Protein AF-A0A9W8K5M0-F1 (afdb_monomer)

Mean predicted aligned error: 11.81 Å

Foldseek 3Di:
DDDDDDDDDDDDDDDDDDDDDDDDDDDDDDPVDDPPPPPDDPDDPVPPDPPVVVVVVVVVVVVVVVVVVVVLVPDPDPVVNVVVVVVVVVVVVVVVVVVVVVVVVVVVVVVVVVVVLVVLLVVQLVVLVVVCVVVVCVVLVVPDDSVVSSVVSVVPPDSDRQDPVNCVVCVVVSVVVSVVVVVVVLVVVQLVQLLLLLVLLLVCVCPDPPPPVPDQFWASQQVCPQPQNVCLNRDDSPPPPSPSVVSNVSSVVCCPVVVPPVVRVVLLVVLLVLLQVQVCVVPVDCPDDSQLLQQQLWWKAQQQRNLDIAGPPRLNVDFDQDPPLLPDLPVPPDPSSSSSCVSNSGHGPNSRSVRMHTDNLLSLLLVLLCVLVVHDSVPDGPVNCVVVFFWKWFQDPVRDIDIDTSVVLSSVCVVDDSVVSNVGIHGDDPVRVVVVVVVVVPPDD

Structure (mmCIF, N/CA/C/O backbone):
data_AF-A0A9W8K5M0-F1
#
_entry.id   AF-A0A9W8K5M0-F1
#
loop_
_atom_site.group_PDB
_atom_site.id
_atom_site.type_symbol
_atom_site.label_atom_id
_atom_site.label_alt_id
_atom_site.label_comp_id
_atom_site.label_asym_id
_atom_site.label_entity_id
_atom_site.label_seq_id
_atom_site.pdbx_PDB_ins_code
_atom_site.Cartn_x
_atom_site.Cartn_y
_atom_site.Cartn_z
_atom_site.occupancy
_atom_site.B_iso_or_equiv
_atom_site.auth_seq_id
_atom_site.auth_comp_id
_atom_site.auth_asym_id
_atom_site.auth_atom_id
_atom_site.pdbx_PDB_model_num
ATOM 1 N N . MET A 1 1 ? -63.213 1.796 -6.762 1.00 38.25 1 MET A N 1
ATOM 2 C CA . MET A 1 1 ? -62.184 0.762 -6.524 1.00 38.25 1 MET A CA 1
ATOM 3 C C . MET A 1 1 ? -61.444 1.116 -5.243 1.00 38.25 1 MET A C 1
ATOM 5 O O . MET A 1 1 ? -60.770 2.139 -5.253 1.00 38.25 1 MET A O 1
ATOM 9 N N . PRO A 1 2 ? -61.621 0.376 -4.137 1.00 34.78 2 PRO A N 1
ATOM 10 C CA . PRO A 1 2 ? -60.893 0.638 -2.903 1.00 34.78 2 PRO A CA 1
ATOM 11 C C . PRO A 1 2 ? -59.598 -0.186 -2.842 1.00 34.78 2 PRO A C 1
ATOM 13 O O . PRO A 1 2 ? -59.572 -1.356 -3.220 1.00 34.78 2 PRO A O 1
ATOM 16 N N . LEU A 1 3 ? -58.530 0.458 -2.372 1.00 30.97 3 LEU A N 1
ATOM 17 C CA . LEU A 1 3 ? -57.216 -0.125 -2.107 1.00 30.97 3 LEU A CA 1
ATOM 18 C C . LEU A 1 3 ? -57.269 -0.947 -0.811 1.00 30.97 3 LEU A C 1
ATOM 20 O O . LEU A 1 3 ? -57.539 -0.408 0.260 1.00 30.97 3 LEU A O 1
ATOM 24 N N . THR A 1 4 ? -57.004 -2.246 -0.908 1.00 30.95 4 THR A N 1
ATOM 25 C CA . THR A 1 4 ? -56.833 -3.153 0.234 1.00 30.95 4 THR A CA 1
ATOM 26 C C . THR A 1 4 ? -55.408 -3.062 0.782 1.00 30.95 4 THR A C 1
ATOM 28 O O . THR A 1 4 ? -54.444 -3.336 0.066 1.00 30.95 4 THR A O 1
ATOM 31 N N . LEU A 1 5 ? -55.285 -2.699 2.060 1.00 31.67 5 LEU A N 1
ATOM 32 C CA . LEU A 1 5 ? -54.054 -2.759 2.851 1.00 31.67 5 LEU A CA 1
ATOM 33 C C . LEU A 1 5 ? -53.757 -4.218 3.242 1.00 31.67 5 LEU A C 1
ATOM 35 O O . LEU A 1 5 ? -54.596 -4.883 3.845 1.00 31.67 5 LEU A O 1
ATOM 39 N N . ASN A 1 6 ? -52.559 -4.707 2.913 1.00 32.47 6 ASN A N 1
ATOM 40 C CA . ASN A 1 6 ? -52.046 -5.995 3.392 1.00 32.47 6 ASN A CA 1
ATOM 41 C C . ASN A 1 6 ? -51.473 -5.853 4.815 1.00 32.47 6 ASN A C 1
ATOM 43 O O . ASN A 1 6 ? -50.701 -4.919 5.046 1.00 32.47 6 ASN A O 1
ATOM 47 N N . PRO A 1 7 ? -51.745 -6.787 5.745 1.00 32.34 7 PRO A N 1
ATOM 48 C CA . PRO A 1 7 ? -51.040 -6.850 7.022 1.00 32.34 7 PRO A CA 1
ATOM 49 C C . PRO A 1 7 ? -49.684 -7.584 6.903 1.00 32.34 7 PRO A C 1
ATOM 51 O O . PRO A 1 7 ? -49.498 -8.413 6.003 1.00 32.34 7 PRO A O 1
ATOM 54 N N . PRO A 1 8 ? -48.716 -7.297 7.797 1.00 31.88 8 PRO A N 1
ATOM 55 C CA . PRO A 1 8 ? -47.365 -7.841 7.718 1.00 31.88 8 PRO A CA 1
ATOM 56 C C . PRO A 1 8 ? -47.293 -9.300 8.189 1.00 31.88 8 PRO A C 1
ATOM 58 O O . PRO A 1 8 ? -47.900 -9.695 9.183 1.00 31.88 8 PRO A O 1
ATOM 61 N N . LYS A 1 9 ? -46.493 -10.099 7.474 1.00 30.73 9 LYS A N 1
ATOM 62 C CA . LYS A 1 9 ? -46.152 -11.483 7.825 1.00 30.73 9 LYS A CA 1
ATOM 63 C C . LYS A 1 9 ? -45.067 -11.495 8.904 1.00 30.73 9 LYS A C 1
ATOM 65 O O . LYS A 1 9 ? -43.954 -11.039 8.654 1.00 30.73 9 LYS A O 1
ATOM 70 N N . VAL A 1 10 ? -45.371 -12.076 10.060 1.00 29.81 10 VAL A N 1
ATOM 71 C CA . VAL A 1 10 ? -44.382 -12.460 11.082 1.00 29.81 10 VAL A CA 1
ATOM 72 C C . VAL A 1 10 ? -43.999 -13.931 10.844 1.00 29.81 10 VAL A C 1
ATOM 74 O O . VAL A 1 10 ? -44.891 -14.736 10.563 1.00 29.81 10 VAL A O 1
ATOM 77 N N . PRO A 1 11 ? -42.712 -14.326 10.895 1.00 34.31 11 PRO A N 1
ATOM 78 C CA . PRO A 1 11 ? -42.322 -15.695 10.590 1.00 34.31 11 PRO A CA 1
ATOM 79 C C . PRO A 1 11 ? -42.503 -16.609 11.809 1.00 34.31 11 PRO A C 1
ATOM 81 O O . PRO A 1 11 ? -41.790 -16.496 12.803 1.00 34.31 11 PRO A O 1
ATOM 84 N N . PHE A 1 12 ? -43.415 -17.573 11.688 1.00 28.86 12 PHE A N 1
ATOM 85 C CA . PHE A 1 12 ? -43.454 -18.760 12.539 1.00 28.86 12 PHE A CA 1
ATOM 86 C C . PHE A 1 12 ? -42.245 -19.657 12.226 1.00 28.86 12 PHE A C 1
ATOM 88 O O . PHE A 1 12 ? -42.082 -20.121 11.095 1.00 28.86 12 PHE A O 1
ATOM 95 N N . ARG A 1 13 ? -41.398 -19.926 13.227 1.00 26.77 13 ARG A N 1
ATOM 96 C CA . ARG A 1 13 ? -40.417 -21.021 13.195 1.00 26.77 13 ARG A CA 1
ATOM 97 C C . ARG A 1 13 ? -41.013 -22.232 13.906 1.00 26.77 13 ARG A C 1
ATOM 99 O O . ARG A 1 13 ? -41.259 -22.179 15.103 1.00 26.77 13 ARG A O 1
ATOM 106 N N . PHE A 1 14 ? -41.182 -23.329 13.176 1.00 26.30 14 PHE A N 1
ATOM 107 C CA . PHE A 1 14 ? -41.392 -24.648 13.768 1.00 26.30 14 PHE A CA 1
ATOM 108 C C . PHE A 1 14 ? -40.054 -25.184 14.289 1.00 26.30 14 PHE A C 1
ATOM 110 O O . PHE A 1 14 ? -39.082 -25.249 13.532 1.00 26.30 14 PHE A O 1
ATOM 117 N N . SER A 1 15 ? -40.006 -25.593 15.557 1.00 25.98 15 SER A N 1
ATOM 118 C CA . SER A 1 15 ? -38.979 -26.506 16.057 1.00 25.98 15 SER A CA 1
ATOM 119 C C . SER A 1 15 ? -39.595 -27.891 16.269 1.00 25.98 15 SER A C 1
ATOM 121 O O . SER A 1 15 ? -40.784 -28.054 16.532 1.00 25.98 15 SER A O 1
ATOM 123 N N . ARG A 1 16 ? -38.764 -28.890 16.008 1.00 30.00 16 ARG A N 1
ATOM 124 C CA . ARG A 1 16 ? -39.080 -30.291 15.749 1.00 30.00 16 ARG A CA 1
ATOM 125 C C . ARG A 1 16 ? -38.788 -31.090 17.015 1.00 30.00 16 ARG A C 1
ATOM 127 O O . ARG A 1 16 ? -37.669 -30.977 17.498 1.00 30.00 16 ARG A O 1
ATOM 134 N N . TYR A 1 17 ? -39.711 -31.934 17.477 1.00 26.23 17 TYR A N 1
ATOM 135 C CA . TYR A 1 17 ? -39.377 -33.079 18.333 1.00 26.23 17 TYR A CA 1
ATOM 136 C C . TYR A 1 17 ? -40.282 -34.278 18.036 1.00 26.23 17 TYR A C 1
ATOM 138 O O . TYR A 1 17 ? -41.506 -34.171 18.033 1.00 26.23 17 TYR A O 1
ATOM 146 N N . GLU A 1 18 ? -39.632 -35.412 17.780 1.00 30.34 18 GLU A N 1
ATOM 147 C CA . GLU A 1 18 ? -40.198 -36.760 17.761 1.00 30.34 18 GLU A CA 1
ATOM 148 C C . GLU A 1 18 ? -39.733 -37.531 19.013 1.00 30.34 18 GLU A C 1
ATOM 150 O O . GLU A 1 18 ? -38.671 -37.240 19.564 1.00 30.34 18 GLU A O 1
ATOM 155 N N . TYR A 1 19 ? -40.514 -38.569 19.342 1.00 31.75 19 TYR A N 1
ATOM 156 C CA . TYR A 1 19 ? -40.314 -39.681 20.289 1.00 31.75 19 TYR A CA 1
ATOM 157 C C . TYR A 1 19 ? -40.559 -39.435 21.789 1.00 31.75 19 TYR A C 1
ATOM 159 O O . TYR A 1 19 ? -39.690 -38.977 22.517 1.00 31.75 19 TYR A O 1
ATOM 167 N N . LEU A 1 20 ? -41.708 -39.918 22.286 1.00 26.56 20 LEU A N 1
ATOM 168 C CA . LEU A 1 20 ? -41.811 -41.258 22.885 1.00 26.56 20 LEU A CA 1
ATOM 169 C C . LEU A 1 20 ? -43.257 -41.780 22.816 1.00 26.56 20 LEU A C 1
ATOM 171 O O . LEU A 1 20 ? -44.235 -41.049 22.941 1.00 26.56 20 LEU A O 1
ATOM 175 N N . SER A 1 21 ? -43.343 -43.070 22.530 1.00 32.56 21 SER A N 1
ATOM 176 C CA . SER A 1 21 ? -44.519 -43.865 22.210 1.00 32.56 21 SER A CA 1
ATOM 177 C C . SER A 1 21 ? -45.269 -44.370 23.439 1.00 32.56 21 SER A C 1
ATOM 179 O O . SER A 1 21 ? -44.646 -44.822 24.394 1.00 32.56 21 SER A O 1
ATOM 181 N N . GLY A 1 22 ? -46.587 -44.501 23.281 1.00 30.12 22 GLY A N 1
ATOM 182 C CA . GLY A 1 22 ? -47.298 -45.705 23.711 1.00 30.12 22 GLY A CA 1
ATOM 183 C C . GLY A 1 22 ? -47.964 -45.654 25.079 1.00 30.12 22 GLY A C 1
ATOM 184 O O . GLY A 1 22 ? -47.413 -46.163 26.040 1.00 30.12 22 GLY A O 1
ATOM 185 N N . LEU A 1 23 ? -49.201 -45.152 25.112 1.00 27.44 23 LEU A N 1
ATOM 186 C CA . LEU A 1 23 ? -50.344 -45.764 25.803 1.00 27.44 23 LEU A CA 1
ATOM 187 C C . LEU A 1 23 ? -51.608 -45.041 25.310 1.00 27.44 23 LEU A C 1
ATOM 189 O O . LEU A 1 23 ? -51.809 -43.859 25.575 1.00 27.44 23 LEU A O 1
ATOM 193 N N . ARG A 1 24 ? -52.429 -45.739 24.516 1.00 31.59 24 ARG A N 1
ATOM 194 C CA . ARG A 1 24 ? -53.793 -45.298 24.198 1.00 31.59 24 ARG A CA 1
ATOM 195 C C . ARG A 1 24 ? -54.672 -45.640 25.397 1.00 31.59 24 ARG A C 1
ATOM 197 O O . ARG A 1 24 ? -54.770 -46.815 25.739 1.00 31.59 24 ARG A O 1
ATOM 204 N N . LEU A 1 25 ? -55.325 -44.639 25.980 1.00 30.97 25 LEU A N 1
ATOM 205 C CA . LEU A 1 25 ? -56.519 -44.835 26.803 1.00 30.97 25 LEU A CA 1
ATOM 206 C C . LEU A 1 25 ? -57.761 -44.383 26.013 1.00 30.97 25 LEU A C 1
ATOM 208 O O . LEU A 1 25 ? -57.622 -43.534 25.127 1.00 30.97 25 LEU A O 1
ATOM 212 N N . PRO A 1 26 ? -58.939 -44.984 26.265 1.00 32.16 26 PRO A N 1
ATOM 213 C CA . PRO A 1 26 ? -60.135 -44.785 25.455 1.00 32.16 26 PRO A CA 1
ATOM 214 C C . PRO A 1 26 ? -60.740 -43.394 25.638 1.00 32.16 26 PRO A C 1
ATOM 216 O O . PRO A 1 26 ? -60.668 -42.797 26.709 1.00 32.16 26 PRO A O 1
ATOM 219 N N . GLU A 1 27 ? -61.366 -42.923 24.566 1.00 37.53 27 GLU A N 1
ATOM 220 C CA . GLU A 1 27 ? -62.209 -41.736 24.487 1.00 37.53 27 GLU A CA 1
ATOM 221 C C . GLU A 1 27 ? -63.264 -41.763 25.599 1.00 37.53 27 GLU A C 1
ATOM 223 O O . GLU A 1 27 ? -64.155 -42.595 25.552 1.00 37.53 27 GLU A O 1
ATOM 228 N N . HIS A 1 28 ? -63.118 -40.923 26.626 1.00 36.53 28 HIS A N 1
ATOM 229 C CA . HIS A 1 28 ? -64.164 -40.144 27.302 1.00 36.53 28 HIS A CA 1
ATOM 230 C C . HIS A 1 28 ? -63.500 -39.398 28.478 1.00 36.53 28 HIS A C 1
ATOM 232 O O . HIS A 1 28 ? -62.881 -40.008 29.342 1.00 36.53 28 HIS A O 1
ATOM 238 N N . ILE A 1 29 ? -63.653 -38.066 28.487 1.00 34.25 29 ILE A N 1
ATOM 239 C CA . ILE A 1 29 ? -63.046 -37.071 29.398 1.00 34.25 29 ILE A CA 1
ATOM 240 C C . ILE A 1 29 ? -61.595 -36.690 29.033 1.00 34.25 29 ILE A C 1
ATOM 242 O O . ILE A 1 29 ? -60.619 -37.176 29.597 1.00 34.25 29 ILE A O 1
ATOM 246 N N . SER A 1 30 ? -61.456 -35.738 28.102 1.00 32.25 30 SER A N 1
ATOM 247 C CA . SER A 1 30 ? -60.226 -34.949 27.955 1.00 32.25 30 SER A CA 1
ATOM 248 C C . SER A 1 30 ? -60.155 -33.939 29.107 1.00 32.25 30 SER A C 1
ATOM 250 O O . SER A 1 30 ? -60.813 -32.900 29.073 1.00 32.25 30 SER A O 1
ATOM 252 N N . LEU A 1 31 ? -59.380 -34.247 30.150 1.00 34.84 31 LEU A N 1
ATOM 253 C CA . LEU A 1 31 ? -58.855 -33.241 31.077 1.00 34.84 31 LEU A CA 1
ATOM 254 C C . LEU A 1 31 ? -57.759 -32.463 30.335 1.00 34.84 31 LEU A C 1
ATOM 256 O O . LEU A 1 31 ? -56.574 -32.765 30.429 1.00 34.84 31 LEU A O 1
ATOM 260 N N . GLU A 1 32 ? -58.178 -31.479 29.542 1.00 34.81 32 GLU A N 1
ATOM 261 C CA . GLU A 1 32 ? -57.285 -30.568 28.813 1.00 34.81 32 GLU A CA 1
ATOM 262 C C . GLU A 1 32 ? -56.783 -29.396 29.680 1.00 34.81 32 GLU A C 1
ATOM 264 O O . GLU A 1 32 ? -56.066 -28.519 29.205 1.00 34.81 32 GLU A O 1
ATOM 269 N N . VAL A 1 33 ? -57.105 -29.389 30.975 1.00 39.56 33 VAL A N 1
ATOM 270 C CA . VAL A 1 33 ? -56.633 -28.381 31.928 1.00 39.56 33 VAL A CA 1
ATOM 271 C C . VAL A 1 33 ? -55.437 -28.962 32.688 1.00 39.56 33 VAL A C 1
ATOM 273 O O . VAL A 1 33 ? -55.572 -29.983 33.349 1.00 39.56 33 VAL A O 1
ATOM 276 N N . MET A 1 34 ? -54.285 -28.287 32.602 1.00 34.44 34 MET A N 1
ATOM 277 C CA . MET A 1 34 ? -52.955 -28.663 33.127 1.00 34.44 34 MET A CA 1
ATOM 278 C C . MET A 1 34 ? -52.073 -29.533 32.214 1.00 34.44 34 MET A C 1
ATOM 280 O O . MET A 1 34 ? -51.567 -30.582 32.602 1.00 34.44 34 MET A O 1
ATOM 284 N N . LYS A 1 35 ? -51.734 -29.016 31.029 1.00 33.88 35 LYS A N 1
ATOM 285 C CA . LYS A 1 35 ? -50.370 -29.197 30.505 1.00 33.88 35 LYS A CA 1
ATOM 286 C C . LYS A 1 35 ? -49.579 -27.922 30.787 1.00 33.88 35 LYS A C 1
ATOM 288 O O . LYS A 1 35 ? -49.568 -27.013 29.965 1.00 33.88 35 LYS A O 1
ATOM 293 N N . ILE A 1 36 ? -48.913 -27.856 31.941 1.00 36.19 36 ILE A N 1
ATOM 294 C CA . ILE A 1 36 ? -47.812 -26.904 32.131 1.00 36.19 36 ILE A CA 1
ATOM 295 C C . ILE A 1 36 ? -46.685 -27.405 31.224 1.00 36.19 36 ILE A C 1
ATOM 297 O O . ILE A 1 36 ? -45.967 -28.346 31.554 1.00 36.19 36 ILE A O 1
ATOM 301 N N . SER A 1 37 ? -46.601 -26.846 30.019 1.00 33.47 37 SER A N 1
ATOM 302 C CA . SER A 1 37 ? -45.492 -27.101 29.106 1.00 33.47 37 SER A CA 1
ATOM 303 C C . SER A 1 37 ? -44.231 -26.475 29.708 1.00 33.47 37 SER A C 1
ATOM 305 O O . SER A 1 37 ? -44.217 -25.257 29.890 1.00 33.47 37 SER A O 1
ATOM 307 N N . PRO A 1 38 ? -43.155 -27.233 29.987 1.00 36.06 38 PRO A N 1
ATOM 308 C CA . PRO A 1 38 ? -41.883 -26.641 30.365 1.00 36.06 38 PRO A CA 1
ATOM 309 C C . PRO A 1 38 ? -41.266 -26.037 29.101 1.00 36.06 38 PRO A C 1
ATOM 311 O O . PRO A 1 38 ? -40.505 -26.682 28.378 1.00 36.06 38 PRO A O 1
ATOM 314 N N . TYR A 1 39 ? -41.647 -24.803 28.787 1.00 32.56 39 TYR A N 1
ATOM 315 C CA . TYR A 1 39 ? -41.025 -24.039 27.719 1.00 32.56 39 TYR A CA 1
ATOM 316 C C . TYR A 1 39 ? -39.593 -23.697 28.165 1.00 32.56 39 TYR A C 1
ATOM 318 O O . TYR A 1 39 ? -39.367 -22.802 28.973 1.00 32.56 39 TYR A O 1
ATOM 326 N N . ARG A 1 40 ? -38.610 -24.476 27.695 1.00 44.56 40 ARG A N 1
ATOM 327 C CA . ARG A 1 40 ? -37.179 -24.169 27.827 1.00 44.56 40 ARG A CA 1
ATOM 328 C C . ARG A 1 40 ? -36.799 -23.163 26.747 1.00 44.56 40 ARG A C 1
ATOM 330 O O . ARG A 1 40 ? -36.392 -23.559 25.656 1.00 44.56 40 ARG A O 1
ATOM 337 N N . GLU A 1 41 ? -36.869 -21.875 27.055 1.00 36.59 41 GLU A N 1
ATOM 338 C CA . GLU A 1 41 ? -35.919 -20.958 26.428 1.00 36.59 41 GLU A CA 1
ATOM 339 C C . GLU A 1 41 ? -34.556 -21.124 27.111 1.00 36.59 41 GLU A C 1
ATOM 341 O O . GLU A 1 41 ? -34.496 -21.376 28.319 1.00 36.59 41 GLU A O 1
ATOM 346 N N . PRO A 1 42 ? -33.441 -21.051 26.367 1.00 39.09 42 PRO A N 1
ATOM 347 C CA . PRO A 1 42 ? -32.126 -21.058 26.976 1.00 39.09 42 PRO A CA 1
ATOM 348 C C . PRO A 1 42 ? -31.969 -19.753 27.760 1.00 39.09 42 PRO A C 1
ATOM 350 O O . PRO A 1 42 ? -31.627 -18.712 27.202 1.00 39.09 42 PRO A O 1
ATOM 353 N N . ILE A 1 43 ? -32.233 -19.820 29.065 1.00 41.84 43 ILE A N 1
ATOM 354 C CA . ILE A 1 43 ? -31.812 -18.799 30.018 1.00 41.84 43 ILE A CA 1
ATOM 355 C C . ILE A 1 43 ? -30.313 -18.598 29.787 1.00 41.84 43 ILE A C 1
ATOM 357 O O . ILE A 1 43 ? -29.546 -19.565 29.780 1.00 41.84 43 ILE A O 1
ATOM 361 N N . SER A 1 44 ? -29.932 -17.345 29.532 1.00 41.84 44 SER A N 1
ATOM 362 C CA . SER A 1 44 ? -28.548 -16.879 29.447 1.00 41.84 44 SER A CA 1
ATOM 363 C C . SER A 1 44 ? -27.656 -17.650 30.428 1.00 41.84 44 SER A C 1
ATOM 365 O O . SER A 1 44 ? -27.989 -17.771 31.608 1.00 41.84 44 SER A O 1
ATOM 367 N N . SER A 1 45 ? -26.535 -18.183 29.936 1.0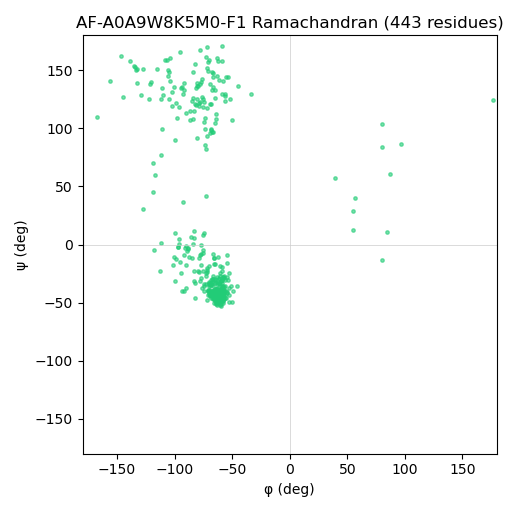0 44.41 45 SER A N 1
ATOM 368 C CA . SER A 1 45 ? -25.635 -19.119 30.631 1.00 44.41 45 SER A CA 1
ATOM 369 C C . SER A 1 45 ? -25.105 -18.650 31.996 1.00 44.41 45 SER A C 1
ATOM 371 O O . SER A 1 45 ? -24.517 -19.452 32.719 1.00 44.41 45 SER A O 1
ATOM 373 N N . ASP A 1 46 ? -25.337 -17.393 32.373 1.00 44.66 46 ASP A N 1
ATOM 374 C CA . ASP A 1 46 ? -24.909 -16.801 33.643 1.00 44.66 46 ASP A CA 1
ATOM 375 C C . ASP A 1 46 ? -25.916 -16.975 34.800 1.00 44.66 46 ASP A C 1
ATOM 377 O O . ASP A 1 46 ? -25.611 -16.608 35.933 1.00 44.66 46 ASP A O 1
ATOM 381 N N . LEU A 1 47 ? -27.091 -17.573 34.559 1.00 43.50 47 LEU A N 1
ATOM 382 C CA . LEU A 1 47 ? -28.083 -17.912 35.596 1.00 43.50 47 LEU A CA 1
ATOM 383 C C . LEU A 1 47 ? -28.353 -19.424 35.665 1.00 43.50 47 LEU A C 1
ATOM 385 O O . LEU A 1 47 ? -29.498 -19.867 35.758 1.00 43.50 47 LEU A O 1
ATOM 389 N N . SER A 1 48 ? -27.301 -20.245 35.634 1.00 44.94 48 SER A N 1
ATOM 390 C CA . SER A 1 48 ? -27.440 -21.652 36.020 1.00 44.94 48 SER A CA 1
ATOM 391 C C . SER A 1 48 ? -27.713 -21.730 37.525 1.00 44.94 48 SER A C 1
ATOM 393 O O . SER A 1 48 ? -26.811 -21.616 38.354 1.00 44.94 48 SER A O 1
ATOM 395 N N . LEU A 1 49 ? -28.986 -21.893 37.895 1.00 51.03 49 LEU A N 1
ATOM 396 C CA . LEU A 1 49 ? -29.340 -22.292 39.255 1.00 51.03 49 LEU A CA 1
ATOM 397 C C . LEU A 1 49 ? -28.603 -23.611 39.563 1.00 51.03 49 LEU A C 1
ATOM 399 O O . LEU A 1 49 ? -28.672 -24.530 38.738 1.00 51.03 49 LEU A O 1
ATOM 403 N N . PRO A 1 50 ? -27.881 -23.711 40.696 1.00 60.22 50 PRO A N 1
ATOM 404 C CA . PRO A 1 50 ? -27.208 -24.936 41.118 1.00 60.22 50 PRO A CA 1
ATOM 405 C C . PRO A 1 50 ? -28.108 -26.167 40.958 1.00 60.22 50 PRO A C 1
ATOM 407 O O . PRO A 1 50 ? -29.271 -26.118 41.346 1.00 60.22 50 PRO A O 1
ATOM 410 N N . SER A 1 51 ? -27.569 -27.275 40.428 1.00 55.62 51 SER A N 1
ATOM 411 C CA . SER A 1 51 ? -28.306 -28.535 40.181 1.00 55.62 51 SER A CA 1
ATOM 412 C C . SER A 1 51 ? -29.184 -28.973 41.360 1.00 55.62 51 SER A C 1
ATOM 414 O O . SER A 1 51 ? -30.283 -29.464 41.148 1.00 55.62 51 SER A O 1
ATOM 416 N N . ALA A 1 52 ? -28.726 -28.734 42.591 1.00 60.56 52 ALA A N 1
ATOM 417 C CA . ALA A 1 52 ? -29.445 -29.078 43.814 1.00 60.56 52 ALA A CA 1
ATOM 418 C C . ALA A 1 52 ? -30.810 -28.374 43.961 1.00 60.56 52 ALA A C 1
ATOM 420 O O . ALA A 1 52 ? -31.752 -28.972 44.461 1.00 60.56 52 ALA A O 1
ATOM 421 N N . LEU A 1 53 ? -30.957 -27.137 43.471 1.00 54.97 53 LEU A N 1
ATOM 422 C CA . LEU A 1 53 ? -32.229 -26.402 43.556 1.00 54.97 53 LEU A CA 1
ATOM 423 C C . LEU A 1 53 ? -33.299 -26.965 42.611 1.00 54.97 53 LEU A C 1
ATOM 425 O O . LEU A 1 53 ? -34.490 -26.781 42.854 1.00 54.97 53 LEU A O 1
ATOM 429 N N . TRP A 1 54 ? -32.888 -27.649 41.540 1.00 62.53 54 TRP A N 1
ATOM 430 C CA . TRP A 1 54 ? -33.818 -28.288 40.608 1.00 62.53 54 TRP A CA 1
ATOM 431 C C . TRP A 1 54 ? -34.411 -29.573 41.179 1.00 62.53 54 TRP A C 1
ATOM 433 O O . TRP A 1 54 ? -35.595 -29.836 40.969 1.00 62.53 54 TRP A O 1
ATOM 443 N N . ASP A 1 55 ? -33.612 -30.342 41.920 1.00 67.19 55 ASP A N 1
ATOM 444 C CA . ASP A 1 55 ? -34.075 -31.562 42.581 1.00 67.19 55 ASP A CA 1
ATOM 445 C C . ASP A 1 55 ? -35.076 -31.233 43.703 1.00 67.19 55 ASP A C 1
ATOM 447 O O . ASP A 1 55 ? -36.132 -31.864 43.790 1.00 67.19 55 ASP A O 1
ATOM 451 N N . ASP A 1 56 ? -34.819 -30.168 44.470 1.00 63.88 56 ASP A N 1
ATOM 452 C CA . ASP A 1 56 ? -35.740 -29.672 45.501 1.00 63.88 56 ASP A CA 1
ATOM 453 C C . ASP A 1 56 ? -37.056 -29.150 44.900 1.00 63.88 56 ASP A C 1
ATOM 455 O O . ASP A 1 56 ? -38.144 -29.470 45.384 1.00 63.88 56 ASP A O 1
ATOM 459 N N . ALA A 1 57 ? -36.985 -28.386 43.803 1.00 65.06 57 ALA A N 1
ATOM 460 C CA . ALA A 1 57 ? -38.176 -27.880 43.120 1.00 65.06 57 ALA A CA 1
ATOM 461 C C . ALA A 1 57 ? -39.048 -29.017 42.566 1.00 65.06 57 ALA A C 1
ATOM 463 O O . ALA A 1 57 ? -40.276 -28.960 42.658 1.00 65.06 57 ALA A O 1
ATOM 464 N N . LYS A 1 58 ? -38.420 -30.067 42.024 1.00 70.75 58 LYS A N 1
ATOM 465 C CA . LYS A 1 58 ? -39.118 -31.245 41.505 1.00 70.75 58 LYS A CA 1
ATOM 466 C C . LYS A 1 58 ? -39.837 -32.016 42.615 1.00 70.75 58 LYS A C 1
ATOM 468 O O . LYS A 1 58 ? -41.007 -32.345 42.457 1.00 70.75 58 LYS A O 1
ATOM 473 N N . PHE A 1 59 ? -39.173 -32.242 43.748 1.00 72.19 59 PHE A N 1
ATOM 474 C CA . PHE A 1 59 ? -39.771 -32.937 44.890 1.00 72.19 59 PHE A CA 1
ATOM 475 C C . PHE A 1 59 ? -40.992 -32.193 45.462 1.00 72.19 59 PHE A C 1
ATOM 477 O O . PHE A 1 59 ? -42.007 -32.810 45.787 1.00 72.19 59 PHE A O 1
ATOM 484 N N . ILE A 1 60 ? -40.927 -30.858 45.541 1.00 75.00 60 ILE A N 1
ATOM 485 C CA . ILE A 1 60 ? -42.048 -30.020 46.000 1.00 75.00 60 ILE A CA 1
ATOM 486 C C . ILE A 1 60 ? -43.237 -30.099 45.027 1.00 75.00 60 ILE A C 1
ATOM 488 O O . ILE A 1 60 ? -44.388 -30.154 45.464 1.00 75.00 60 ILE A O 1
ATOM 492 N N . LEU A 1 61 ? -42.968 -30.127 43.718 1.00 79.06 61 LEU A N 1
ATOM 493 C CA . LEU A 1 61 ? -43.992 -30.278 42.682 1.00 79.06 61 LEU A CA 1
ATOM 494 C C . LEU A 1 61 ? -44.702 -31.634 42.770 1.00 79.06 61 LEU A C 1
ATOM 496 O O . LEU A 1 61 ? -45.931 -31.660 42.755 1.00 79.06 61 LEU A O 1
ATOM 500 N N . ASP A 1 62 ? -43.953 -32.729 42.912 1.00 81.56 62 ASP A N 1
ATOM 501 C CA . ASP A 1 62 ? -44.516 -34.083 42.961 1.00 81.56 62 ASP A CA 1
ATOM 502 C C . ASP A 1 62 ? -45.421 -34.270 44.199 1.00 81.56 62 ASP A C 1
ATOM 504 O O . ASP A 1 62 ? -46.573 -34.684 44.070 1.00 81.56 62 ASP A O 1
ATOM 508 N N . SER A 1 63 ? -44.960 -33.847 45.383 1.00 88.38 63 SER A N 1
ATOM 509 C CA . SER A 1 63 ? -45.732 -33.925 46.637 1.00 88.38 63 SER A CA 1
ATOM 510 C C . SER A 1 63 ? -47.036 -33.109 46.598 1.00 88.38 63 SER A C 1
ATOM 512 O O . SER A 1 63 ? -48.105 -33.587 46.985 1.00 88.38 63 SER A O 1
ATOM 514 N N . HIS A 1 64 ? -46.992 -31.881 46.070 1.00 87.38 64 HIS A N 1
ATOM 515 C CA . HIS A 1 64 ? -48.184 -31.034 45.974 1.00 87.38 64 HIS A CA 1
ATOM 516 C C . HIS A 1 64 ? -49.188 -31.558 44.934 1.00 87.38 64 HIS A C 1
ATOM 518 O O . HIS A 1 64 ? -50.400 -31.448 45.130 1.00 87.38 64 HIS A O 1
ATOM 524 N N . MET A 1 65 ? -48.709 -32.162 43.842 1.00 88.56 65 MET A N 1
ATOM 525 C CA . MET A 1 65 ? -49.577 -32.804 42.853 1.00 88.56 65 MET A CA 1
ATOM 526 C C . MET A 1 65 ? -50.315 -34.012 43.441 1.00 88.56 65 MET A C 1
ATOM 528 O O . MET A 1 65 ? -51.519 -34.147 43.211 1.00 88.56 65 MET A O 1
ATOM 532 N N . GLU A 1 66 ? -49.639 -34.841 44.244 1.00 91.50 66 GLU A N 1
ATOM 533 C CA . GLU A 1 66 ? -50.267 -35.958 44.964 1.00 91.50 66 GLU A CA 1
ATOM 534 C C . GLU A 1 66 ? -51.357 -35.473 45.936 1.00 91.50 66 GLU A C 1
ATOM 536 O O . GLU A 1 66 ? -52.456 -36.036 45.969 1.00 91.50 66 GLU A O 1
ATOM 541 N N . GLU A 1 67 ? -51.109 -34.387 46.678 1.00 94.06 67 GLU A N 1
ATOM 542 C CA . GLU A 1 67 ? -52.099 -33.780 47.578 1.00 94.06 67 GLU A CA 1
ATOM 543 C C . GLU A 1 67 ? -53.338 -33.281 46.814 1.00 94.06 67 GLU A C 1
ATOM 545 O O . GLU A 1 67 ? -54.479 -33.568 47.196 1.00 94.06 67 GLU A O 1
ATOM 550 N N . LEU A 1 68 ? -53.132 -32.556 45.709 1.00 92.44 68 LEU A N 1
ATOM 551 C CA . LEU A 1 68 ? -54.220 -32.043 44.873 1.00 92.44 68 LEU A CA 1
ATOM 552 C C . LEU A 1 68 ? -55.050 -33.178 44.264 1.00 92.44 68 LEU A C 1
ATOM 554 O O . LEU A 1 68 ? -56.279 -33.085 44.242 1.00 92.44 68 LEU A O 1
ATOM 558 N N . GLN A 1 69 ? -54.396 -34.247 43.808 1.00 93.94 69 GLN A N 1
ATOM 559 C CA . GLN A 1 69 ? -55.061 -35.413 43.235 1.00 93.94 69 GLN A CA 1
ATOM 560 C C . GLN A 1 69 ? -55.858 -36.188 44.290 1.00 93.94 69 GLN A C 1
ATOM 562 O O . GLN A 1 69 ? -57.008 -36.552 44.046 1.00 93.94 69 GLN A O 1
ATOM 567 N N . SER A 1 70 ? -55.287 -36.389 45.480 1.00 95.94 70 SER A N 1
ATOM 568 C CA . SER A 1 70 ? -55.978 -37.004 46.618 1.00 95.94 70 SER A CA 1
ATOM 569 C C . SER A 1 70 ? -57.244 -36.224 46.989 1.00 95.94 70 SER A C 1
ATOM 571 O O . SER A 1 70 ? -58.332 -36.796 47.073 1.00 95.94 70 SER A O 1
ATOM 573 N N . LYS A 1 71 ? -57.132 -34.892 47.091 1.00 96.38 71 LYS A N 1
ATOM 574 C CA . LYS A 1 71 ? -58.255 -33.998 47.406 1.00 96.38 71 LYS A CA 1
ATOM 575 C C . LYS A 1 71 ? -59.337 -33.977 46.325 1.00 96.38 71 LYS A C 1
ATOM 577 O O . LYS A 1 71 ? -60.509 -33.811 46.646 1.00 96.38 71 LYS A O 1
ATOM 582 N N . TYR A 1 72 ? -58.965 -34.130 45.057 1.00 95.75 72 TYR A N 1
ATOM 583 C CA . TYR A 1 72 ? -59.924 -34.244 43.959 1.00 95.75 72 TYR A CA 1
ATOM 584 C C . TYR A 1 72 ? -60.689 -35.574 44.015 1.00 95.75 72 TYR A C 1
ATOM 586 O O . TYR A 1 72 ? -61.914 -35.598 43.898 1.00 95.75 72 TYR A O 1
ATOM 594 N N . ASN A 1 73 ? -59.974 -36.677 44.256 1.00 95.56 73 ASN A N 1
ATOM 595 C CA . ASN A 1 73 ? -60.554 -38.018 44.323 1.00 95.56 73 ASN A CA 1
ATOM 596 C C . ASN A 1 73 ? -61.498 -38.206 45.520 1.00 95.56 73 ASN A C 1
ATOM 598 O O . ASN A 1 73 ? -62.412 -39.023 45.437 1.00 95.56 73 ASN A O 1
ATOM 602 N N . SER A 1 74 ? -61.303 -37.456 46.610 1.00 96.75 74 SER A N 1
ATOM 603 C CA . SER A 1 74 ? -62.174 -37.505 47.792 1.00 96.75 74 SER A CA 1
ATOM 604 C C . SER A 1 74 ? -63.530 -36.807 47.619 1.00 96.75 74 SER A C 1
ATOM 606 O O . SER A 1 74 ? -64.353 -36.884 48.523 1.00 96.75 74 SER A O 1
ATOM 608 N N . LEU A 1 75 ? -63.766 -36.095 46.511 1.00 96.81 75 LEU A N 1
ATOM 609 C CA . LEU A 1 75 ? -65.057 -35.456 46.228 1.00 96.81 75 LEU A CA 1
ATOM 610 C C . LEU A 1 75 ? -66.037 -36.500 45.668 1.00 96.81 75 LEU A C 1
ATOM 612 O O . LEU A 1 75 ? -65.716 -37.173 44.678 1.00 96.81 75 LEU A O 1
ATOM 616 N N . GLU A 1 76 ? -67.207 -36.636 46.300 1.00 95.62 76 GLU A N 1
ATOM 617 C CA . GLU A 1 76 ? -68.189 -37.696 46.017 1.00 95.62 76 GLU A CA 1
ATOM 618 C C . GLU A 1 76 ? -69.102 -37.359 44.832 1.00 95.62 76 GLU A C 1
ATOM 620 O O . GLU A 1 76 ? -69.496 -38.261 44.092 1.00 95.62 76 GLU A O 1
ATOM 625 N N . SER A 1 77 ? -69.406 -36.073 44.615 1.00 97.56 77 SER A N 1
ATOM 626 C CA . SER A 1 77 ? -70.284 -35.625 43.527 1.00 97.56 77 SER A CA 1
ATOM 627 C C . SER A 1 77 ? -69.526 -34.987 42.357 1.00 97.56 77 SER A C 1
ATOM 629 O O . SER A 1 77 ? -68.504 -34.312 42.523 1.00 97.56 77 SER A O 1
ATOM 631 N N . ASP A 1 78 ? -70.061 -35.150 41.145 1.00 94.50 78 ASP A N 1
ATOM 632 C CA . ASP A 1 78 ? -69.519 -34.500 39.944 1.00 94.50 78 ASP A CA 1
ATOM 633 C C . ASP A 1 78 ? -69.644 -32.969 40.008 1.00 94.50 78 ASP A C 1
ATOM 635 O O . ASP A 1 78 ? -68.786 -32.247 39.499 1.00 94.50 78 ASP A O 1
ATOM 639 N N . GLU A 1 79 ? -70.676 -32.465 40.685 1.00 96.44 79 GLU A N 1
ATOM 640 C CA . GLU A 1 79 ? -70.917 -31.035 40.892 1.00 96.44 79 GLU A CA 1
ATOM 641 C C . GLU A 1 79 ? -69.817 -30.400 41.759 1.00 96.44 79 GLU A C 1
ATOM 643 O O . GLU A 1 79 ? -69.269 -29.355 41.398 1.00 96.44 79 GLU A O 1
ATOM 648 N N . GLU A 1 80 ? -69.411 -31.062 42.848 1.00 95.62 80 GLU A N 1
ATOM 649 C CA . GLU A 1 80 ? -68.291 -30.621 43.691 1.00 95.62 80 GLU A CA 1
ATOM 650 C C . GLU A 1 80 ? -66.955 -30.661 42.943 1.00 95.62 80 GLU A C 1
ATOM 652 O O . GLU A 1 80 ? -66.142 -29.742 43.076 1.00 95.62 80 GLU A O 1
ATOM 657 N N . ARG A 1 81 ? -66.726 -31.691 42.117 1.00 94.06 81 ARG A N 1
ATOM 658 C CA . ARG A 1 81 ? -65.518 -31.800 41.281 1.00 94.06 81 ARG A CA 1
ATOM 659 C C . ARG A 1 81 ? -65.435 -30.673 40.259 1.00 94.06 81 ARG A C 1
ATOM 661 O O . ARG A 1 81 ? -64.366 -30.084 40.096 1.00 94.06 81 ARG A O 1
ATOM 668 N N . GLN A 1 82 ? -66.545 -30.345 39.596 1.00 94.50 82 GLN A N 1
ATOM 669 C CA . GLN A 1 82 ? -66.617 -29.224 38.653 1.00 94.50 82 GLN A CA 1
ATOM 670 C C . GLN A 1 82 ? -66.381 -27.883 39.353 1.00 94.50 82 GLN A C 1
ATOM 672 O O . GLN A 1 82 ? -65.575 -27.077 38.884 1.00 94.50 82 GLN A O 1
ATOM 677 N N . ALA A 1 83 ? -67.008 -27.662 40.512 1.00 95.88 83 ALA A N 1
ATOM 678 C CA . ALA A 1 83 ? -66.789 -26.458 41.310 1.00 95.88 83 ALA A CA 1
ATOM 679 C C . ALA A 1 83 ? -65.322 -26.323 41.761 1.00 95.88 83 ALA A C 1
ATOM 681 O O . ALA A 1 83 ? -64.745 -25.235 41.689 1.00 95.88 83 ALA A O 1
ATOM 682 N N . TRP A 1 84 ? -64.686 -27.426 42.169 1.00 96.31 84 TRP A N 1
ATOM 683 C CA . TRP A 1 84 ? -63.274 -27.445 42.549 1.00 96.31 84 TRP A CA 1
ATOM 684 C C . TRP A 1 84 ? -62.348 -27.135 41.369 1.00 96.31 84 TRP A C 1
ATOM 686 O O . TRP A 1 84 ? -61.441 -26.313 41.510 1.00 96.31 84 TRP A O 1
ATOM 696 N N . LEU A 1 85 ? -62.585 -27.739 40.198 1.00 93.56 85 LEU A N 1
ATOM 697 C CA . LEU A 1 85 ? -61.806 -27.463 38.985 1.00 93.56 85 LEU A CA 1
ATOM 698 C C . LEU A 1 85 ? -61.939 -26.001 38.561 1.00 93.56 85 LEU A C 1
ATOM 700 O O . LEU A 1 85 ? -60.927 -25.364 38.273 1.00 93.56 85 LEU A O 1
ATOM 704 N N . ALA A 1 86 ? -63.153 -25.446 38.590 1.00 95.12 86 ALA A N 1
ATOM 705 C CA . ALA A 1 86 ? -63.388 -24.034 38.302 1.00 95.12 86 ALA A CA 1
ATOM 706 C C . ALA A 1 86 ? -62.634 -23.121 39.287 1.00 95.12 86 ALA A C 1
ATOM 708 O O . ALA A 1 86 ? -61.961 -22.177 38.870 1.00 95.12 86 ALA A O 1
ATOM 709 N N . ALA A 1 87 ? -62.666 -23.437 40.586 1.00 96.44 87 ALA A N 1
ATOM 710 C CA . ALA A 1 87 ? -61.918 -22.700 41.602 1.00 96.44 87 ALA A CA 1
ATOM 711 C C . ALA A 1 87 ? -60.394 -22.800 41.399 1.00 96.44 87 ALA A C 1
ATOM 713 O O . ALA A 1 87 ? -59.680 -21.810 41.573 1.00 96.44 87 ALA A O 1
ATOM 714 N N . LYS A 1 88 ? -59.875 -23.969 40.999 1.00 95.88 88 LYS A N 1
ATOM 715 C CA . LYS A 1 88 ? -58.447 -24.162 40.701 1.00 95.88 88 LYS A CA 1
ATOM 716 C C . LYS A 1 88 ? -58.009 -23.463 39.424 1.00 95.88 88 LYS A C 1
ATOM 718 O O . LYS A 1 88 ? -56.931 -22.878 39.424 1.00 95.88 88 LYS A O 1
ATOM 723 N N . ALA A 1 89 ? -58.836 -23.465 38.384 1.00 92.69 89 ALA A N 1
ATOM 724 C CA . ALA A 1 89 ? -58.585 -22.699 37.170 1.00 92.69 89 ALA A CA 1
ATOM 725 C C . ALA A 1 89 ? -58.511 -21.196 37.476 1.00 92.69 89 ALA A C 1
ATOM 727 O O . ALA A 1 89 ? -57.572 -20.529 37.051 1.00 92.69 89 ALA A O 1
ATOM 728 N N . LEU A 1 90 ? -59.436 -20.679 38.294 1.00 96.25 90 LEU A N 1
ATOM 729 C CA . LEU A 1 90 ? -59.411 -19.285 38.746 1.00 96.25 90 LEU A CA 1
ATOM 730 C C . LEU A 1 90 ? -58.156 -18.979 39.578 1.00 96.25 90 LEU A C 1
ATOM 732 O O . LEU A 1 90 ? -57.514 -17.951 39.374 1.00 96.25 90 LEU A O 1
ATOM 736 N N . HIS A 1 91 ? -57.765 -19.885 40.477 1.00 94.19 91 HIS A N 1
ATOM 737 C CA . HIS A 1 91 ? -56.534 -19.756 41.258 1.00 94.19 91 HIS A CA 1
ATOM 738 C C . HIS A 1 91 ? -55.272 -19.763 40.381 1.00 94.19 91 HIS A C 1
ATOM 740 O O . HIS A 1 91 ? -54.383 -18.945 40.598 1.00 94.19 91 HIS A O 1
ATOM 746 N N . LEU A 1 92 ? -55.183 -20.650 39.384 1.00 92.06 92 LEU A N 1
ATOM 747 C CA . LEU A 1 92 ? -54.071 -20.677 38.429 1.00 92.06 92 LEU A CA 1
ATOM 748 C C . LEU A 1 92 ? -54.006 -19.392 37.605 1.00 92.06 92 LEU A C 1
ATOM 750 O O . LEU A 1 92 ? -52.938 -18.801 37.518 1.00 92.06 92 LEU A O 1
ATOM 754 N N . ALA A 1 93 ? -55.137 -18.910 37.087 1.00 93.69 93 ALA A N 1
ATOM 755 C CA . ALA A 1 93 ? -55.186 -17.643 36.361 1.00 93.69 93 ALA A CA 1
ATOM 756 C C . ALA A 1 93 ? -54.704 -16.467 37.233 1.00 93.69 93 ALA A C 1
ATOM 758 O O . ALA A 1 93 ? -53.976 -15.589 36.765 1.00 93.69 93 ALA A O 1
ATOM 759 N N . ALA A 1 94 ? -55.053 -16.466 38.526 1.00 94.75 94 ALA A N 1
ATOM 760 C CA . ALA A 1 94 ? -54.543 -15.484 39.479 1.00 94.75 94 ALA A CA 1
ATOM 761 C C . ALA A 1 94 ? -53.027 -15.631 39.714 1.00 94.75 94 ALA A C 1
ATOM 763 O O . ALA A 1 94 ? -52.324 -14.624 39.779 1.00 94.75 94 ALA A O 1
ATOM 764 N N . LEU A 1 95 ? -52.508 -16.860 39.806 1.00 92.62 95 LEU A N 1
ATOM 765 C CA . LEU A 1 95 ? -51.069 -17.117 39.920 1.00 92.62 95 LEU A CA 1
ATOM 766 C C . LEU A 1 95 ? -50.298 -16.673 38.677 1.00 92.62 95 LEU A C 1
ATOM 768 O O . LEU A 1 95 ? -49.262 -16.040 38.831 1.00 92.62 95 LEU A O 1
ATOM 772 N N . GLU A 1 96 ? -50.793 -16.960 37.475 1.00 91.69 96 GLU A N 1
ATOM 773 C CA . GLU A 1 96 ? -50.178 -16.529 36.213 1.00 91.69 96 GLU A CA 1
ATOM 774 C C . GLU A 1 96 ? -50.158 -15.004 36.100 1.00 91.69 96 GLU A C 1
ATOM 776 O O . GLU A 1 96 ? -49.129 -14.414 35.776 1.00 91.69 96 GLU A O 1
ATOM 781 N N . THR A 1 97 ? -51.268 -14.352 36.460 1.00 94.88 97 THR A N 1
ATOM 782 C CA . THR A 1 97 ? -51.342 -12.886 36.516 1.00 94.88 97 THR A CA 1
ATOM 783 C C . THR A 1 97 ? -50.309 -12.326 37.496 1.00 94.88 97 THR A C 1
ATOM 785 O O . THR A 1 97 ? -49.570 -11.402 37.162 1.00 94.88 97 THR A O 1
ATOM 788 N N . ASN A 1 98 ? -50.209 -12.906 38.696 1.00 94.38 98 ASN A N 1
ATOM 789 C CA . ASN A 1 98 ? -49.223 -12.488 39.690 1.00 94.38 98 ASN A CA 1
ATOM 790 C C . ASN A 1 98 ? -47.784 -12.759 39.229 1.00 94.38 98 ASN A C 1
ATOM 792 O O . ASN A 1 98 ? -46.917 -11.918 39.446 1.00 94.38 98 ASN A O 1
ATOM 796 N N . ALA A 1 99 ? -47.520 -13.899 38.584 1.00 92.06 99 ALA A N 1
ATOM 797 C CA . ALA A 1 99 ? -46.210 -14.242 38.038 1.00 92.06 99 ALA A CA 1
ATOM 798 C C . ALA A 1 99 ? -45.761 -13.209 36.999 1.00 92.06 99 ALA A C 1
ATOM 800 O O . ALA A 1 99 ? -44.656 -12.687 37.126 1.00 92.06 99 ALA A O 1
ATOM 801 N N . GLY A 1 100 ? -46.647 -12.821 36.074 1.00 93.31 100 GLY A N 1
ATOM 802 C CA . GLY A 1 100 ? -46.377 -11.745 35.117 1.00 93.31 100 GLY A CA 1
ATOM 803 C C . GLY A 1 100 ? -46.037 -10.419 35.805 1.00 93.31 100 GLY A C 1
ATOM 804 O O . GLY A 1 100 ? -45.040 -9.788 35.470 1.00 93.31 100 GLY A O 1
ATOM 805 N N . ILE A 1 101 ? -46.780 -10.040 36.854 1.00 94.50 101 ILE A N 1
ATOM 806 C CA . ILE A 1 101 ? -46.478 -8.836 37.651 1.00 94.50 101 ILE A CA 1
ATOM 807 C C . ILE A 1 101 ? -45.082 -8.922 38.298 1.00 94.50 101 ILE A C 1
ATOM 809 O O . ILE A 1 101 ? -44.360 -7.922 38.348 1.00 94.50 101 ILE A O 1
ATOM 813 N N . TYR A 1 102 ? -44.681 -10.092 38.805 1.00 94.12 102 TYR A N 1
ATOM 814 C CA . TYR A 1 102 ? -43.354 -10.281 39.397 1.00 94.12 102 TYR A CA 1
ATOM 815 C C . TYR A 1 102 ? -42.233 -10.261 38.353 1.00 94.12 102 TYR A C 1
ATOM 817 O O . TYR A 1 102 ? -41.185 -9.668 38.615 1.00 94.12 102 TYR A O 1
ATOM 825 N N . GLU A 1 103 ? -42.437 -10.866 37.185 1.00 92.06 103 GLU A N 1
ATOM 826 C CA . GLU A 1 103 ? -41.489 -10.827 36.068 1.00 92.06 103 GLU A CA 1
ATOM 827 C C . GLU A 1 103 ? -41.283 -9.393 35.572 1.00 92.06 103 GLU A C 1
ATOM 829 O O . GLU A 1 103 ? -40.144 -8.922 35.520 1.00 92.06 103 GLU A O 1
ATOM 834 N N . ASP A 1 104 ? -42.371 -8.659 35.335 1.00 93.94 104 ASP A N 1
ATOM 835 C CA . ASP A 1 104 ? -42.337 -7.247 34.946 1.00 93.94 104 ASP A CA 1
ATOM 836 C C . ASP A 1 104 ? -41.619 -6.390 35.995 1.00 93.94 104 ASP A C 1
ATOM 838 O O . ASP A 1 104 ? -40.811 -5.513 35.665 1.00 93.94 104 ASP A O 1
ATOM 842 N N . PHE A 1 105 ? -41.863 -6.656 37.282 1.00 94.56 105 PHE A N 1
ATOM 843 C CA . PHE A 1 105 ? -41.173 -5.982 38.378 1.00 94.56 105 PHE A CA 1
ATOM 844 C C . PHE A 1 105 ? -39.665 -6.277 38.378 1.00 94.56 105 PHE A C 1
ATOM 846 O O . PHE A 1 105 ? -38.857 -5.356 38.538 1.00 94.56 105 PHE A O 1
ATOM 853 N N . LEU A 1 106 ? -39.261 -7.538 38.191 1.00 93.94 106 LEU A N 1
ATOM 854 C CA . LEU A 1 106 ? -37.851 -7.935 38.140 1.00 93.94 106 LEU A CA 1
ATOM 855 C C . LEU A 1 106 ? -37.135 -7.344 36.922 1.00 93.94 106 LEU A C 1
ATOM 857 O O . LEU A 1 106 ? -36.019 -6.834 37.072 1.00 93.94 106 LEU A O 1
ATOM 861 N N . GLN A 1 107 ? -37.780 -7.356 35.754 1.00 93.31 107 GLN A N 1
ATOM 862 C CA . GLN A 1 107 ? -37.262 -6.740 34.536 1.00 93.31 107 GLN A CA 1
ATOM 863 C C . GLN A 1 107 ? -37.097 -5.230 34.731 1.00 93.31 107 GLN A C 1
ATOM 865 O O . GLN A 1 107 ? -35.994 -4.711 34.567 1.00 93.31 107 GLN A O 1
ATOM 870 N N . SER A 1 108 ? -38.128 -4.548 35.238 1.00 94.81 108 SER A N 1
ATOM 871 C CA . SER A 1 108 ? -38.079 -3.112 35.549 1.00 94.81 108 SER A CA 1
ATOM 872 C C . SER A 1 108 ? -36.946 -2.768 36.524 1.00 94.81 108 SER A C 1
ATOM 874 O O . SER A 1 108 ? -36.237 -1.777 36.351 1.00 94.81 108 SER A O 1
ATOM 876 N N . ARG A 1 109 ? -36.712 -3.605 37.546 1.00 96.31 109 ARG A N 1
ATOM 877 C CA . ARG A 1 109 ? -35.580 -3.458 38.478 1.00 96.31 109 ARG A CA 1
ATOM 878 C C . ARG A 1 109 ? -34.227 -3.724 37.824 1.00 96.31 109 ARG A C 1
ATOM 880 O O . ARG A 1 109 ? -33.219 -3.155 38.253 1.00 96.31 109 ARG A O 1
ATOM 887 N N . SER A 1 110 ? -34.156 -4.632 36.858 1.00 91.81 110 SER A N 1
ATOM 888 C CA . SER A 1 110 ? -32.946 -4.874 36.073 1.00 91.81 110 SER A CA 1
ATOM 889 C C . SER A 1 110 ? -32.607 -3.653 35.221 1.00 91.81 110 SER A C 1
ATOM 891 O O . SER A 1 110 ? -31.508 -3.109 35.353 1.00 91.81 110 SER A O 1
ATOM 893 N N . ASP A 1 111 ? -33.588 -3.149 34.476 1.00 93.56 111 ASP A N 1
ATOM 894 C CA . ASP A 1 111 ? -33.453 -1.985 33.602 1.00 93.56 111 ASP A CA 1
ATOM 895 C C . ASP A 1 111 ? -33.098 -0.727 34.403 1.00 93.56 111 ASP A C 1
ATOM 897 O O . ASP A 1 111 ? -32.178 0.008 34.046 1.00 93.56 111 ASP A O 1
ATOM 901 N N . GLU A 1 112 ? -33.737 -0.511 35.560 1.00 95.81 112 GLU A N 1
ATOM 902 C CA . GLU A 1 112 ? -33.413 0.591 36.476 1.00 95.81 112 GLU A CA 1
ATOM 903 C C . GLU A 1 112 ? -31.950 0.518 36.957 1.00 95.81 112 GLU A C 1
ATOM 905 O O . GLU A 1 112 ? -31.251 1.535 37.033 1.00 95.81 112 GLU A O 1
ATOM 910 N N . ARG A 1 113 ? -31.452 -0.685 37.278 1.00 93.12 113 ARG A N 1
ATOM 911 C CA . ARG A 1 113 ? -30.055 -0.889 37.700 1.00 93.12 113 ARG A CA 1
ATOM 912 C C . ARG A 1 113 ? -29.078 -0.642 36.557 1.00 93.12 113 ARG A C 1
ATOM 914 O O . ARG A 1 113 ? -28.031 -0.031 36.792 1.00 93.12 113 ARG A O 1
ATOM 921 N N . GLU A 1 114 ? -29.394 -1.097 35.350 1.00 89.94 114 GLU A N 1
ATOM 922 C CA . GLU A 1 114 ? -28.571 -0.863 34.166 1.00 89.94 114 GLU A CA 1
ATOM 923 C C . GLU A 1 114 ? -28.536 0.623 33.794 1.00 89.94 114 GLU A C 1
ATOM 925 O O . GLU A 1 114 ? -27.451 1.186 33.631 1.00 89.94 114 GLU A O 1
ATOM 930 N N . ALA A 1 115 ? -29.690 1.292 33.779 1.00 93.25 115 ALA A N 1
ATOM 931 C CA . ALA A 1 115 ? -29.798 2.726 33.543 1.00 93.25 115 ALA A CA 1
ATOM 932 C C . ALA A 1 115 ? -28.969 3.525 34.560 1.00 93.25 115 ALA A C 1
ATOM 934 O O . ALA A 1 115 ? -28.160 4.370 34.173 1.00 93.25 115 ALA A O 1
ATOM 935 N N . ARG A 1 116 ? -29.071 3.202 35.859 1.00 93.06 116 ARG A N 1
ATOM 936 C CA . ARG A 1 116 ? -28.245 3.823 36.913 1.00 93.06 116 ARG A CA 1
ATOM 937 C C . ARG A 1 116 ? -26.752 3.570 36.712 1.00 93.06 116 ARG A C 1
ATOM 939 O O . ARG A 1 116 ? -25.942 4.468 36.942 1.00 93.06 116 ARG A O 1
ATOM 946 N N . ARG A 1 117 ? -26.359 2.362 36.296 1.00 89.06 117 ARG A N 1
ATOM 947 C CA . ARG A 1 117 ? -24.955 2.025 36.007 1.00 89.06 117 ARG A CA 1
ATOM 948 C C . ARG A 1 117 ? -24.430 2.826 34.815 1.00 89.06 117 ARG A C 1
ATOM 950 O O . ARG A 1 117 ? -23.333 3.374 34.899 1.00 89.06 117 ARG A O 1
ATOM 957 N N . ASN A 1 118 ? -25.211 2.929 33.744 1.00 89.19 118 ASN A N 1
ATOM 958 C CA . ASN A 1 118 ? -24.859 3.701 32.554 1.00 89.19 118 ASN A CA 1
ATOM 959 C C . ASN A 1 118 ? -24.780 5.199 32.862 1.00 89.19 118 ASN A C 1
ATOM 961 O O . ASN A 1 118 ? -23.811 5.845 32.473 1.00 89.19 118 ASN A O 1
ATOM 965 N N . GLN A 1 119 ? -25.709 5.733 33.655 1.00 92.12 119 GLN A N 1
ATOM 966 C CA . GLN A 1 119 ? -25.655 7.120 34.116 1.00 92.12 119 GLN A CA 1
ATOM 967 C C . GLN A 1 119 ? -24.363 7.415 34.895 1.00 92.12 119 GLN A C 1
ATOM 969 O O . GLN A 1 119 ? -23.701 8.413 34.622 1.00 92.12 119 GLN A O 1
ATOM 974 N N . ARG A 1 120 ? -23.952 6.530 35.817 1.00 89.94 120 ARG A N 1
ATOM 975 C CA . ARG A 1 120 ? -22.682 6.686 36.555 1.00 89.94 120 ARG A CA 1
ATOM 976 C C . ARG A 1 120 ? -21.457 6.638 35.639 1.00 89.94 120 ARG A C 1
ATOM 978 O O . ARG A 1 120 ? -20.515 7.395 35.855 1.00 89.94 120 ARG A O 1
ATOM 985 N N . ARG A 1 121 ? -21.470 5.782 34.610 1.00 89.38 121 ARG A N 1
ATOM 986 C CA . ARG A 1 121 ? -20.403 5.725 33.594 1.00 89.38 121 ARG A CA 1
ATOM 987 C C . ARG A 1 121 ? -20.290 7.041 32.827 1.00 89.38 121 ARG A C 1
ATOM 989 O O . ARG A 1 121 ? -19.185 7.560 32.717 1.00 89.38 121 ARG A O 1
ATOM 996 N N . LEU A 1 122 ? -21.415 7.599 32.376 1.00 89.69 122 LEU A N 1
ATOM 997 C CA . LEU A 1 122 ? -21.450 8.887 31.673 1.00 89.69 122 LEU A CA 1
ATOM 998 C C . LEU A 1 122 ? -20.940 10.032 32.559 1.00 89.69 122 LEU A C 1
ATOM 1000 O O . LEU A 1 122 ? -20.078 10.793 32.138 1.00 89.69 122 LEU A O 1
ATOM 1004 N N . GLN A 1 123 ? -21.383 10.098 33.816 1.00 91.62 123 GLN A N 1
ATOM 1005 C CA . GLN A 1 123 ? -20.900 11.105 34.771 1.00 91.62 123 GLN A CA 1
ATOM 1006 C C . GLN A 1 123 ? -19.392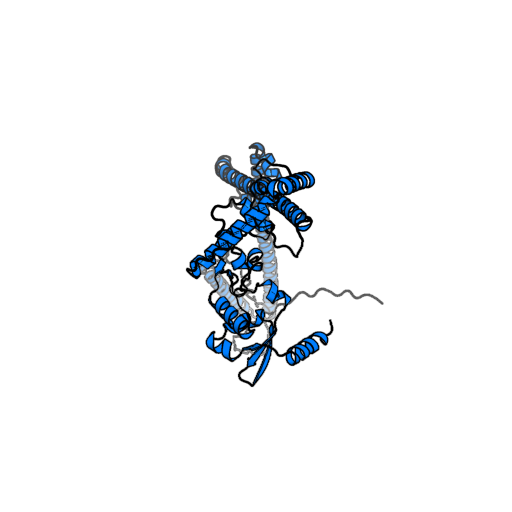 10.982 35.037 1.00 91.62 123 GLN A C 1
ATOM 1008 O O . GLN A 1 123 ? -18.683 11.986 35.106 1.00 91.62 123 GLN A O 1
ATOM 1013 N N . ARG A 1 124 ? -18.877 9.752 35.179 1.00 89.69 124 ARG A N 1
ATOM 1014 C CA . ARG A 1 124 ? -17.435 9.508 35.332 1.00 89.69 124 ARG A CA 1
ATOM 1015 C C . ARG A 1 124 ? -16.678 9.954 34.086 1.00 89.69 124 ARG A C 1
ATOM 1017 O O . ARG A 1 124 ? -15.645 10.599 34.217 1.00 89.69 124 ARG A O 1
ATOM 1024 N N . GLU A 1 125 ? -17.176 9.626 32.900 1.00 91.56 125 GLU A N 1
ATOM 1025 C CA . GLU A 1 125 ? -16.585 10.038 31.629 1.00 91.56 125 GLU A CA 1
ATOM 1026 C C . GLU A 1 125 ? -16.490 11.567 31.516 1.00 91.56 125 GLU A C 1
ATOM 1028 O O . GLU A 1 125 ? -15.407 12.092 31.257 1.00 91.56 125 GLU A O 1
ATOM 1033 N N . GLU A 1 126 ? -17.587 12.282 31.774 1.00 92.38 126 GLU A N 1
ATOM 1034 C CA . GLU A 1 126 ? -17.634 13.748 31.753 1.00 92.38 126 GLU A CA 1
ATOM 1035 C C . GLU A 1 126 ? -16.629 14.363 32.732 1.00 92.38 126 GLU A C 1
ATOM 1037 O O . GLU A 1 126 ? -15.864 15.253 32.353 1.00 92.38 126 GLU A O 1
ATOM 1042 N N . LEU A 1 127 ? -16.560 13.836 33.959 1.00 92.38 127 LEU A N 1
ATOM 1043 C CA . LEU A 1 127 ? -15.617 14.293 34.979 1.00 92.38 127 LEU A CA 1
ATOM 1044 C C . LEU A 1 127 ? -14.162 14.053 34.565 1.00 92.38 127 LEU A C 1
ATOM 1046 O O . LEU A 1 127 ? -13.312 14.921 34.758 1.00 92.38 127 LEU A O 1
ATOM 1050 N N . LEU A 1 128 ? -13.854 12.893 33.978 1.00 93.06 128 LEU A N 1
ATOM 1051 C CA . LEU A 1 128 ? -12.508 12.590 33.491 1.00 93.06 128 LEU A CA 1
ATOM 1052 C C . LEU A 1 128 ? -12.115 13.511 32.331 1.00 93.06 128 LEU A C 1
ATOM 1054 O O . LEU A 1 128 ? -10.993 14.015 32.309 1.00 93.06 128 LEU A O 1
ATOM 1058 N N . ILE A 1 129 ? -13.032 13.779 31.397 1.00 93.56 129 ILE A N 1
ATOM 1059 C CA . ILE A 1 129 ? -12.807 14.728 30.300 1.00 93.56 129 ILE A CA 1
ATOM 1060 C C . ILE A 1 129 ? -12.577 16.137 30.850 1.00 93.56 129 ILE A C 1
ATOM 1062 O O . ILE A 1 129 ? -11.660 16.824 30.400 1.00 93.56 129 ILE A O 1
ATOM 1066 N N . GLN A 1 130 ? -13.376 16.573 31.824 1.00 95.00 130 GLN A N 1
ATOM 1067 C CA . GLN A 1 130 ? -13.202 17.870 32.468 1.00 95.00 130 GLN A CA 1
ATOM 1068 C C . GLN A 1 130 ? -11.832 17.972 33.152 1.00 95.00 130 GLN A C 1
ATOM 1070 O O . GLN A 1 130 ? -11.093 18.915 32.878 1.00 95.00 130 GLN A O 1
ATOM 1075 N N . LYS A 1 131 ? -11.438 16.970 33.946 1.00 95.31 131 LYS A N 1
ATOM 1076 C CA . LYS A 1 131 ? -10.117 16.940 34.590 1.00 95.31 131 LYS A CA 1
ATOM 1077 C C . LYS A 1 131 ? -8.963 16.935 33.583 1.00 95.31 131 LYS A C 1
ATOM 1079 O O . LYS A 1 131 ? -7.933 17.559 33.825 1.00 95.31 131 LYS A O 1
ATOM 1084 N N . LEU A 1 132 ? -9.113 16.268 32.436 1.00 95.44 132 LEU A N 1
ATOM 1085 C CA . LEU A 1 132 ? -8.121 16.334 31.355 1.00 95.44 132 LEU A CA 1
ATOM 1086 C C . LEU A 1 132 ? -8.026 17.745 30.751 1.00 95.44 132 LEU A C 1
ATOM 1088 O O . LEU A 1 132 ? -6.919 18.217 30.490 1.00 95.44 132 LEU A O 1
ATOM 1092 N N . LYS A 1 133 ? -9.156 18.437 30.554 1.00 96.00 133 LYS A N 1
ATOM 1093 C CA . LYS A 1 133 ? -9.166 19.838 30.094 1.00 96.00 133 LYS A CA 1
ATOM 1094 C C . LYS A 1 133 ? -8.464 20.759 31.095 1.00 96.00 133 LYS A C 1
ATOM 1096 O O . LYS A 1 133 ? -7.605 21.540 30.696 1.00 96.00 133 LYS A O 1
ATOM 1101 N N . GLU A 1 134 ? -8.774 20.617 32.382 1.00 96.19 134 GLU A N 1
ATOM 1102 C CA . GLU A 1 134 ? -8.126 21.356 33.478 1.00 96.19 134 GLU A CA 1
ATOM 1103 C C . GLU A 1 134 ? -6.618 21.059 33.558 1.00 96.19 134 GLU A C 1
ATOM 1105 O O . GLU A 1 134 ? -5.822 21.955 33.823 1.00 96.19 134 GLU A O 1
ATOM 1110 N N . GLY A 1 135 ? -6.207 19.830 33.234 1.00 95.12 135 GLY A N 1
ATOM 1111 C CA . GLY A 1 135 ? -4.806 19.419 33.118 1.00 95.12 135 GLY A CA 1
ATOM 1112 C C . GLY A 1 135 ? -4.077 19.904 31.856 1.00 95.12 135 GLY A C 1
ATOM 1113 O O . GLY A 1 135 ? -2.968 19.443 31.596 1.00 95.12 135 GLY A O 1
ATOM 1114 N N . GLY A 1 136 ? -4.678 20.784 31.046 1.00 96.19 136 GLY A N 1
ATOM 1115 C CA . GLY A 1 136 ? -4.046 21.367 29.856 1.00 96.19 136 GLY A CA 1
ATOM 1116 C C . GLY A 1 136 ? -4.134 20.514 28.585 1.00 96.19 136 GLY A C 1
ATOM 1117 O O . GLY A 1 136 ? -3.504 20.842 27.581 1.00 96.19 136 GLY A O 1
ATOM 1118 N N . PHE A 1 137 ? -4.930 19.439 28.571 1.00 96.38 137 PHE A N 1
ATOM 1119 C CA . PHE A 1 137 ? -5.105 18.591 27.382 1.00 96.38 137 PHE A CA 1
ATOM 1120 C C . PHE A 1 137 ? -6.183 19.101 26.416 1.00 96.38 137 PHE A C 1
ATOM 1122 O O . PHE A 1 137 ? -6.481 18.420 25.437 1.00 96.38 137 PHE A O 1
ATOM 1129 N N . THR A 1 138 ? -6.754 20.287 26.651 1.00 96.44 138 THR A N 1
ATOM 1130 C CA . THR A 1 138 ? -7.857 20.850 25.854 1.00 96.44 138 THR A CA 1
ATOM 1131 C C . THR A 1 138 ? -7.577 20.816 24.356 1.00 96.44 138 THR A C 1
ATOM 1133 O O . THR A 1 138 ? -8.398 20.294 23.611 1.00 96.44 138 THR A O 1
ATOM 1136 N N . GLU A 1 139 ? -6.405 21.284 23.917 1.00 95.44 139 GLU A N 1
ATOM 1137 C CA . GLU A 1 139 ? -6.038 21.265 22.499 1.00 95.44 139 GLU A CA 1
ATOM 1138 C C . GLU A 1 139 ? -5.923 19.831 21.966 1.00 95.44 139 GLU A C 1
ATOM 1140 O O . GLU A 1 139 ? -6.453 19.520 20.913 1.00 95.44 139 GLU A O 1
ATOM 1145 N N . LYS A 1 140 ? -5.297 18.903 22.699 1.00 94.25 140 LYS A N 1
ATOM 1146 C CA . LYS A 1 140 ? -5.169 17.508 22.238 1.00 94.25 140 LYS A CA 1
ATOM 1147 C C . LYS A 1 140 ? -6.530 16.810 22.116 1.00 94.25 140 LYS A C 1
ATOM 1149 O O . LYS A 1 140 ? -6.704 15.963 21.242 1.00 94.25 140 LYS A O 1
ATOM 1154 N N . LEU A 1 141 ? -7.485 17.179 22.970 1.00 95.12 141 LEU A N 1
ATOM 1155 C CA . LEU A 1 141 ? -8.840 16.631 22.976 1.00 95.12 141 LEU A CA 1
ATOM 1156 C C . LEU A 1 141 ? -9.702 17.118 21.806 1.00 95.12 141 LEU A C 1
ATOM 1158 O O . LEU A 1 141 ? -10.621 16.395 21.433 1.00 95.12 141 LEU A O 1
ATOM 1162 N N . THR A 1 142 ? -9.430 18.283 21.204 1.00 95.31 142 THR A N 1
ATOM 1163 C CA . THR A 1 142 ? -10.211 18.747 20.037 1.00 95.31 142 THR A CA 1
ATOM 1164 C C . THR A 1 142 ? -9.987 17.868 18.807 1.00 95.31 142 THR A C 1
ATOM 1166 O O . THR A 1 142 ? -10.888 17.719 17.987 1.00 95.31 142 THR A O 1
ATOM 1169 N N . TRP A 1 143 ? -8.805 17.257 18.688 1.00 91.06 143 TRP A N 1
ATOM 1170 C CA . TRP A 1 143 ? -8.431 16.419 17.544 1.00 91.06 143 TRP A CA 1
ATOM 1171 C C . TRP A 1 143 ? -8.778 14.941 17.718 1.00 91.06 143 TRP A C 1
ATOM 1173 O O . TRP A 1 143 ? -8.741 14.185 16.748 1.00 91.06 143 TRP A O 1
ATOM 1183 N N . LEU A 1 144 ? -9.032 14.505 18.951 1.00 93.62 144 LEU A N 1
ATOM 1184 C CA . LEU A 1 144 ? -9.289 13.107 19.258 1.00 93.62 144 LEU A CA 1
ATOM 1185 C C . LEU A 1 144 ? -10.776 12.809 19.023 1.00 93.62 144 LEU A C 1
ATOM 1187 O O . LEU A 1 144 ? -11.619 13.450 19.654 1.00 93.62 144 LEU A O 1
ATOM 1191 N N . PRO A 1 145 ? -11.137 11.829 18.171 1.00 93.12 145 PRO A N 1
ATOM 1192 C CA . PRO A 1 145 ? -12.531 11.441 18.022 1.00 93.12 145 PRO A CA 1
ATOM 1193 C C . PRO A 1 145 ? -13.091 11.039 19.383 1.00 93.12 145 PRO A C 1
ATOM 1195 O O . PRO A 1 145 ? -12.553 10.145 20.042 1.00 93.12 145 PRO A O 1
ATOM 1198 N N . MET A 1 146 ? -14.171 11.702 19.807 1.00 89.75 146 MET A N 1
ATOM 1199 C CA . MET A 1 146 ? -14.695 11.541 21.164 1.00 89.75 146 MET A CA 1
ATOM 1200 C C . MET A 1 146 ? -14.975 10.065 21.472 1.00 89.75 146 MET A C 1
ATOM 1202 O O . MET A 1 146 ? -14.578 9.569 22.518 1.00 89.75 146 MET A O 1
ATOM 1206 N N . ASN A 1 147 ? -15.532 9.321 20.512 1.00 92.38 147 ASN A N 1
ATOM 1207 C CA . ASN A 1 147 ? -15.821 7.890 20.645 1.00 92.38 147 ASN A CA 1
ATOM 1208 C C . ASN A 1 147 ? -14.587 7.041 20.999 1.00 92.38 147 ASN A C 1
ATOM 1210 O O . ASN A 1 147 ? -14.706 6.105 21.786 1.00 92.38 147 ASN A O 1
ATOM 1214 N N . THR A 1 148 ? -13.402 7.377 20.479 1.00 93.31 148 THR A N 1
ATOM 1215 C CA . THR A 1 148 ? -12.156 6.658 20.787 1.00 93.31 148 THR A CA 1
ATOM 1216 C C . THR A 1 148 ? -11.764 6.862 22.251 1.00 93.31 148 THR A C 1
ATOM 1218 O O . THR A 1 148 ? -11.401 5.905 22.936 1.00 93.31 148 THR A O 1
ATOM 1221 N N . LEU A 1 149 ? -11.896 8.092 22.762 1.00 92.44 149 LEU A N 1
ATOM 1222 C CA . LEU A 1 149 ? -11.658 8.392 24.174 1.00 92.44 149 LEU A CA 1
ATOM 1223 C C . LEU A 1 149 ? -12.701 7.721 25.073 1.00 92.44 149 LEU A C 1
ATOM 1225 O O . LEU A 1 149 ? -12.329 7.074 26.050 1.00 92.44 149 LEU A O 1
ATOM 1229 N N . LYS A 1 150 ? -13.990 7.821 24.719 1.00 90.75 150 LYS A N 1
ATOM 1230 C CA . LYS A 1 150 ? -15.090 7.193 25.466 1.00 90.75 150 LYS A CA 1
ATOM 1231 C C . LYS A 1 150 ? -14.915 5.687 25.562 1.00 90.75 150 LYS A C 1
ATOM 1233 O O . LYS A 1 150 ? -15.071 5.130 26.642 1.00 90.75 150 LYS A O 1
ATOM 1238 N N . SER A 1 151 ? -14.543 5.031 24.462 1.00 91.56 151 SER A N 1
ATOM 1239 C CA . SER A 1 151 ? -14.288 3.589 24.438 1.00 91.56 151 SER A CA 1
ATOM 1240 C C . SER A 1 151 ? -13.122 3.204 25.345 1.00 91.56 151 SER A C 1
ATOM 1242 O O . SER A 1 151 ? -13.201 2.187 26.030 1.00 91.56 151 SER A O 1
ATOM 1244 N N . TYR A 1 152 ? -12.054 4.006 25.378 1.00 91.44 152 TYR A N 1
ATOM 1245 C CA . TYR A 1 152 ? -10.916 3.751 26.259 1.00 91.44 152 TYR A CA 1
ATOM 1246 C C . TYR A 1 152 ? -11.293 3.941 27.733 1.00 91.44 152 TYR A C 1
ATOM 1248 O O . TYR A 1 152 ? -11.020 3.070 28.555 1.00 91.44 152 TYR A O 1
ATOM 1256 N N . VAL A 1 153 ? -11.992 5.029 28.065 1.00 88.06 153 VAL A N 1
ATOM 1257 C CA . VAL A 1 153 ? -12.465 5.307 29.431 1.00 88.06 153 VAL A CA 1
ATOM 1258 C C . VAL A 1 153 ? -13.480 4.261 29.901 1.00 88.06 153 VAL A C 1
ATOM 1260 O O . VAL A 1 153 ? -13.400 3.801 31.033 1.00 88.06 153 VAL A O 1
ATOM 1263 N N . SER A 1 154 ? -14.392 3.837 29.025 1.00 84.69 154 SER A N 1
ATOM 1264 C CA . SER A 1 154 ? -15.432 2.846 29.338 1.00 84.69 154 SER A CA 1
ATOM 1265 C C . SER A 1 154 ? -14.893 1.423 29.488 1.00 84.69 154 SER A C 1
ATOM 1267 O O . SER A 1 154 ? -15.563 0.584 30.086 1.00 84.69 154 SER A O 1
ATOM 1269 N N . SER A 1 155 ? -13.701 1.139 28.949 1.00 84.50 155 SER A N 1
ATOM 1270 C CA . SER A 1 155 ? -13.027 -0.151 29.149 1.00 84.50 155 SER A CA 1
ATOM 1271 C C . SER A 1 155 ? -12.520 -0.339 30.583 1.00 84.50 155 SER A C 1
ATOM 1273 O O . SER A 1 155 ? -12.287 -1.469 31.009 1.00 84.50 155 SER A O 1
ATOM 1275 N N . ASP A 1 156 ? -12.396 0.751 31.349 1.00 76.56 156 ASP A N 1
ATOM 1276 C CA . ASP A 1 156 ? -12.148 0.687 32.783 1.00 76.56 156 ASP A CA 1
ATOM 1277 C C . ASP A 1 156 ? -13.442 0.251 33.486 1.00 76.56 156 ASP A C 1
ATOM 1279 O O . ASP A 1 156 ? -14.439 0.972 33.532 1.00 76.56 156 ASP A O 1
ATOM 1283 N N . THR A 1 157 ? -13.447 -0.980 33.990 1.00 71.06 157 THR A N 1
ATOM 1284 C CA . THR A 1 157 ? -14.649 -1.688 34.450 1.00 71.06 157 THR A CA 1
ATOM 1285 C C . THR A 1 157 ? -15.311 -1.088 35.690 1.00 71.06 157 THR A C 1
ATOM 1287 O O . THR A 1 157 ? -16.392 -1.542 36.055 1.00 71.06 157 THR A O 1
ATOM 1290 N N . ASP A 1 158 ? -14.693 -0.110 36.356 1.00 79.44 158 ASP A N 1
ATOM 1291 C CA . ASP A 1 158 ? -15.170 0.419 37.633 1.00 79.44 158 ASP A CA 1
ATOM 1292 C C . ASP A 1 158 ? -16.263 1.498 37.451 1.00 79.44 158 ASP A C 1
ATOM 1294 O O . ASP A 1 158 ? -15.961 2.628 37.054 1.00 79.44 158 ASP A O 1
ATOM 1298 N N . PRO A 1 159 ? -17.542 1.200 37.766 1.00 78.19 159 PRO A N 1
ATOM 1299 C CA . PRO A 1 159 ? -18.639 2.159 37.650 1.00 78.19 159 PRO A CA 1
ATOM 1300 C C . PRO A 1 159 ? -18.637 3.210 38.771 1.00 78.19 159 PRO A C 1
ATOM 1302 O O . PRO A 1 159 ? -19.497 4.092 38.774 1.00 78.19 159 PRO A O 1
ATOM 1305 N N . ASN A 1 160 ? -17.744 3.102 39.759 1.00 83.62 160 ASN A N 1
ATOM 1306 C CA . ASN A 1 160 ? -17.690 4.050 40.864 1.00 83.62 160 ASN A CA 1
ATOM 1307 C C . ASN A 1 160 ? -17.134 5.406 40.404 1.00 83.62 160 ASN A C 1
ATOM 1309 O O . ASN A 1 160 ? -16.336 5.461 39.469 1.00 83.62 160 ASN A O 1
ATOM 1313 N N . PRO A 1 161 ? -17.517 6.521 41.044 1.00 81.44 161 PRO A N 1
ATOM 1314 C CA . PRO A 1 161 ? -16.929 7.822 40.748 1.00 81.44 161 PRO A CA 1
ATOM 1315 C C . PRO A 1 161 ? -15.407 7.790 40.954 1.00 81.44 161 PRO A C 1
ATOM 1317 O O . PRO A 1 161 ? -14.903 7.174 41.896 1.00 81.44 161 PRO A O 1
ATOM 1320 N N . ALA A 1 162 ? -14.665 8.455 40.066 1.00 84.00 162 ALA A N 1
ATOM 1321 C CA . ALA A 1 162 ? -13.211 8.512 40.143 1.00 84.00 162 ALA A CA 1
ATOM 1322 C C . ALA A 1 162 ? -12.779 9.306 41.388 1.00 84.00 162 ALA A C 1
ATOM 1324 O O . ALA A 1 162 ? -12.729 10.534 41.378 1.00 84.00 162 ALA A O 1
ATOM 1325 N N . THR A 1 163 ? -12.470 8.596 42.476 1.00 91.88 163 THR A N 1
ATOM 1326 C CA . THR A 1 163 ? -11.847 9.198 43.664 1.00 91.88 163 THR A CA 1
ATOM 1327 C C . THR A 1 163 ? -10.510 9.840 43.296 1.00 91.88 163 THR A C 1
ATOM 1329 O O . THR A 1 163 ? -9.886 9.439 42.316 1.00 91.88 163 THR A O 1
ATOM 1332 N N . GLU A 1 164 ? -10.012 10.788 44.091 1.00 92.19 164 GLU A N 1
ATOM 1333 C CA . GLU A 1 164 ? -8.737 11.460 43.790 1.00 92.19 164 GLU A CA 1
ATOM 1334 C C . GLU A 1 164 ? -7.563 10.471 43.662 1.00 92.19 164 GLU A C 1
ATOM 1336 O O . GLU A 1 164 ? -6.764 10.550 42.732 1.00 92.19 164 GLU A O 1
ATOM 1341 N N . LYS A 1 165 ? -7.529 9.440 44.516 1.00 92.12 165 LYS A N 1
ATOM 1342 C CA . LYS A 1 165 ? -6.562 8.335 44.402 1.00 92.12 165 LYS A CA 1
ATOM 1343 C C . LYS A 1 165 ? -6.748 7.527 43.112 1.00 92.12 165 LYS A C 1
ATOM 1345 O O . LYS A 1 165 ? -5.766 7.102 42.509 1.00 92.12 165 LYS A O 1
ATOM 1350 N N . GLY A 1 166 ? -7.994 7.285 42.701 1.00 90.19 166 GLY A N 1
ATOM 1351 C CA . GLY A 1 166 ? -8.313 6.613 41.438 1.00 90.19 166 GLY A CA 1
ATOM 1352 C C . GLY A 1 166 ? -7.876 7.436 40.226 1.00 90.19 166 GLY A C 1
ATOM 1353 O O . GLY A 1 166 ? -7.253 6.902 39.312 1.00 90.1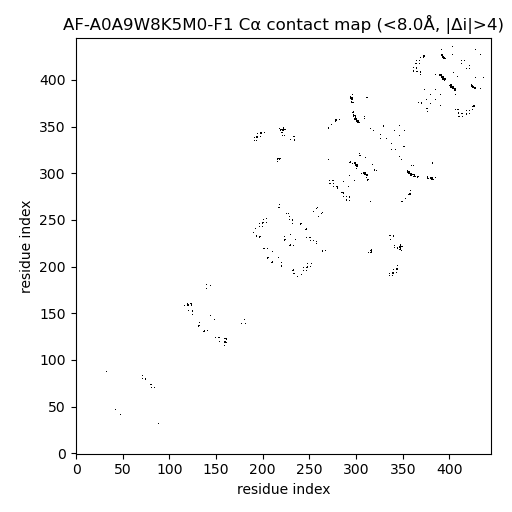9 166 GLY A O 1
ATOM 1354 N N . TRP A 1 167 ? -8.112 8.748 40.267 1.00 92.38 167 TRP A N 1
ATOM 1355 C CA . TRP A 1 167 ? -7.665 9.698 39.255 1.00 92.38 167 TRP A CA 1
ATOM 1356 C C . TRP A 1 167 ? -6.142 9.705 39.110 1.00 92.38 167 TRP A C 1
ATOM 1358 O O . TRP A 1 167 ? -5.647 9.529 38.002 1.00 92.38 167 TRP A O 1
ATOM 1368 N N . GLN A 1 168 ? -5.392 9.797 40.211 1.00 94.31 168 GLN A N 1
ATOM 1369 C CA . GLN A 1 168 ? -3.923 9.761 40.177 1.00 94.31 168 GLN A CA 1
ATOM 1370 C C . GLN A 1 168 ? -3.368 8.471 39.552 1.00 94.31 168 GLN A C 1
ATOM 1372 O O . GLN A 1 168 ? -2.348 8.505 38.869 1.00 94.31 168 GLN A O 1
ATOM 1377 N N . LYS A 1 169 ? -4.049 7.332 39.736 1.00 92.44 169 LYS A N 1
ATOM 1378 C CA . LYS A 1 169 ? -3.679 6.059 39.090 1.00 92.44 169 LYS A CA 1
ATOM 1379 C C . LYS A 1 169 ? -4.042 6.011 37.604 1.00 92.44 169 LYS A C 1
ATOM 1381 O O . LYS A 1 169 ? -3.346 5.359 36.827 1.00 92.44 169 LYS A O 1
ATOM 1386 N N . LEU A 1 170 ? -5.145 6.649 37.217 1.00 91.38 170 LEU A N 1
ATOM 1387 C CA . LEU A 1 170 ? -5.657 6.637 35.847 1.00 91.38 170 LEU A CA 1
ATOM 1388 C C . LEU A 1 170 ? -4.952 7.667 34.952 1.00 91.38 170 LEU A C 1
ATOM 1390 O O . LEU A 1 170 ? -4.736 7.398 33.771 1.00 91.38 170 LEU A O 1
ATOM 1394 N N . LEU A 1 171 ? -4.549 8.810 35.512 1.00 93.44 171 LEU A N 1
ATOM 1395 C CA . LEU A 1 171 ? -3.948 9.927 34.785 1.00 93.44 171 LEU A CA 1
ATOM 1396 C C . LEU A 1 171 ? -2.742 9.503 33.922 1.00 93.44 171 LEU A C 1
ATOM 1398 O O . LEU A 1 171 ? -2.786 9.779 32.727 1.00 93.44 171 LEU A O 1
ATOM 1402 N N . PRO A 1 172 ? -1.732 8.752 34.414 1.00 95.38 172 PRO A N 1
ATOM 1403 C CA . PRO A 1 172 ? -0.621 8.306 33.567 1.00 95.38 172 PRO A CA 1
ATOM 1404 C C . PRO A 1 172 ? -1.068 7.458 32.367 1.00 95.38 172 PRO A C 1
ATOM 1406 O O . PRO A 1 172 ? -0.522 7.594 31.274 1.00 95.38 172 PRO A O 1
ATOM 1409 N N . LYS A 1 173 ? -2.093 6.610 32.544 1.00 95.06 173 LYS A N 1
ATOM 1410 C CA . LYS A 1 173 ? -2.637 5.767 31.467 1.00 95.06 173 LYS A CA 1
ATOM 1411 C C . LYS A 1 173 ? -3.381 6.591 30.420 1.00 95.06 173 LYS A C 1
ATOM 1413 O O . LYS A 1 173 ? -3.290 6.279 29.235 1.00 95.06 173 LYS A O 1
ATOM 1418 N N . LEU A 1 174 ? -4.129 7.609 30.848 1.00 94.38 174 LEU A N 1
ATOM 1419 C CA . LEU A 1 174 ? -4.818 8.534 29.946 1.00 94.38 174 LEU A CA 1
ATOM 1420 C C . LEU A 1 174 ? -3.820 9.418 29.198 1.00 94.38 174 LEU A C 1
ATOM 1422 O O . LEU A 1 174 ? -3.945 9.571 27.988 1.00 94.38 174 LEU A O 1
ATOM 1426 N N . THR A 1 175 ? -2.798 9.931 29.882 1.00 94.88 175 THR A N 1
ATOM 1427 C CA . THR A 1 175 ? -1.730 10.722 29.260 1.00 94.88 175 THR A CA 1
ATOM 1428 C C . THR A 1 175 ? -1.002 9.912 28.191 1.00 94.88 175 THR A C 1
ATOM 1430 O O . THR A 1 175 ? -0.954 10.346 27.043 1.00 94.88 175 THR A O 1
ATOM 1433 N N . ALA A 1 176 ? -0.539 8.698 28.516 1.00 96.00 176 ALA A N 1
ATOM 1434 C CA . ALA A 1 176 ? 0.124 7.818 27.551 1.00 96.00 176 ALA A CA 1
ATOM 1435 C C . ALA A 1 176 ? -0.782 7.477 26.354 1.00 96.00 176 ALA A C 1
ATOM 1437 O O . ALA A 1 176 ? -0.334 7.434 25.207 1.00 96.00 176 ALA A O 1
ATOM 1438 N N . PHE A 1 177 ? -2.079 7.271 26.604 1.00 95.75 177 PHE A N 1
ATOM 1439 C CA . PHE A 1 177 ? -3.065 7.059 25.550 1.00 95.75 177 PHE A CA 1
ATOM 1440 C C . PHE A 1 177 ? -3.190 8.279 24.621 1.00 95.75 177 PHE A C 1
ATOM 1442 O O . PHE A 1 177 ? -3.083 8.123 23.404 1.00 95.75 177 PHE A O 1
ATOM 1449 N N . ILE A 1 178 ? -3.367 9.485 25.173 1.00 95.31 178 ILE A N 1
ATOM 1450 C CA . ILE A 1 178 ? -3.495 10.732 24.401 1.00 95.31 178 ILE A CA 1
ATOM 1451 C C . ILE A 1 178 ? -2.210 11.026 23.621 1.00 95.31 178 ILE A C 1
ATOM 1453 O O . ILE A 1 178 ? -2.269 11.454 22.468 1.00 95.31 178 ILE A O 1
ATOM 1457 N N . GLU A 1 179 ? -1.042 10.788 24.214 1.00 95.50 179 GLU A N 1
ATOM 1458 C CA . GLU A 1 179 ? 0.254 10.967 23.555 1.00 95.50 179 GLU A CA 1
ATOM 1459 C C . GLU A 1 179 ? 0.434 10.010 22.382 1.00 95.50 179 GLU A C 1
ATOM 1461 O O . GLU A 1 179 ? 0.800 10.453 21.292 1.00 95.50 179 GLU A O 1
ATOM 1466 N N . ARG A 1 180 ? 0.089 8.729 22.556 1.00 96.06 180 ARG A N 1
ATOM 1467 C CA . ARG A 1 180 ? 0.084 7.755 21.460 1.00 96.06 180 ARG A CA 1
ATOM 1468 C C . ARG A 1 180 ? -0.850 8.185 20.330 1.00 96.06 180 ARG A C 1
ATOM 1470 O O . ARG A 1 180 ? -0.428 8.198 19.181 1.00 96.06 180 ARG A O 1
ATOM 1477 N N . GLN A 1 181 ? -2.079 8.597 20.643 1.00 95.81 181 GLN A N 1
ATOM 1478 C CA . GLN A 1 181 ? -3.031 9.082 19.635 1.00 95.81 181 GLN A CA 1
ATOM 1479 C C . GLN A 1 181 ? -2.530 10.351 18.930 1.00 95.81 181 GLN A C 1
ATOM 1481 O O . GLN A 1 181 ? -2.657 10.495 17.716 1.00 95.81 181 GLN A O 1
ATOM 1486 N N . THR A 1 182 ? -1.889 11.258 19.671 1.00 93.88 182 THR A N 1
ATOM 1487 C CA . THR A 1 182 ? -1.262 12.460 19.104 1.00 93.88 182 THR A CA 1
ATOM 1488 C C . THR A 1 182 ? -0.134 12.085 18.143 1.00 93.88 182 THR A C 1
ATOM 1490 O O . THR A 1 182 ? -0.021 12.676 17.068 1.00 93.88 182 THR A O 1
ATOM 1493 N N . HIS A 1 183 ? 0.695 11.106 18.513 1.00 93.81 183 HIS A N 1
ATOM 1494 C CA . HIS A 1 183 ? 1.771 10.609 17.668 1.00 93.81 183 HIS A CA 1
ATOM 1495 C C . HIS A 1 183 ? 1.232 9.934 16.401 1.00 93.81 183 HIS A C 1
ATOM 1497 O O . HIS A 1 183 ? 1.672 10.289 15.309 1.00 93.81 183 HIS A O 1
ATOM 1503 N N . GLU A 1 184 ? 0.256 9.033 16.526 1.00 94.06 184 GLU A N 1
ATOM 1504 C CA . GLU A 1 184 ? -0.405 8.369 15.395 1.00 94.06 184 GLU A CA 1
ATOM 1505 C C . GLU A 1 184 ? -1.013 9.387 14.427 1.00 94.06 184 GLU A C 1
ATOM 1507 O O . GLU A 1 184 ? -0.759 9.314 13.225 1.00 94.06 184 GLU A O 1
ATOM 1512 N N . ARG A 1 185 ? -1.722 10.401 14.943 1.00 93.00 185 ARG A N 1
ATOM 1513 C CA . ARG A 1 185 ? -2.265 11.497 14.129 1.00 93.00 185 ARG A CA 1
ATOM 1514 C C . ARG A 1 185 ? -1.169 12.239 13.370 1.00 93.00 185 ARG A C 1
ATOM 1516 O O . ARG A 1 185 ? -1.310 12.452 12.172 1.00 93.00 185 ARG A O 1
ATOM 1523 N N . LYS A 1 186 ? -0.076 12.621 14.041 1.00 91.69 186 LYS A N 1
ATOM 1524 C CA . LYS A 1 186 ? 1.059 13.303 13.393 1.00 91.69 186 LYS A CA 1
ATOM 1525 C C . LYS A 1 186 ? 1.693 12.435 12.301 1.00 91.69 186 LYS A C 1
ATOM 1527 O O . LYS A 1 186 ? 2.030 12.944 11.238 1.00 91.69 186 LYS A O 1
ATOM 1532 N N . MET A 1 187 ? 1.824 11.128 12.537 1.00 92.62 187 MET A N 1
ATOM 1533 C CA . MET A 1 187 ? 2.326 10.185 11.531 1.00 92.62 187 MET A CA 1
ATOM 1534 C C . MET A 1 187 ? 1.369 10.065 10.344 1.00 92.62 187 MET A C 1
ATOM 1536 O O . MET A 1 187 ? 1.828 10.010 9.206 1.00 92.62 187 MET A O 1
ATOM 1540 N N . GLN A 1 188 ? 0.056 10.064 10.585 1.00 93.38 188 GLN A N 1
ATOM 1541 C CA . GLN A 1 188 ? -0.939 10.055 9.516 1.00 93.38 188 GLN A CA 1
ATOM 1542 C C . GLN A 1 188 ? -0.900 11.354 8.702 1.00 93.38 188 GLN A C 1
ATOM 1544 O O . GLN A 1 188 ? -0.777 11.287 7.488 1.00 93.38 188 GLN A O 1
ATOM 1549 N N . GLN A 1 189 ? -0.868 12.519 9.355 1.00 92.25 189 GLN A N 1
ATOM 1550 C CA . GLN A 1 189 ? -0.715 13.815 8.682 1.00 92.25 189 GLN A CA 1
ATOM 1551 C C . GLN A 1 189 ? 0.553 13.859 7.819 1.00 92.25 189 GLN A C 1
ATOM 1553 O O . GLN A 1 189 ? 0.510 14.282 6.668 1.00 92.25 189 GLN A O 1
ATOM 1558 N N . ARG A 1 190 ? 1.679 13.352 8.340 1.00 94.12 190 ARG A N 1
ATOM 1559 C CA . ARG A 1 190 ? 2.933 13.228 7.584 1.00 94.12 190 ARG A CA 1
ATOM 1560 C C . ARG A 1 190 ? 2.763 12.345 6.343 1.00 94.12 190 ARG A C 1
ATOM 1562 O O . ARG A 1 190 ? 3.213 12.717 5.264 1.00 94.12 190 ARG A O 1
ATOM 1569 N N . ARG A 1 191 ? 2.088 11.198 6.476 1.00 94.44 191 ARG A N 1
ATOM 1570 C CA . ARG A 1 191 ? 1.776 10.294 5.354 1.00 94.44 191 ARG A CA 1
ATOM 1571 C C . ARG A 1 191 ? 0.869 10.943 4.312 1.00 94.44 191 ARG A C 1
ATOM 1573 O O . ARG A 1 191 ? 1.096 10.726 3.123 1.00 94.44 191 ARG A O 1
ATOM 1580 N N . ASP A 1 192 ? -0.116 11.722 4.743 1.00 94.44 192 ASP A N 1
ATOM 1581 C CA . ASP A 1 192 ? -1.051 12.417 3.856 1.00 94.44 192 ASP A CA 1
ATOM 1582 C C . ASP A 1 192 ? -0.324 13.499 3.041 1.00 94.44 192 ASP A C 1
ATOM 1584 O O . ASP A 1 192 ? -0.475 13.552 1.820 1.00 94.44 192 ASP A O 1
ATOM 1588 N N . VAL A 1 193 ? 0.556 14.281 3.681 1.00 95.00 193 VAL A N 1
ATOM 1589 C CA . VAL A 1 193 ? 1.413 15.269 2.997 1.00 95.00 193 VAL A CA 1
ATOM 1590 C C . VAL A 1 193 ? 2.335 14.588 1.983 1.00 95.00 193 VAL A C 1
ATOM 1592 O O . VAL A 1 193 ? 2.388 15.003 0.827 1.00 95.00 193 VAL A O 1
ATOM 1595 N N . ILE A 1 194 ? 3.027 13.508 2.364 1.00 96.12 194 ILE A N 1
ATOM 1596 C CA . ILE A 1 194 ? 3.884 12.752 1.433 1.00 96.12 194 ILE A CA 1
ATOM 1597 C C . ILE A 1 194 ? 3.065 12.238 0.242 1.00 96.12 194 ILE A C 1
ATOM 1599 O O . ILE A 1 194 ? 3.514 12.343 -0.901 1.00 96.12 194 ILE A O 1
ATOM 1603 N N . ALA A 1 195 ? 1.863 11.707 0.481 1.00 96.44 195 ALA A N 1
ATOM 1604 C CA . ALA A 1 195 ? 0.989 11.205 -0.575 1.00 96.44 195 ALA A CA 1
ATOM 1605 C C . ALA A 1 195 ? 0.566 12.319 -1.546 1.00 96.44 195 ALA A C 1
ATOM 1607 O O . ALA A 1 195 ? 0.631 12.128 -2.763 1.00 96.44 195 ALA A O 1
ATOM 1608 N N . GLN A 1 196 ? 0.205 13.495 -1.025 1.00 96.31 196 GLN A N 1
ATOM 1609 C CA . GLN A 1 196 ? -0.107 14.679 -1.827 1.00 96.31 196 GLN A CA 1
ATOM 1610 C C . GLN A 1 196 ? 1.093 15.100 -2.689 1.00 96.31 196 GLN A C 1
ATOM 1612 O O . GLN A 1 196 ? 0.957 15.258 -3.902 1.00 96.31 196 GLN A O 1
ATOM 1617 N N . ARG A 1 197 ? 2.292 15.198 -2.099 1.00 97.19 197 ARG A N 1
ATOM 1618 C CA . ARG A 1 197 ? 3.525 15.557 -2.822 1.00 97.19 197 ARG A CA 1
ATOM 1619 C C . ARG A 1 197 ? 3.889 14.521 -3.893 1.00 97.19 197 ARG A C 1
ATOM 1621 O O . ARG A 1 197 ? 4.256 14.887 -5.007 1.00 97.19 197 ARG A O 1
ATOM 1628 N N . CYS A 1 198 ? 3.712 13.230 -3.605 1.00 97.44 198 CYS A N 1
ATOM 1629 C CA . CYS A 1 198 ? 3.911 12.149 -4.577 1.00 97.44 198 CYS A CA 1
ATOM 1630 C C . CYS A 1 198 ? 2.914 12.221 -5.741 1.00 97.44 198 CYS A C 1
ATOM 1632 O O . CYS A 1 198 ? 3.295 11.966 -6.884 1.00 97.44 198 CYS A O 1
ATOM 1634 N N . ARG A 1 199 ? 1.652 12.588 -5.477 1.00 97.81 199 ARG A N 1
ATOM 1635 C CA . ARG A 1 199 ? 0.640 12.801 -6.522 1.00 97.81 199 ARG A CA 1
ATOM 1636 C C . ARG A 1 199 ? 1.068 13.914 -7.480 1.00 97.81 199 ARG A C 1
ATOM 1638 O O . ARG A 1 199 ? 1.007 13.704 -8.689 1.00 97.81 199 ARG A O 1
ATOM 1645 N N . ILE A 1 200 ? 1.537 15.045 -6.950 1.00 97.69 200 ILE A N 1
ATOM 1646 C CA . ILE A 1 200 ? 2.035 16.174 -7.753 1.00 97.69 200 ILE A CA 1
ATOM 1647 C C . ILE A 1 200 ? 3.263 15.746 -8.569 1.00 97.69 200 ILE A C 1
ATOM 1649 O O . ILE A 1 200 ? 3.292 15.946 -9.780 1.00 97.69 200 ILE A O 1
ATOM 1653 N N . LEU A 1 201 ? 4.238 15.059 -7.957 1.00 96.75 201 LEU A N 1
ATOM 1654 C CA . LEU A 1 201 ? 5.404 14.532 -8.682 1.00 96.75 201 LEU A CA 1
ATOM 1655 C C . LEU A 1 201 ? 5.001 13.580 -9.819 1.00 96.75 201 LEU A C 1
ATOM 1657 O O . LEU A 1 201 ? 5.551 13.667 -10.913 1.00 96.75 201 LEU A O 1
ATOM 1661 N N . LYS A 1 202 ? 4.039 12.678 -9.586 1.00 96.00 202 LYS A N 1
ATOM 1662 C CA . LYS A 1 202 ? 3.536 11.751 -10.613 1.00 96.00 202 LYS A CA 1
ATOM 1663 C C . LYS A 1 202 ? 2.879 12.506 -11.769 1.00 96.00 202 LYS A C 1
ATOM 1665 O O . LYS A 1 202 ? 3.096 12.134 -12.917 1.00 96.00 202 LYS A O 1
ATOM 1670 N N . GLN A 1 203 ? 2.118 13.564 -11.483 1.00 96.25 203 GLN A N 1
ATOM 1671 C CA . GLN A 1 203 ? 1.523 14.426 -12.509 1.00 96.25 203 GLN A CA 1
ATOM 1672 C C . GLN A 1 203 ? 2.601 15.132 -13.333 1.00 96.25 203 GLN A C 1
ATOM 1674 O O . GLN A 1 203 ? 2.603 14.974 -14.549 1.00 96.25 203 GLN A O 1
ATOM 1679 N N . LEU A 1 204 ? 3.555 15.801 -12.676 1.00 94.62 204 LEU A N 1
ATOM 1680 C CA . LEU A 1 204 ? 4.675 16.483 -13.335 1.00 94.62 204 LEU A CA 1
ATOM 1681 C C . LEU A 1 204 ? 5.523 15.537 -14.185 1.00 94.62 204 LEU A C 1
ATOM 1683 O O . LEU A 1 204 ? 5.938 15.894 -15.286 1.00 94.62 204 LEU A O 1
ATOM 1687 N N . PHE A 1 205 ? 5.770 14.326 -13.682 1.00 92.88 205 PHE A N 1
ATOM 1688 C CA . PHE A 1 205 ? 6.476 13.297 -14.431 1.00 92.88 205 PHE A CA 1
ATOM 1689 C C . PHE A 1 205 ? 5.723 12.975 -15.722 1.00 92.88 205 PHE A C 1
ATOM 1691 O O . PHE A 1 205 ? 6.308 13.094 -16.788 1.00 92.88 205 PHE A O 1
ATOM 1698 N N . LEU A 1 206 ? 4.427 12.657 -15.636 1.00 92.31 206 LEU A N 1
ATOM 1699 C CA . LEU A 1 206 ? 3.604 12.263 -16.786 1.00 92.31 206 LEU A CA 1
ATOM 1700 C C . LEU A 1 206 ? 3.331 13.397 -17.787 1.00 92.31 206 LEU A C 1
ATOM 1702 O O . LEU A 1 206 ? 3.158 13.119 -18.971 1.00 92.31 206 LEU A O 1
ATOM 1706 N N . SER A 1 207 ? 3.265 14.652 -17.335 1.00 92.44 207 SER A N 1
ATOM 1707 C CA . SER A 1 207 ? 3.046 15.821 -18.199 1.00 92.44 207 SER A CA 1
ATOM 1708 C C . SER A 1 207 ? 4.336 16.400 -18.780 1.00 92.44 207 SER A C 1
ATOM 1710 O O . SER A 1 207 ? 4.282 17.285 -19.633 1.00 92.44 207 SER A O 1
ATOM 1712 N N . GLY A 1 208 ? 5.498 15.955 -18.300 1.00 86.69 208 GLY A N 1
ATOM 1713 C CA . GLY A 1 208 ? 6.783 16.496 -18.709 1.00 86.69 208 GLY A CA 1
ATOM 1714 C C . GLY A 1 208 ? 7.116 16.178 -20.175 1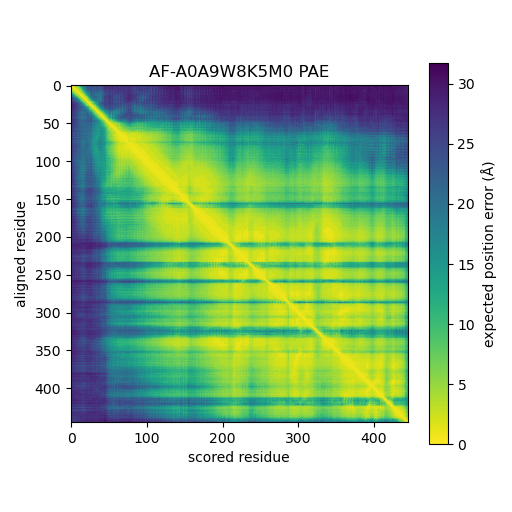.00 86.69 208 GLY A C 1
ATOM 1715 O O . GLY A 1 208 ? 6.799 15.091 -20.662 1.00 86.69 208 GLY A O 1
ATOM 1716 N N . PRO A 1 209 ? 7.857 17.061 -20.874 1.00 71.12 209 PRO A N 1
ATOM 1717 C CA . PRO A 1 209 ? 8.315 16.830 -22.253 1.00 71.12 209 PRO A CA 1
ATOM 1718 C C . PRO A 1 209 ? 9.247 15.611 -22.382 1.00 71.12 209 PRO A C 1
ATOM 1720 O O . PRO A 1 209 ? 9.558 15.167 -23.485 1.00 71.12 209 PRO A O 1
ATOM 1723 N N . GLY A 1 210 ? 9.694 15.064 -21.247 1.00 65.94 210 GLY A N 1
ATOM 1724 C CA . GLY A 1 210 ? 10.444 13.825 -21.168 1.00 65.94 210 GLY A CA 1
ATOM 1725 C C . GLY A 1 210 ? 9.631 12.591 -21.555 1.00 65.94 210 GLY A C 1
ATOM 1726 O O . GLY A 1 210 ? 10.234 11.704 -22.140 1.00 65.94 210 GLY A O 1
ATOM 1727 N N . CYS A 1 211 ? 8.314 12.522 -21.319 1.00 68.50 211 CYS A N 1
ATOM 1728 C CA . CYS A 1 211 ? 7.507 11.294 -21.453 1.00 68.50 211 CYS A CA 1
ATOM 1729 C C . CYS A 1 211 ? 7.225 10.825 -22.894 1.00 68.50 211 CYS A C 1
ATOM 1731 O O . CYS A 1 211 ? 6.135 10.356 -23.223 1.00 68.50 211 CYS A O 1
ATOM 1733 N N . ASN A 1 212 ? 8.221 10.889 -23.769 1.00 75.94 212 ASN A N 1
ATOM 1734 C CA . ASN A 1 212 ? 8.183 10.203 -25.045 1.00 75.94 212 ASN A CA 1
ATOM 1735 C C . ASN A 1 212 ? 8.142 8.694 -24.783 1.00 75.94 212 ASN A C 1
ATOM 1737 O O . ASN A 1 212 ? 9.130 8.106 -24.356 1.00 75.94 212 ASN A O 1
ATOM 1741 N N . PHE A 1 213 ? 7.022 8.043 -25.112 1.00 71.06 213 PHE A N 1
ATOM 1742 C CA . PHE A 1 213 ? 6.853 6.585 -24.991 1.00 71.06 213 PHE A CA 1
ATOM 1743 C C . PHE A 1 213 ? 7.931 5.766 -25.727 1.00 71.06 213 PHE A C 1
ATOM 1745 O O . PHE A 1 213 ? 8.087 4.573 -25.476 1.00 71.06 213 PHE A O 1
ATOM 1752 N N . ASN A 1 214 ? 8.673 6.410 -26.630 1.00 77.31 214 ASN A N 1
ATOM 1753 C CA . ASN A 1 214 ? 9.729 5.805 -27.430 1.00 77.31 214 ASN A CA 1
ATOM 1754 C C . ASN A 1 214 ? 11.123 5.910 -26.792 1.00 77.31 214 ASN A C 1
ATOM 1756 O O . ASN A 1 214 ? 12.060 5.303 -27.308 1.00 77.31 214 ASN A O 1
ATOM 1760 N N . THR A 1 215 ? 11.296 6.673 -25.708 1.00 85.56 215 THR A N 1
ATOM 1761 C CA . THR A 1 215 ? 12.581 6.784 -25.010 1.00 85.56 215 THR A CA 1
ATOM 1762 C C . THR A 1 215 ? 12.552 5.979 -23.719 1.00 85.56 215 THR A C 1
ATOM 1764 O O . THR A 1 215 ? 11.560 5.912 -22.998 1.00 85.56 215 THR A O 1
ATOM 1767 N N . ILE A 1 216 ? 13.666 5.316 -23.425 1.00 89.38 216 ILE A N 1
ATOM 1768 C CA . ILE A 1 216 ? 13.826 4.581 -22.174 1.00 89.38 216 ILE A CA 1
ATOM 1769 C C . ILE A 1 216 ? 14.119 5.603 -21.091 1.00 89.38 216 ILE A C 1
ATOM 1771 O O . ILE A 1 216 ? 15.090 6.352 -21.197 1.00 89.38 216 ILE A O 1
ATOM 1775 N N . GLN A 1 217 ? 13.294 5.619 -20.052 1.00 90.69 217 GLN A N 1
ATOM 1776 C CA . GLN A 1 217 ? 13.408 6.596 -18.981 1.00 90.69 217 GLN A CA 1
ATOM 1777 C C . GLN A 1 217 ? 13.456 5.928 -17.613 1.00 90.69 217 GLN A C 1
ATOM 1779 O O . GLN A 1 217 ? 12.863 4.856 -17.433 1.00 90.69 217 GLN A O 1
ATOM 1784 N N . PRO A 1 218 ? 14.132 6.563 -16.639 1.00 93.00 218 PRO A N 1
ATOM 1785 C CA . PRO A 1 218 ? 13.935 6.230 -15.240 1.00 93.00 218 PRO A CA 1
ATOM 1786 C C . PRO A 1 218 ? 12.452 6.350 -14.895 1.00 93.00 218 PRO A C 1
ATOM 1788 O O . PRO A 1 218 ? 11.740 7.216 -15.405 1.00 93.00 218 PRO A O 1
ATOM 1791 N N . ASN A 1 219 ? 11.975 5.471 -14.022 1.00 92.75 219 ASN A N 1
ATOM 1792 C CA . ASN A 1 219 ? 10.598 5.561 -13.557 1.00 92.75 219 ASN A CA 1
ATOM 1793 C C . ASN A 1 219 ? 10.460 6.661 -12.487 1.00 92.75 219 ASN A C 1
ATOM 1795 O O . ASN A 1 219 ? 11.449 7.130 -11.929 1.00 92.75 219 ASN A O 1
ATOM 1799 N N . VAL A 1 220 ? 9.229 7.043 -12.142 1.00 94.75 220 VAL A N 1
ATOM 1800 C CA . VAL A 1 220 ? 8.985 8.123 -11.167 1.00 94.75 220 VAL A CA 1
ATOM 1801 C C . VAL A 1 220 ? 9.653 7.886 -9.802 1.00 94.75 220 VAL A C 1
ATOM 1803 O O . VAL A 1 220 ? 10.068 8.839 -9.150 1.00 94.75 220 VAL A O 1
ATOM 1806 N N . ALA A 1 221 ? 9.828 6.633 -9.372 1.00 94.31 221 ALA A N 1
ATOM 1807 C CA . ALA A 1 221 ? 10.495 6.314 -8.114 1.00 94.31 221 ALA A CA 1
ATOM 1808 C C . ALA A 1 221 ? 12.032 6.382 -8.200 1.00 94.31 221 ALA A C 1
ATOM 1810 O O . ALA A 1 221 ? 12.674 6.622 -7.182 1.00 94.31 221 ALA A O 1
ATOM 1811 N N . ASP A 1 222 ? 12.629 6.226 -9.390 1.00 94.25 222 ASP A N 1
ATOM 1812 C CA . ASP A 1 222 ? 14.048 6.552 -9.612 1.00 94.25 222 ASP A CA 1
ATOM 1813 C C . ASP A 1 222 ? 14.290 8.054 -9.403 1.00 94.25 222 ASP A C 1
ATOM 1815 O O . ASP A 1 222 ? 15.246 8.443 -8.741 1.00 94.25 222 ASP A O 1
ATOM 1819 N N . ILE A 1 223 ? 13.382 8.891 -9.912 1.00 94.88 223 ILE A N 1
ATOM 1820 C CA . ILE A 1 223 ? 13.434 10.349 -9.739 1.00 94.88 223 ILE A CA 1
ATOM 1821 C C . ILE A 1 223 ? 13.157 10.732 -8.285 1.00 94.88 223 ILE A C 1
ATOM 1823 O O . ILE A 1 223 ? 13.874 11.547 -7.714 1.00 94.88 223 ILE A O 1
ATOM 1827 N N . ALA A 1 224 ? 12.163 10.110 -7.648 1.00 95.31 224 ALA A N 1
ATOM 1828 C CA . ALA A 1 224 ? 11.863 10.333 -6.236 1.00 95.31 224 ALA A CA 1
ATOM 1829 C C . ALA A 1 224 ? 13.029 9.961 -5.309 1.00 95.31 224 ALA A C 1
ATOM 1831 O O . ALA A 1 224 ? 13.120 10.487 -4.204 1.00 95.31 224 ALA A O 1
ATOM 1832 N N . ALA A 1 225 ? 13.919 9.067 -5.749 1.00 93.81 225 ALA A N 1
ATOM 1833 C CA . ALA A 1 225 ? 15.111 8.692 -5.004 1.00 93.81 225 ALA A CA 1
ATOM 1834 C C . ALA A 1 225 ? 16.235 9.742 -5.076 1.00 93.81 225 ALA A C 1
ATOM 1836 O O . ALA A 1 225 ? 17.203 9.611 -4.327 1.00 93.81 225 ALA A O 1
ATOM 1837 N N . LEU A 1 226 ? 16.122 10.788 -5.900 1.00 93.38 226 LEU A N 1
ATOM 1838 C CA . LEU A 1 226 ? 17.102 11.874 -5.938 1.00 93.38 226 LEU A CA 1
ATOM 1839 C C . LEU A 1 226 ? 17.086 12.691 -4.641 1.00 93.38 226 LEU A C 1
ATOM 1841 O O . LEU A 1 226 ? 16.001 13.082 -4.210 1.00 93.38 226 LEU A O 1
ATOM 1845 N N . PRO A 1 227 ? 18.243 13.001 -4.024 1.00 92.94 227 PRO A N 1
ATOM 1846 C CA . PRO A 1 227 ? 18.296 13.713 -2.744 1.00 92.94 227 PRO A CA 1
ATOM 1847 C C . PRO A 1 227 ? 17.504 15.028 -2.715 1.00 92.94 227 PRO A C 1
ATOM 1849 O O . PRO A 1 227 ? 16.870 15.353 -1.712 1.00 92.94 227 PRO A O 1
ATOM 1852 N N . GLU A 1 228 ? 17.510 15.783 -3.810 1.00 93.50 228 GLU A N 1
ATOM 1853 C CA . GLU A 1 228 ? 16.796 17.052 -3.974 1.00 93.50 228 GLU A CA 1
ATOM 1854 C C . GLU A 1 228 ? 15.281 16.839 -3.961 1.00 93.50 228 GLU A C 1
ATOM 1856 O O . GLU A 1 228 ? 14.552 17.589 -3.312 1.00 93.50 228 GLU A O 1
ATOM 1861 N N . ILE A 1 229 ? 14.817 15.774 -4.617 1.00 95.56 229 ILE A N 1
ATOM 1862 C CA . ILE A 1 229 ? 13.405 15.393 -4.656 1.00 95.56 229 ILE A CA 1
ATOM 1863 C C . ILE A 1 229 ? 12.978 14.790 -3.315 1.00 95.56 229 ILE A C 1
ATOM 1865 O O . ILE A 1 229 ? 11.917 15.145 -2.810 1.00 95.56 229 ILE A O 1
ATOM 1869 N N . GLN A 1 230 ? 13.811 13.963 -2.674 1.00 95.56 230 GLN A N 1
ATOM 1870 C CA . GLN A 1 230 ? 13.529 13.391 -1.352 1.00 95.56 230 GLN A CA 1
ATOM 1871 C C . GLN A 1 230 ? 13.292 14.475 -0.295 1.00 95.56 230 GLN A C 1
ATOM 1873 O O . GLN A 1 230 ? 12.352 14.364 0.489 1.00 95.56 230 GLN A O 1
ATOM 1878 N N . LYS A 1 231 ? 14.101 15.545 -0.299 1.00 94.50 231 LYS A N 1
ATOM 1879 C CA . LYS A 1 231 ? 13.933 16.696 0.609 1.00 94.50 231 LYS A CA 1
ATOM 1880 C C . LYS A 1 231 ? 12.580 17.385 0.438 1.00 94.50 231 LYS A C 1
ATOM 1882 O O . LYS A 1 231 ? 12.058 17.935 1.404 1.00 94.50 231 LYS A O 1
ATOM 1887 N N . ILE A 1 232 ? 12.030 17.370 -0.777 1.00 95.75 232 ILE A N 1
ATOM 1888 C CA . ILE A 1 232 ? 10.708 17.924 -1.064 1.00 95.75 232 ILE A CA 1
ATOM 1889 C C . ILE A 1 232 ? 9.628 16.908 -0.700 1.00 95.75 232 ILE A C 1
ATOM 1891 O O . ILE A 1 232 ? 8.674 17.273 -0.036 1.00 95.75 232 ILE A O 1
ATOM 1895 N N . LEU A 1 233 ? 9.751 15.634 -1.069 1.00 96.31 233 LEU A N 1
ATOM 1896 C CA . LEU A 1 233 ? 8.709 14.638 -0.798 1.00 96.31 233 LEU A CA 1
ATOM 1897 C C . LEU A 1 233 ? 8.547 14.322 0.692 1.00 96.31 233 LEU A C 1
ATOM 1899 O O . LEU A 1 233 ? 7.422 14.181 1.160 1.00 96.31 233 LEU A O 1
ATOM 1903 N N . CYS A 1 234 ? 9.658 14.202 1.420 1.00 94.19 234 CYS A N 1
ATOM 1904 C CA . CYS A 1 234 ? 9.709 13.733 2.803 1.00 94.19 234 CYS A CA 1
ATOM 1905 C C . CYS A 1 234 ? 10.279 14.821 3.719 1.00 94.19 234 CYS A C 1
ATOM 1907 O O . CYS A 1 234 ? 11.410 14.696 4.202 1.00 94.19 234 CYS A O 1
ATOM 1909 N N . PRO A 1 235 ? 9.536 15.908 3.954 1.00 85.06 235 PRO A N 1
ATOM 1910 C CA . PRO A 1 235 ? 10.087 17.047 4.659 1.00 85.06 235 PRO A CA 1
ATOM 1911 C C . PRO A 1 235 ? 10.294 16.791 6.157 1.00 85.06 235 PRO A C 1
ATOM 1913 O O . PRO A 1 235 ? 9.829 15.804 6.744 1.00 85.06 235 PRO A O 1
ATOM 1916 N N . PHE A 1 236 ? 10.990 17.724 6.803 1.00 83.75 236 PHE A N 1
ATOM 1917 C CA . PHE A 1 236 ? 11.119 17.756 8.257 1.00 83.75 236 PHE A CA 1
ATOM 1918 C C . PHE A 1 236 ? 9.758 17.959 8.942 1.00 83.75 236 PHE A C 1
ATOM 1920 O O . PHE A 1 236 ? 8.788 18.373 8.316 1.00 83.75 236 PHE A O 1
ATOM 1927 N N . VAL A 1 237 ? 9.681 17.612 10.230 1.00 77.75 237 VAL A N 1
ATOM 1928 C CA . VAL A 1 237 ? 8.430 17.582 11.018 1.00 77.75 237 VAL A CA 1
ATOM 1929 C C . VAL A 1 237 ? 7.696 18.930 11.037 1.00 77.75 237 VAL A C 1
ATOM 1931 O O . VAL A 1 237 ? 6.474 18.935 11.143 1.00 77.75 237 VAL A O 1
ATOM 1934 N N . ASP A 1 238 ? 8.422 20.037 10.877 1.00 80.12 238 ASP A N 1
ATOM 1935 C CA . ASP A 1 238 ? 7.876 21.397 10.956 1.00 80.12 238 ASP A CA 1
ATOM 1936 C C . ASP A 1 238 ? 7.512 22.005 9.590 1.00 80.12 238 ASP A C 1
ATOM 1938 O O . ASP A 1 238 ? 7.055 23.146 9.521 1.00 80.12 238 ASP A O 1
ATOM 1942 N N . ASP A 1 239 ? 7.705 21.269 8.490 1.00 80.38 239 ASP A N 1
ATOM 1943 C CA . ASP A 1 239 ? 7.294 21.745 7.170 1.00 80.38 239 ASP A CA 1
ATOM 1944 C C . ASP A 1 239 ? 5.771 21.646 7.031 1.00 80.38 239 ASP A C 1
ATOM 1946 O O . ASP A 1 239 ? 5.194 20.565 6.889 1.00 80.38 239 ASP A O 1
ATOM 1950 N N . THR A 1 240 ? 5.128 22.807 7.099 1.00 77.06 240 THR A N 1
ATOM 1951 C CA . THR A 1 240 ? 3.676 22.975 6.976 1.00 77.06 240 THR A CA 1
ATOM 1952 C C . THR A 1 240 ? 3.249 23.353 5.560 1.00 77.06 240 THR A C 1
ATOM 1954 O O . THR A 1 240 ? 2.063 23.596 5.325 1.00 77.06 240 THR A O 1
ATOM 1957 N N . GLU A 1 241 ? 4.184 23.385 4.601 1.00 87.06 241 GLU A N 1
ATOM 1958 C CA . GLU A 1 241 ? 3.877 23.713 3.214 1.00 87.06 241 GLU A CA 1
ATOM 1959 C C . GLU A 1 241 ? 2.968 22.631 2.616 1.00 87.06 241 GLU A C 1
ATOM 1961 O O . GLU A 1 241 ? 3.379 21.505 2.314 1.00 87.06 241 GLU A O 1
ATOM 1966 N N . THR A 1 242 ? 1.695 22.989 2.490 1.00 88.62 242 THR A N 1
ATOM 1967 C CA . THR A 1 242 ? 0.608 22.150 1.962 1.00 88.62 242 THR A CA 1
ATOM 1968 C C . THR A 1 242 ? -0.009 22.748 0.700 1.00 88.62 242 THR A C 1
ATOM 1970 O O . THR A 1 242 ? -0.857 22.117 0.066 1.00 88.62 242 THR A O 1
ATOM 1973 N N . GLU A 1 243 ? 0.431 23.949 0.311 1.00 95.75 243 GLU A N 1
ATOM 1974 C CA . GLU A 1 243 ? -0.019 24.627 -0.897 1.00 95.75 243 GLU A CA 1
ATOM 1975 C C . GLU A 1 243 ? 0.542 23.928 -2.140 1.00 95.75 243 GLU A C 1
ATOM 1977 O O . GLU A 1 243 ? 1.754 23.864 -2.355 1.00 95.75 243 GLU A O 1
ATOM 1982 N N . GLU A 1 244 ? -0.356 23.399 -2.973 1.00 95.75 244 GLU A N 1
ATOM 1983 C CA . GLU A 1 244 ? 0.020 22.567 -4.121 1.00 95.75 244 GLU A CA 1
ATOM 1984 C C . GLU A 1 244 ? 0.885 23.314 -5.133 1.00 95.75 244 GLU A C 1
ATOM 1986 O O . GLU A 1 244 ? 1.868 22.749 -5.603 1.00 95.75 244 GLU A O 1
ATOM 1991 N N . GLY A 1 245 ? 0.577 24.584 -5.413 1.00 96.19 245 GLY A N 1
ATOM 1992 C CA . GLY A 1 245 ? 1.336 25.392 -6.372 1.00 96.19 245 GLY A CA 1
ATOM 1993 C C . GLY A 1 245 ? 2.784 25.631 -5.939 1.00 96.19 245 GLY A C 1
ATOM 1994 O O . GLY A 1 245 ? 3.697 25.553 -6.761 1.00 96.19 245 GLY A O 1
ATOM 1995 N N . ALA A 1 246 ? 3.019 25.846 -4.643 1.00 95.75 246 ALA A N 1
ATOM 1996 C CA . ALA A 1 246 ? 4.365 26.034 -4.109 1.00 95.75 246 ALA A CA 1
ATOM 1997 C C . ALA A 1 246 ? 5.174 24.722 -4.154 1.00 95.75 246 ALA A C 1
ATOM 1999 O O . ALA A 1 246 ? 6.322 24.702 -4.612 1.00 95.75 246 ALA A O 1
ATOM 2000 N N . ILE A 1 247 ? 4.543 23.595 -3.795 1.00 96.00 247 ILE A N 1
ATOM 2001 C CA . ILE A 1 247 ? 5.129 22.250 -3.926 1.00 96.00 247 ILE A CA 1
ATOM 2002 C C . ILE A 1 247 ? 5.477 21.950 -5.390 1.00 96.00 247 ILE A C 1
ATOM 2004 O O . ILE A 1 247 ? 6.585 21.494 -5.681 1.00 96.00 247 ILE A O 1
ATOM 2008 N N . GLU A 1 248 ? 4.547 22.202 -6.311 1.00 96.56 248 GLU A N 1
ATOM 2009 C CA . GLU A 1 248 ? 4.728 21.990 -7.746 1.00 96.56 248 GLU A CA 1
ATOM 2010 C C . GLU A 1 248 ? 5.901 22.816 -8.277 1.00 96.56 248 GLU A C 1
ATOM 2012 O O . GLU A 1 248 ? 6.786 22.270 -8.934 1.00 96.56 248 GLU A O 1
ATOM 2017 N N . GLN A 1 249 ? 5.980 24.101 -7.922 1.00 96.25 249 GLN A N 1
ATOM 2018 C CA . GLN A 1 249 ? 7.077 24.978 -8.323 1.00 96.25 249 GLN A CA 1
ATOM 2019 C C . GLN A 1 249 ? 8.435 24.481 -7.809 1.00 96.25 249 GLN A C 1
ATOM 2021 O O . GLN A 1 249 ? 9.409 24.452 -8.567 1.00 96.25 249 GLN A O 1
ATOM 2026 N N . ARG A 1 250 ? 8.515 24.041 -6.545 1.00 95.31 250 ARG A N 1
ATOM 2027 C CA . ARG A 1 250 ? 9.742 23.465 -5.968 1.00 95.31 250 ARG A CA 1
ATOM 2028 C C . ARG A 1 250 ? 10.144 22.171 -6.668 1.00 95.31 250 ARG A C 1
ATOM 2030 O O . ARG A 1 250 ? 11.327 21.983 -6.953 1.00 95.31 250 ARG A O 1
ATOM 2037 N N . LEU A 1 251 ? 9.181 21.296 -6.963 1.00 95.06 251 LEU A N 1
ATOM 2038 C CA . LEU A 1 251 ? 9.426 20.061 -7.706 1.00 95.06 251 LEU A CA 1
ATOM 2039 C C . LEU A 1 251 ? 9.895 20.362 -9.130 1.00 95.06 251 LEU A C 1
ATOM 2041 O O . LEU A 1 251 ? 10.913 19.823 -9.540 1.00 95.06 251 LEU A O 1
ATOM 2045 N N . MET A 1 252 ? 9.232 21.258 -9.863 1.00 94.56 252 MET A N 1
ATOM 2046 C CA . MET A 1 252 ? 9.661 21.671 -11.203 1.00 94.56 252 MET A CA 1
ATOM 2047 C C . MET A 1 252 ? 11.071 22.261 -11.198 1.00 94.56 252 MET A C 1
ATOM 2049 O O . MET A 1 252 ? 11.879 21.926 -12.066 1.00 94.56 252 MET A O 1
ATOM 2053 N N . TRP A 1 253 ? 11.390 23.104 -10.212 1.00 94.06 253 TRP A N 1
ATOM 2054 C CA . TRP A 1 253 ? 12.734 23.649 -10.054 1.00 94.06 253 TRP A CA 1
ATOM 2055 C C . TRP A 1 253 ? 13.758 22.542 -9.790 1.00 94.06 253 TRP A C 1
ATOM 2057 O O . TRP A 1 253 ? 14.789 22.512 -10.455 1.00 94.06 253 TRP A O 1
ATOM 2067 N N . ALA A 1 254 ? 13.470 21.607 -8.880 1.00 92.75 254 ALA A N 1
ATOM 2068 C CA . ALA A 1 254 ? 14.361 20.493 -8.555 1.00 92.75 254 ALA A CA 1
ATOM 2069 C C . ALA A 1 254 ? 14.517 19.496 -9.715 1.00 92.75 254 ALA A C 1
ATOM 2071 O O . ALA A 1 254 ? 15.600 18.959 -9.924 1.00 92.75 254 ALA A O 1
ATOM 2072 N N . LEU A 1 255 ? 13.467 19.276 -10.507 1.00 91.06 255 LEU A N 1
ATOM 2073 C CA . LEU A 1 255 ? 13.545 18.499 -11.742 1.00 91.06 255 LEU A CA 1
ATOM 2074 C C . LEU A 1 255 ? 14.409 19.234 -12.777 1.00 91.06 255 LEU A C 1
ATOM 2076 O O . LEU A 1 255 ? 15.286 18.639 -13.383 1.00 91.06 255 LEU A O 1
ATOM 2080 N N . SER A 1 256 ? 14.242 20.543 -12.937 1.00 89.94 256 SER A N 1
ATOM 2081 C CA . SER A 1 256 ? 15.021 21.307 -13.921 1.00 89.94 256 SER A CA 1
ATOM 2082 C C . SER A 1 256 ? 16.500 21.445 -13.537 1.00 89.94 256 SER A C 1
ATOM 2084 O O . SER A 1 256 ? 17.362 21.425 -14.411 1.00 89.94 256 SER A O 1
ATOM 2086 N N . SER A 1 257 ? 16.804 21.586 -12.242 1.00 87.44 257 SER A N 1
ATOM 2087 C CA . SER A 1 257 ? 18.168 21.783 -11.733 1.00 87.44 257 SER A CA 1
ATOM 2088 C C . SER A 1 257 ? 18.895 20.475 -11.401 1.00 87.44 257 SER A C 1
ATOM 2090 O O . SER A 1 257 ? 20.093 20.369 -11.649 1.00 87.44 257 SER A O 1
ATOM 2092 N N . GLY A 1 258 ? 18.185 19.482 -10.857 1.00 71.31 258 GLY A N 1
ATOM 2093 C CA . GLY A 1 258 ? 18.729 18.194 -10.415 1.00 7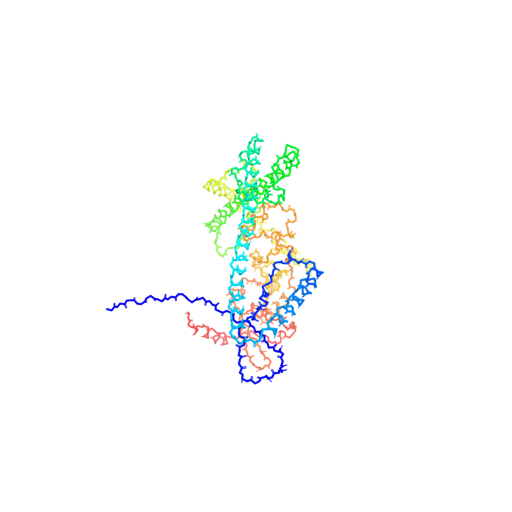1.31 258 GLY A CA 1
ATOM 2094 C C . GLY A 1 258 ? 18.527 17.048 -11.411 1.00 71.31 258 GLY A C 1
ATOM 2095 O O . GLY A 1 258 ? 19.395 16.187 -11.530 1.00 71.31 258 GLY A O 1
ATOM 2096 N N . VAL A 1 259 ? 17.438 17.059 -12.192 1.00 69.88 259 VAL A N 1
ATOM 2097 C CA . VAL A 1 259 ? 17.202 16.129 -13.323 1.00 69.88 259 VAL A CA 1
ATOM 2098 C C . VAL A 1 259 ? 17.711 16.748 -14.632 1.00 69.88 259 VAL A C 1
ATOM 2100 O O . VAL A 1 259 ? 17.135 16.580 -15.705 1.00 69.88 259 VAL A O 1
ATOM 2103 N N . GLY A 1 260 ? 18.825 17.480 -14.559 1.00 70.62 260 GLY A N 1
ATOM 2104 C CA . GLY A 1 260 ? 19.553 17.910 -15.749 1.00 70.62 260 GLY A CA 1
ATOM 2105 C C . GLY A 1 260 ? 20.003 16.714 -16.602 1.00 70.62 260 GLY A C 1
ATOM 2106 O O . GLY A 1 260 ? 19.935 15.555 -16.180 1.00 70.62 260 GLY A O 1
ATOM 2107 N N . GLY A 1 261 ? 20.511 16.988 -17.809 1.00 72.06 261 GLY A N 1
ATOM 2108 C CA . GLY A 1 261 ? 20.970 15.949 -18.749 1.00 72.06 261 GLY A CA 1
ATOM 2109 C C . GLY A 1 261 ? 21.988 14.954 -18.160 1.00 72.06 261 GLY A C 1
ATOM 2110 O O . GLY A 1 261 ? 22.053 13.797 -18.593 1.00 72.06 261 GLY A O 1
ATOM 2111 N N . ASP A 1 262 ? 22.719 15.364 -17.122 1.00 86.25 262 ASP A N 1
ATOM 2112 C CA . ASP A 1 262 ? 23.692 14.527 -16.422 1.00 86.25 262 ASP A CA 1
ATOM 2113 C C . ASP A 1 262 ? 23.040 13.396 -15.621 1.00 86.25 262 ASP A C 1
ATOM 2115 O O . ASP A 1 262 ? 23.598 12.299 -15.574 1.00 86.25 262 ASP A O 1
ATOM 2119 N N . PHE A 1 263 ? 21.846 13.598 -15.044 1.00 90.00 263 PHE A N 1
ATOM 2120 C CA . PHE A 1 263 ? 21.172 12.542 -14.283 1.00 90.00 263 PHE A CA 1
ATOM 2121 C C . PHE A 1 263 ? 20.809 11.362 -15.177 1.00 90.00 263 PHE A C 1
ATOM 2123 O O . PHE A 1 263 ? 21.137 10.225 -14.848 1.00 90.00 263 PHE A O 1
ATOM 2130 N N . LEU A 1 264 ? 20.164 11.620 -16.320 1.00 89.00 264 LEU A N 1
ATOM 2131 C CA . LEU A 1 264 ? 19.769 10.557 -17.247 1.00 89.00 264 LEU A CA 1
ATOM 2132 C C . LEU A 1 264 ? 20.988 9.781 -17.745 1.00 89.00 264 LEU A C 1
ATOM 2134 O O . LEU A 1 264 ? 20.968 8.551 -17.779 1.00 89.00 264 LEU A O 1
ATOM 2138 N N . SER A 1 265 ? 22.065 10.498 -18.067 1.00 90.69 265 SER A N 1
ATOM 2139 C CA . SER A 1 265 ? 23.327 9.902 -18.504 1.00 90.69 265 SER A CA 1
ATOM 2140 C C . SER A 1 265 ? 23.970 9.065 -17.395 1.00 90.69 265 SER A C 1
ATOM 2142 O O . SER A 1 265 ? 24.397 7.936 -17.639 1.00 90.69 265 SER A O 1
ATOM 2144 N N . SER A 1 266 ? 24.005 9.580 -16.163 1.00 92.75 266 SER A N 1
ATOM 2145 C CA . SER A 1 266 ? 24.540 8.870 -14.999 1.00 92.75 266 SER A CA 1
ATOM 2146 C C . SER A 1 266 ? 23.722 7.620 -14.684 1.00 92.75 266 SER A C 1
ATOM 2148 O O . SER A 1 266 ? 24.270 6.519 -14.646 1.00 92.75 266 SER A O 1
ATOM 2150 N N . TRP A 1 267 ? 22.399 7.758 -14.574 1.00 94.25 267 TRP A N 1
ATOM 2151 C CA . TRP A 1 267 ? 21.475 6.652 -14.338 1.00 94.25 267 TRP A CA 1
ATOM 2152 C C . TRP A 1 267 ? 21.634 5.565 -15.403 1.00 94.25 267 TRP A C 1
ATOM 2154 O O . TRP A 1 267 ? 21.775 4.381 -15.088 1.00 94.25 267 TRP A O 1
ATOM 2164 N N . TRP A 1 268 ? 21.695 5.950 -16.677 1.00 92.88 268 TRP A N 1
ATOM 2165 C CA . TRP A 1 268 ? 21.920 5.015 -17.773 1.00 92.88 268 TRP A CA 1
ATOM 2166 C C . TRP A 1 268 ? 23.258 4.279 -17.651 1.00 92.88 268 TRP A C 1
ATOM 2168 O O . TRP A 1 268 ? 23.323 3.058 -17.821 1.00 92.88 268 TRP A O 1
ATOM 2178 N N . ASN A 1 269 ? 24.331 5.003 -17.335 1.00 93.88 269 ASN A N 1
ATOM 2179 C CA . ASN A 1 269 ? 25.664 4.432 -17.183 1.00 93.88 269 ASN A CA 1
ATOM 2180 C C . ASN A 1 269 ? 25.737 3.472 -15.991 1.00 93.88 269 ASN A C 1
ATOM 2182 O O . ASN A 1 269 ? 26.280 2.372 -16.119 1.00 93.88 269 ASN A O 1
ATOM 2186 N N . GLU A 1 270 ? 25.164 3.843 -14.850 1.00 94.81 270 GLU A N 1
ATOM 2187 C CA . GLU A 1 270 ? 25.136 3.023 -13.638 1.00 94.81 270 GLU A CA 1
ATOM 2188 C C . GLU A 1 270 ? 24.292 1.759 -13.814 1.00 94.81 270 GLU A C 1
ATOM 2190 O O . GLU A 1 270 ? 24.740 0.654 -13.476 1.00 94.81 270 GLU A O 1
ATOM 2195 N N . THR A 1 271 ? 23.097 1.889 -14.396 1.00 95.12 271 THR A N 1
ATOM 2196 C CA . THR A 1 271 ? 22.226 0.741 -14.686 1.00 95.12 271 THR A CA 1
ATOM 2197 C C . THR A 1 271 ? 22.877 -0.201 -15.698 1.00 95.12 271 THR A C 1
ATOM 2199 O O . THR A 1 271 ? 22.953 -1.408 -15.457 1.00 95.12 271 THR A O 1
ATOM 2202 N N . SER A 1 272 ? 23.461 0.333 -16.776 1.00 95.25 272 SER A N 1
ATOM 2203 C CA . SER A 1 272 ? 24.188 -0.452 -17.781 1.00 95.25 272 SER A CA 1
ATOM 2204 C C . SER A 1 272 ? 25.405 -1.164 -17.186 1.00 95.25 272 SER A C 1
ATOM 2206 O O . SER A 1 272 ? 25.594 -2.361 -17.409 1.00 95.25 272 SER A O 1
ATOM 2208 N N . LYS A 1 273 ? 26.208 -0.469 -16.370 1.00 95.50 273 LYS A N 1
ATOM 2209 C CA . LYS A 1 273 ? 27.356 -1.052 -15.656 1.00 95.50 273 LYS A CA 1
ATOM 2210 C C . LYS A 1 273 ? 26.921 -2.201 -14.749 1.00 95.50 273 LYS A C 1
ATOM 2212 O O . LYS A 1 273 ? 27.571 -3.245 -14.721 1.00 95.50 273 LYS A O 1
ATOM 2217 N N . THR A 1 274 ? 25.807 -2.034 -14.047 1.00 95.56 274 THR A N 1
ATOM 2218 C CA . THR A 1 274 ? 25.255 -3.058 -13.154 1.00 95.56 274 THR A CA 1
ATOM 2219 C C . THR A 1 274 ? 24.749 -4.275 -13.934 1.00 95.56 274 THR A C 1
ATOM 2221 O O . THR A 1 274 ? 25.060 -5.410 -13.571 1.00 95.56 274 THR A O 1
ATOM 2224 N N . LEU A 1 275 ? 24.041 -4.074 -15.050 1.00 96.38 275 LEU A N 1
ATOM 2225 C CA . LEU A 1 275 ? 23.619 -5.171 -15.930 1.00 96.38 275 LEU A CA 1
ATOM 2226 C C . LEU A 1 275 ? 24.821 -5.931 -16.504 1.00 96.38 275 LEU A C 1
ATOM 2228 O O . LEU A 1 275 ? 24.837 -7.162 -16.482 1.00 96.38 275 LEU A O 1
ATOM 2232 N N . LEU A 1 276 ? 25.856 -5.220 -16.956 1.00 96.00 276 LEU A N 1
ATOM 2233 C CA . LEU A 1 276 ? 27.097 -5.835 -17.428 1.00 96.00 276 LEU A CA 1
ATOM 2234 C C . LEU A 1 276 ? 27.791 -6.637 -16.323 1.00 96.00 276 LEU A C 1
ATOM 2236 O O . LEU A 1 276 ? 28.273 -7.736 -16.594 1.00 96.00 276 LEU A O 1
ATOM 2240 N N . ALA A 1 277 ? 27.794 -6.146 -15.081 1.00 95.50 277 ALA A N 1
ATOM 2241 C CA . ALA A 1 277 ? 28.334 -6.882 -13.940 1.00 95.50 277 ALA A CA 1
ATOM 2242 C C . ALA A 1 277 ? 27.573 -8.197 -13.691 1.00 95.50 277 ALA A C 1
ATOM 2244 O O . ALA A 1 277 ? 28.205 -9.232 -13.474 1.00 95.50 277 ALA A O 1
ATOM 2245 N N . ILE A 1 278 ? 26.238 -8.195 -13.807 1.00 95.88 278 ILE A N 1
ATOM 2246 C CA . ILE A 1 278 ? 25.408 -9.409 -13.703 1.00 95.88 278 ILE A CA 1
ATOM 2247 C C . ILE A 1 278 ? 25.789 -10.428 -14.788 1.00 95.88 278 ILE A C 1
ATOM 2249 O O . ILE A 1 278 ? 25.964 -11.614 -14.492 1.00 95.88 278 ILE A O 1
ATOM 2253 N N . VAL A 1 279 ? 25.954 -9.987 -16.040 1.00 95.75 279 VAL A N 1
ATOM 2254 C CA . VAL A 1 279 ? 26.346 -10.886 -17.139 1.00 95.75 279 VAL A CA 1
ATOM 2255 C C . VAL A 1 279 ? 27.786 -11.379 -16.965 1.00 95.75 279 VAL A C 1
ATOM 2257 O O . VAL A 1 279 ? 28.058 -12.565 -17.170 1.00 95.75 279 VAL A O 1
ATOM 2260 N N . HIS A 1 280 ? 28.709 -10.509 -16.551 1.00 95.12 280 HIS A N 1
ATOM 2261 C CA . HIS A 1 280 ? 30.106 -10.863 -16.304 1.00 95.12 280 HIS A CA 1
ATOM 2262 C C . HIS A 1 280 ? 30.224 -11.941 -15.223 1.00 95.12 280 HIS A C 1
ATOM 2264 O O . HIS A 1 280 ? 30.866 -12.968 -15.447 1.00 95.12 280 HIS A O 1
ATOM 2270 N N . LEU A 1 281 ? 29.533 -11.752 -14.096 1.00 94.69 281 LEU A N 1
ATOM 2271 C CA . LEU A 1 281 ? 29.514 -12.703 -12.988 1.00 94.69 281 LEU A CA 1
ATOM 2272 C C . LEU A 1 281 ? 28.989 -14.077 -13.428 1.00 94.69 281 LEU A C 1
ATOM 2274 O O . LEU A 1 281 ? 29.561 -15.106 -13.073 1.00 94.69 281 LEU A O 1
ATOM 2278 N N . ALA A 1 282 ? 27.927 -14.103 -14.236 1.00 94.75 282 ALA A N 1
ATOM 2279 C CA . ALA A 1 282 ? 27.297 -15.347 -14.665 1.00 94.75 282 ALA A CA 1
ATOM 2280 C C . ALA A 1 282 ? 28.058 -16.080 -15.785 1.00 94.75 282 ALA A C 1
ATOM 2282 O O . ALA A 1 282 ? 28.002 -17.307 -15.867 1.00 94.75 282 ALA A O 1
ATOM 2283 N N . THR A 1 283 ? 28.751 -15.353 -16.666 1.00 93.19 283 THR A N 1
ATOM 2284 C CA . THR A 1 283 ? 29.417 -15.935 -17.847 1.00 93.19 283 THR A CA 1
ATOM 2285 C C . THR A 1 283 ? 30.924 -16.113 -17.682 1.00 93.19 283 THR A C 1
ATOM 2287 O O . THR A 1 283 ? 31.525 -16.849 -18.464 1.00 93.19 283 THR A O 1
ATOM 2290 N N . ARG A 1 284 ? 31.546 -15.429 -16.709 1.00 92.12 284 ARG A N 1
ATOM 2291 C CA . ARG A 1 284 ? 33.008 -15.278 -16.557 1.00 92.12 284 ARG A CA 1
ATOM 2292 C C . ARG A 1 284 ? 33.706 -14.707 -17.798 1.00 92.12 284 ARG A C 1
ATOM 2294 O O . ARG A 1 284 ? 34.929 -14.752 -17.900 1.00 92.12 284 ARG A O 1
ATOM 2301 N N . ARG A 1 285 ? 32.948 -14.171 -18.759 1.00 88.12 285 ARG A N 1
ATOM 2302 C CA . ARG A 1 285 ? 33.484 -13.520 -19.957 1.00 88.12 285 ARG A CA 1
ATOM 2303 C C . ARG A 1 285 ? 33.634 -12.041 -19.672 1.00 88.12 285 ARG A C 1
ATOM 2305 O O . ARG A 1 285 ? 32.711 -11.413 -19.156 1.00 88.12 285 ARG A O 1
ATOM 2312 N N . LYS A 1 286 ? 34.782 -11.466 -20.020 1.00 82.88 286 LYS A N 1
ATOM 2313 C CA . LYS A 1 286 ? 34.975 -10.017 -19.967 1.00 82.88 286 LYS A CA 1
ATOM 2314 C C . LYS A 1 286 ? 34.168 -9.383 -21.102 1.00 82.88 286 LYS A C 1
ATOM 2316 O O . LYS A 1 286 ? 34.624 -9.330 -22.237 1.00 82.88 286 LYS A O 1
ATOM 2321 N N . ILE A 1 287 ? 32.943 -8.968 -20.798 1.00 78.75 287 ILE A N 1
ATOM 2322 C CA . ILE A 1 287 ? 32.100 -8.197 -21.710 1.00 78.75 287 ILE A CA 1
ATOM 2323 C C . ILE A 1 287 ? 32.396 -6.728 -21.432 1.00 78.75 287 ILE A C 1
ATOM 2325 O O . ILE A 1 287 ? 32.166 -6.255 -20.323 1.00 78.75 287 ILE A O 1
ATOM 2329 N N . ALA A 1 288 ? 32.996 -6.043 -22.403 1.00 70.94 288 ALA A N 1
ATOM 2330 C CA . ALA A 1 288 ? 33.671 -4.774 -22.144 1.00 70.94 288 ALA A CA 1
ATOM 2331 C C . ALA A 1 288 ? 32.821 -3.520 -22.412 1.00 70.94 288 ALA A C 1
ATOM 2333 O O . ALA A 1 288 ? 33.213 -2.446 -21.969 1.00 70.94 288 ALA A O 1
ATOM 2334 N N . THR A 1 289 ? 31.693 -3.612 -23.128 1.00 90.19 289 THR A N 1
ATOM 2335 C CA . THR A 1 289 ? 30.999 -2.417 -23.645 1.00 90.19 289 THR A CA 1
ATOM 2336 C C . THR A 1 289 ? 29.491 -2.437 -23.405 1.00 90.19 289 THR A C 1
ATOM 2338 O O . THR A 1 289 ? 28.861 -3.493 -23.415 1.00 90.19 289 THR A O 1
ATOM 2341 N N . ALA A 1 290 ? 28.894 -1.249 -23.247 1.00 90.00 290 ALA A N 1
ATOM 2342 C CA . ALA A 1 290 ? 27.440 -1.069 -23.158 1.00 90.00 290 ALA A CA 1
ATOM 2343 C C . ALA A 1 290 ? 26.708 -1.587 -24.408 1.00 90.00 290 ALA A C 1
ATOM 2345 O O . ALA A 1 290 ? 25.613 -2.126 -24.295 1.00 90.00 290 ALA A O 1
ATOM 2346 N N . HIS A 1 291 ? 27.351 -1.525 -25.582 1.00 90.38 291 HIS A N 1
ATOM 2347 C CA . HIS A 1 291 ? 26.831 -2.110 -26.819 1.00 90.38 291 HIS A CA 1
ATOM 2348 C C . HIS A 1 291 ? 26.560 -3.614 -26.690 1.00 90.38 291 HIS A C 1
ATOM 2350 O O . HIS A 1 291 ? 25.640 -4.125 -27.309 1.00 90.38 291 HIS A O 1
ATOM 2356 N N . ALA A 1 292 ? 27.289 -4.336 -25.835 1.00 92.81 292 ALA A N 1
ATOM 2357 C CA . ALA A 1 292 ? 26.996 -5.745 -25.623 1.00 92.81 292 ALA A CA 1
ATOM 2358 C C . ALA A 1 292 ? 25.590 -5.976 -25.054 1.00 92.81 292 ALA A C 1
ATOM 2360 O O . ALA A 1 292 ? 25.010 -7.010 -25.357 1.00 92.81 292 ALA A O 1
ATOM 2361 N N . LEU A 1 293 ? 25.022 -5.032 -24.285 1.00 94.94 293 LEU A N 1
ATOM 2362 C CA . LEU A 1 293 ? 23.663 -5.149 -23.743 1.00 94.94 293 LEU A CA 1
ATOM 2363 C C . LEU A 1 293 ? 22.594 -5.194 -24.837 1.00 94.94 293 LEU A C 1
ATOM 2365 O O . LEU A 1 293 ? 21.567 -5.830 -24.628 1.00 94.94 293 LEU A O 1
ATOM 2369 N N . THR A 1 294 ? 22.839 -4.591 -26.005 1.00 94.94 294 THR A N 1
ATOM 2370 C CA . THR A 1 294 ? 21.901 -4.632 -27.138 1.00 94.94 294 THR A CA 1
ATOM 2371 C C . THR A 1 294 ? 21.935 -5.964 -27.885 1.00 94.94 294 THR A C 1
ATOM 2373 O O . THR A 1 294 ? 21.175 -6.140 -28.837 1.00 94.94 294 THR A O 1
ATOM 2376 N N . ASN A 1 295 ? 22.780 -6.915 -27.466 1.00 94.50 295 ASN A N 1
ATOM 2377 C CA . ASN A 1 295 ? 22.842 -8.230 -28.078 1.00 94.50 295 ASN A CA 1
ATOM 2378 C C . ASN A 1 295 ? 21.516 -8.988 -27.846 1.00 94.50 295 ASN A C 1
ATOM 2380 O O . ASN A 1 295 ? 21.115 -9.195 -26.695 1.00 94.50 295 ASN A O 1
ATOM 2384 N N . PRO A 1 296 ? 20.866 -9.481 -28.913 1.00 94.69 296 PRO A N 1
ATOM 2385 C CA . PRO A 1 296 ? 19.568 -10.154 -28.838 1.00 94.69 296 PRO A CA 1
ATOM 2386 C C . PRO A 1 296 ? 19.585 -11.487 -28.083 1.00 94.69 296 PRO A C 1
ATOM 2388 O O . PRO A 1 296 ? 18.533 -12.055 -27.796 1.00 94.69 296 PRO A O 1
ATOM 2391 N N . THR A 1 297 ? 20.767 -12.022 -27.773 1.00 95.31 297 THR A N 1
ATOM 2392 C CA . THR A 1 297 ? 20.926 -13.235 -26.968 1.00 95.31 297 THR A CA 1
ATOM 2393 C C . THR A 1 297 ? 21.021 -12.947 -25.473 1.00 95.31 297 THR A C 1
ATOM 2395 O O . THR A 1 297 ? 21.027 -13.886 -24.679 1.00 95.31 297 THR A O 1
ATOM 2398 N N . LEU A 1 298 ? 21.075 -11.687 -25.037 1.00 95.69 298 LEU A N 1
ATOM 2399 C CA . LEU A 1 298 ? 21.134 -11.360 -23.617 1.00 95.69 298 LEU A CA 1
ATOM 2400 C C . LEU A 1 298 ? 19.739 -11.265 -23.011 1.00 95.69 298 LEU A C 1
ATOM 2402 O O . LEU A 1 298 ? 18.953 -10.371 -23.314 1.00 95.69 298 LEU A O 1
ATOM 2406 N N . PHE A 1 299 ? 19.467 -12.195 -22.098 1.00 96.06 299 PHE A N 1
ATOM 2407 C CA . PHE A 1 299 ? 18.237 -12.225 -21.327 1.00 96.06 299 PHE A CA 1
ATOM 2408 C C . PHE A 1 299 ? 18.549 -12.135 -19.843 1.00 96.06 299 PHE A C 1
ATOM 2410 O O . PHE A 1 299 ? 19.468 -12.780 -19.328 1.00 96.06 299 PHE A O 1
ATOM 2417 N N . PHE A 1 300 ? 17.720 -11.371 -19.156 1.00 96.69 300 PHE A N 1
ATOM 2418 C CA . PHE A 1 300 ? 17.682 -11.260 -17.715 1.00 96.69 300 PHE A CA 1
ATOM 2419 C C . PHE A 1 300 ? 16.424 -11.943 -17.187 1.00 96.69 300 PHE A C 1
ATOM 2421 O O . PHE A 1 300 ? 15.445 -12.160 -17.904 1.00 96.69 300 PHE A O 1
ATOM 2428 N N . LEU A 1 301 ? 16.465 -12.297 -15.915 1.00 95.50 301 LEU A N 1
ATOM 2429 C CA . LEU A 1 301 ? 15.351 -12.852 -15.175 1.00 95.50 301 LEU A CA 1
ATOM 2430 C C . LEU A 1 301 ? 15.195 -12.048 -13.894 1.00 95.50 301 LEU A C 1
ATOM 2432 O O . LEU A 1 301 ? 16.158 -11.869 -13.150 1.00 95.50 301 LEU A O 1
ATOM 2436 N N . CYS A 1 302 ? 13.982 -11.581 -13.635 1.00 94.88 302 CYS A N 1
ATOM 2437 C CA . CYS A 1 302 ? 13.613 -11.080 -12.323 1.00 94.88 302 CYS A CA 1
ATOM 2438 C C . CYS A 1 302 ? 13.208 -12.280 -11.461 1.00 94.88 302 CYS A C 1
ATOM 2440 O O . CYS A 1 302 ? 12.335 -13.050 -11.867 1.00 94.88 302 CYS A O 1
ATOM 2442 N N . LYS A 1 303 ? 13.823 -12.450 -10.283 1.00 92.19 303 LYS A N 1
ATOM 2443 C CA . LYS A 1 303 ? 13.519 -13.568 -9.365 1.00 92.19 303 LYS A CA 1
ATOM 2444 C C . LYS A 1 303 ? 12.037 -13.673 -9.001 1.00 92.19 303 LYS A C 1
ATOM 2446 O O . LYS A 1 303 ? 11.555 -14.770 -8.751 1.00 92.19 303 LYS A O 1
ATOM 2451 N N . ASP A 1 304 ? 11.324 -12.555 -9.018 1.00 90.25 304 ASP A N 1
ATOM 2452 C CA . ASP A 1 304 ? 9.911 -12.507 -8.649 1.00 90.25 304 ASP A CA 1
ATOM 2453 C C . ASP A 1 304 ? 8.958 -12.513 -9.859 1.00 90.25 304 ASP A C 1
ATOM 2455 O O . ASP A 1 304 ? 7.758 -12.714 -9.709 1.00 90.25 304 ASP A O 1
ATOM 2459 N N . CYS A 1 305 ? 9.487 -12.312 -11.070 1.00 91.69 305 CYS A N 1
ATOM 2460 C CA . CYS A 1 305 ? 8.775 -12.490 -12.338 1.00 91.69 305 CYS A CA 1
ATOM 2461 C C . CYS A 1 305 ? 9.450 -13.603 -13.160 1.00 91.69 305 CYS A C 1
ATOM 2463 O O . CYS A 1 305 ? 9.909 -13.351 -14.278 1.00 91.69 305 CYS A O 1
ATOM 2465 N N . PRO A 1 306 ? 9.533 -14.849 -12.649 1.00 89.44 306 PRO A N 1
ATOM 2466 C CA . PRO A 1 306 ? 10.324 -15.904 -13.286 1.00 89.44 306 PRO A CA 1
ATOM 2467 C C . PRO A 1 306 ? 9.777 -16.331 -14.660 1.00 89.44 306 PRO A C 1
ATOM 2469 O O . PRO A 1 306 ? 10.462 -16.987 -15.448 1.00 89.44 306 PRO A O 1
ATOM 2472 N N . THR A 1 307 ? 8.527 -15.981 -14.956 1.00 88.44 307 THR A N 1
ATOM 2473 C CA . THR A 1 307 ? 7.852 -16.306 -16.214 1.00 88.44 307 THR A CA 1
ATOM 2474 C C . THR A 1 307 ? 8.239 -15.369 -17.355 1.00 88.44 307 THR A C 1
ATOM 2476 O O . THR A 1 307 ? 8.144 -15.773 -18.515 1.00 88.44 307 THR A O 1
ATOM 2479 N N . LEU A 1 308 ? 8.709 -14.155 -17.047 1.00 89.94 308 LEU A N 1
ATOM 2480 C CA . LEU A 1 308 ? 8.984 -13.110 -18.026 1.00 89.94 308 LEU A CA 1
ATOM 2481 C C . LEU A 1 308 ? 10.503 -12.858 -18.133 1.00 89.94 308 LEU A C 1
ATOM 2483 O O . LEU A 1 308 ? 11.074 -12.160 -17.296 1.00 89.94 308 LEU A O 1
ATOM 2487 N N . PRO A 1 309 ? 11.188 -13.416 -19.147 1.00 92.88 309 PRO A N 1
ATOM 2488 C CA . PRO A 1 309 ? 12.549 -13.058 -19.471 1.00 92.88 309 PRO A CA 1
ATOM 2489 C C . PRO A 1 309 ? 12.570 -11.630 -20.023 1.00 92.88 309 PRO A C 1
ATOM 2491 O O . PRO A 1 309 ? 11.720 -11.231 -20.821 1.00 92.88 309 PRO A O 1
ATOM 2494 N N . LEU A 1 310 ? 13.558 -10.867 -19.586 1.00 94.88 310 LEU A N 1
ATOM 2495 C CA . LEU A 1 310 ? 13.686 -9.448 -19.873 1.00 94.88 310 LEU A CA 1
ATOM 2496 C C . LEU A 1 310 ? 14.860 -9.246 -20.826 1.00 94.88 310 LEU A C 1
ATOM 2498 O O . LEU A 1 310 ? 15.957 -9.739 -20.570 1.00 94.88 310 LEU A O 1
ATOM 2502 N N . THR A 1 311 ? 14.640 -8.530 -21.919 1.00 94.25 311 THR A N 1
ATOM 2503 C CA . THR A 1 311 ? 15.694 -8.096 -22.844 1.00 94.25 311 THR A CA 1
ATOM 2504 C C . THR A 1 311 ? 16.134 -6.681 -22.501 1.00 94.25 311 THR A C 1
ATOM 2506 O O . THR A 1 311 ? 15.463 -5.967 -21.756 1.00 94.25 311 THR A O 1
ATOM 2509 N N . TYR A 1 312 ? 17.262 -6.246 -23.043 1.00 94.00 312 TYR A N 1
ATOM 2510 C CA . TYR A 1 312 ? 17.566 -4.823 -23.093 1.00 94.00 312 TYR A CA 1
ATOM 2511 C C . TYR A 1 312 ? 16.803 -4.171 -24.261 1.00 94.00 312 TYR A C 1
ATOM 2513 O O . TYR A 1 312 ? 16.775 -4.768 -25.341 1.00 94.00 312 TYR A O 1
ATOM 2521 N N . PRO A 1 313 ? 16.188 -2.988 -24.080 1.00 92.81 313 PRO A N 1
ATOM 2522 C CA . PRO A 1 313 ? 16.175 -2.159 -22.869 1.00 92.81 313 PRO A CA 1
ATOM 2523 C C . PRO A 1 313 ? 15.028 -2.457 -21.885 1.00 92.81 313 PRO A C 1
ATOM 2525 O O . PRO A 1 313 ? 14.955 -1.834 -20.830 1.00 92.81 313 PRO A O 1
ATOM 2528 N N . ALA A 1 314 ? 14.134 -3.404 -22.190 1.00 92.50 314 ALA A N 1
ATOM 2529 C CA . ALA A 1 314 ? 12.946 -3.715 -21.383 1.00 92.50 314 ALA A CA 1
ATOM 2530 C C . ALA A 1 314 ? 13.242 -4.006 -19.894 1.00 92.50 314 ALA A C 1
ATOM 2532 O O . ALA A 1 314 ? 12.436 -3.689 -19.022 1.00 92.50 314 ALA A O 1
ATOM 2533 N N . VAL A 1 315 ? 14.414 -4.563 -19.578 1.00 94.88 315 VAL A N 1
ATOM 2534 C CA . VAL A 1 315 ? 14.888 -4.799 -18.205 1.00 94.88 315 VAL A CA 1
ATOM 2535 C C . VAL A 1 315 ? 15.030 -3.509 -17.382 1.00 94.88 315 VAL A C 1
ATOM 2537 O O . VAL A 1 315 ? 14.899 -3.552 -16.161 1.00 94.88 315 VAL A O 1
ATOM 2540 N N . LEU A 1 316 ? 15.266 -2.361 -18.027 1.00 93.88 316 LEU A N 1
ATOM 2541 C CA . LEU A 1 316 ? 15.386 -1.059 -17.362 1.00 93.88 316 LEU A CA 1
ATOM 2542 C C . LEU A 1 316 ? 14.023 -0.522 -16.907 1.00 93.88 316 LEU A C 1
ATOM 2544 O O . LEU A 1 316 ? 13.911 0.049 -15.826 1.00 93.88 316 LEU A O 1
ATOM 2548 N N . ILE A 1 317 ? 12.976 -0.775 -17.695 1.00 91.88 317 ILE A N 1
ATOM 2549 C CA . ILE A 1 317 ? 11.606 -0.304 -17.430 1.00 91.88 317 ILE A CA 1
ATOM 2550 C C . ILE A 1 317 ? 10.725 -1.354 -16.738 1.00 91.88 317 ILE A C 1
ATOM 2552 O O . ILE A 1 317 ? 9.570 -1.087 -16.418 1.00 91.88 317 ILE A O 1
ATOM 2556 N N . HIS A 1 318 ? 11.248 -2.556 -16.485 1.00 91.56 318 HIS A N 1
ATOM 2557 C CA . HIS A 1 318 ? 10.496 -3.644 -15.865 1.00 91.56 318 HIS A CA 1
ATOM 2558 C C . HIS A 1 318 ? 10.065 -3.306 -14.430 1.00 91.56 318 HIS A C 1
ATOM 2560 O O . HIS A 1 318 ? 10.875 -3.323 -13.503 1.00 91.56 318 HIS A O 1
ATOM 2566 N N . THR A 1 319 ? 8.773 -3.066 -14.217 1.00 87.88 319 THR A N 1
ATOM 2567 C CA . THR A 1 319 ? 8.167 -2.855 -12.897 1.00 87.88 319 THR A CA 1
ATOM 2568 C C . THR A 1 319 ? 7.534 -4.147 -12.392 1.00 87.88 319 THR A C 1
ATOM 2570 O O . THR A 1 319 ? 6.509 -4.606 -12.895 1.00 87.88 319 THR A O 1
ATOM 2573 N N . CYS A 1 320 ? 8.146 -4.765 -11.382 1.00 84.50 320 CYS A N 1
ATOM 2574 C CA . CYS A 1 320 ? 7.530 -5.919 -10.745 1.00 84.50 320 CYS A CA 1
ATOM 2575 C C . CYS A 1 320 ? 6.472 -5.469 -9.726 1.00 84.50 320 CYS A C 1
ATOM 2577 O O . CYS A 1 320 ? 6.730 -4.563 -8.937 1.00 84.50 320 CYS A O 1
ATOM 2579 N N . ARG A 1 321 ? 5.294 -6.109 -9.728 1.00 74.25 321 ARG A N 1
ATOM 2580 C CA . ARG A 1 321 ? 4.120 -5.735 -8.906 1.00 74.25 321 ARG A CA 1
ATOM 2581 C C . ARG A 1 321 ? 3.909 -6.568 -7.628 1.00 74.25 321 ARG A C 1
ATOM 2583 O O . ARG A 1 321 ? 2.856 -6.483 -7.012 1.00 74.25 321 ARG A O 1
ATOM 2590 N N . HIS A 1 322 ? 4.859 -7.409 -7.238 1.00 76.19 322 HIS A N 1
ATOM 2591 C CA . HIS A 1 322 ? 4.770 -8.223 -6.020 1.00 76.19 322 HIS A CA 1
ATOM 2592 C C . HIS A 1 322 ? 4.538 -7.368 -4.744 1.00 76.19 322 HIS A C 1
ATOM 2594 O O . HIS A 1 322 ? 5.294 -6.444 -4.465 1.00 76.19 322 HIS A O 1
ATOM 2600 N N . PRO A 1 323 ? 3.528 -7.663 -3.916 1.00 65.38 323 PRO A N 1
ATOM 2601 C CA . PRO A 1 323 ? 3.198 -6.843 -2.743 1.00 65.38 323 PRO A CA 1
ATOM 2602 C C . PRO A 1 323 ? 4.294 -6.835 -1.657 1.00 65.38 323 PRO A C 1
ATOM 2604 O O . PRO A 1 323 ? 4.506 -5.819 -1.000 1.00 65.38 323 PRO A O 1
ATOM 2607 N N . ASP A 1 324 ? 5.072 -7.915 -1.524 1.00 66.25 324 ASP A N 1
ATOM 2608 C CA . ASP A 1 324 ? 6.105 -8.057 -0.475 1.00 66.25 324 ASP A CA 1
ATOM 2609 C C . ASP A 1 324 ? 7.391 -7.223 -0.690 1.00 66.25 324 ASP A C 1
ATOM 2611 O O . ASP A 1 324 ? 8.400 -7.409 -0.001 1.00 66.25 324 ASP A O 1
ATOM 2615 N N . TYR A 1 325 ? 7.407 -6.301 -1.658 1.00 59.44 325 TYR A N 1
ATOM 2616 C CA . TYR A 1 325 ? 8.618 -5.569 -2.042 1.00 59.44 325 TYR A CA 1
ATOM 2617 C C . TYR A 1 325 ? 9.132 -4.555 -1.037 1.00 59.44 325 TYR A C 1
ATOM 2619 O O . TYR A 1 325 ? 10.346 -4.344 -0.966 1.00 59.44 325 TYR A O 1
ATOM 2627 N N . ALA A 1 326 ? 8.239 -3.930 -0.276 1.00 58.72 326 ALA A N 1
ATOM 2628 C CA . ALA A 1 326 ? 8.593 -2.780 0.548 1.00 58.72 326 ALA A CA 1
ATOM 2629 C C . ALA A 1 326 ? 9.587 -3.116 1.683 1.00 58.72 326 ALA A C 1
ATOM 2631 O O . ALA A 1 326 ? 10.221 -2.213 2.228 1.00 58.72 326 ALA A O 1
ATOM 2632 N N . SER A 1 327 ? 9.764 -4.396 2.045 1.00 59.16 327 SER A N 1
ATOM 2633 C CA . SER A 1 327 ? 10.478 -4.783 3.272 1.00 59.16 327 SER A CA 1
ATOM 2634 C C . SER A 1 327 ? 11.985 -5.037 3.105 1.00 59.16 327 SER A C 1
ATOM 2636 O O . SER A 1 327 ? 12.763 -4.639 3.971 1.00 59.16 327 SER A O 1
ATOM 2638 N N . ALA A 1 328 ? 12.430 -5.685 2.020 1.00 66.00 328 ALA A N 1
ATOM 2639 C CA . ALA A 1 328 ? 13.788 -6.245 1.961 1.00 66.00 328 ALA A CA 1
ATOM 2640 C C . ALA A 1 328 ? 14.844 -5.322 1.332 1.00 66.00 328 ALA A C 1
ATOM 2642 O O . ALA A 1 328 ? 15.967 -5.268 1.826 1.00 66.00 328 ALA A O 1
ATOM 2643 N N . ALA A 1 329 ? 14.505 -4.600 0.259 1.00 64.44 329 ALA A N 1
ATOM 2644 C CA . ALA A 1 329 ? 15.460 -3.735 -0.450 1.00 64.44 329 ALA A CA 1
ATOM 2645 C C . ALA A 1 329 ? 15.718 -2.398 0.270 1.00 64.44 329 ALA A C 1
ATOM 2647 O O . ALA A 1 329 ? 16.626 -1.659 -0.089 1.00 64.44 329 ALA A O 1
ATOM 2648 N N . TYR A 1 330 ? 14.926 -2.112 1.304 1.00 68.88 330 TYR A N 1
ATOM 2649 C CA . TYR A 1 330 ? 14.878 -0.823 1.983 1.00 68.88 330 TYR A CA 1
ATOM 2650 C C . TYR A 1 330 ? 15.054 -0.956 3.486 1.00 68.88 330 TYR A C 1
ATOM 2652 O O . TYR A 1 330 ? 14.486 -0.166 4.238 1.00 68.88 330 TYR A O 1
ATOM 2660 N N . LYS A 1 331 ? 15.805 -1.954 3.960 1.00 74.94 331 LYS A N 1
ATOM 2661 C CA . LYS A 1 331 ? 16.096 -2.050 5.399 1.00 74.94 331 LYS A CA 1
ATOM 2662 C C . LYS A 1 331 ? 16.638 -0.724 5.947 1.00 74.94 331 LYS A C 1
ATOM 2664 O O . LYS A 1 331 ? 16.185 -0.304 7.004 1.00 74.94 331 LYS A O 1
ATOM 2669 N N . ASP A 1 332 ? 17.429 -0.021 5.137 1.00 81.50 332 ASP A N 1
ATOM 2670 C CA . ASP A 1 332 ? 18.072 1.245 5.505 1.00 81.50 332 ASP A CA 1
ATOM 2671 C C . ASP A 1 332 ? 17.310 2.499 5.039 1.00 81.50 332 ASP A C 1
ATOM 2673 O O . ASP A 1 332 ? 17.722 3.622 5.319 1.00 81.50 332 ASP A O 1
ATOM 2677 N N . CYS A 1 333 ? 16.189 2.347 4.327 1.00 84.81 333 CYS A N 1
ATOM 2678 C CA . CYS A 1 333 ? 15.389 3.494 3.901 1.00 84.81 333 CYS A CA 1
ATOM 2679 C C . CYS A 1 333 ? 14.494 3.972 5.046 1.00 84.81 333 CYS A C 1
ATOM 2681 O O . CYS A 1 333 ? 13.881 3.148 5.740 1.00 84.81 333 CYS A O 1
ATOM 2683 N N . ASN A 1 334 ? 14.367 5.292 5.211 1.00 91.25 334 ASN A N 1
ATOM 2684 C CA . ASN A 1 334 ? 13.463 5.849 6.211 1.00 91.25 334 ASN A CA 1
ATOM 2685 C C . ASN A 1 334 ? 11.997 5.457 5.906 1.00 91.25 334 ASN A C 1
ATOM 2687 O O . ASN A 1 334 ? 11.633 5.091 4.783 1.00 91.25 334 ASN A O 1
ATOM 2691 N N . ALA A 1 335 ? 11.143 5.489 6.931 1.00 92.25 335 ALA A N 1
ATOM 2692 C CA . ALA A 1 335 ? 9.741 5.089 6.796 1.00 92.25 335 ALA A CA 1
ATOM 2693 C C . ALA A 1 335 ? 8.963 5.965 5.794 1.00 92.25 335 ALA A C 1
ATOM 2695 O O . ALA A 1 335 ? 8.049 5.475 5.132 1.00 92.25 335 ALA A O 1
ATOM 2696 N N . ASP A 1 336 ? 9.355 7.230 5.652 1.00 94.31 336 ASP A N 1
ATOM 2697 C CA . ASP A 1 336 ? 8.693 8.194 4.775 1.00 94.31 336 ASP A CA 1
ATOM 2698 C C . ASP A 1 336 ? 8.926 7.893 3.299 1.00 94.31 336 ASP A C 1
ATOM 2700 O O . ASP A 1 336 ? 7.982 7.888 2.522 1.00 94.31 336 ASP A O 1
ATOM 2704 N N . MET A 1 337 ? 10.153 7.551 2.915 1.00 94.38 337 MET A N 1
ATOM 2705 C CA . MET A 1 337 ? 10.494 7.173 1.548 1.00 94.38 337 MET A CA 1
ATOM 2706 C C . MET A 1 337 ? 9.864 5.836 1.169 1.00 94.38 337 MET A C 1
ATOM 2708 O O . MET A 1 337 ? 9.404 5.676 0.040 1.00 94.38 337 MET A O 1
ATOM 2712 N N . LYS A 1 338 ? 9.753 4.891 2.114 1.00 92.56 338 LYS A N 1
ATOM 2713 C CA . LYS A 1 338 ? 8.957 3.669 1.897 1.00 92.56 338 LYS A CA 1
ATOM 2714 C C . LYS A 1 338 ? 7.502 4.009 1.582 1.00 92.56 338 LYS A C 1
ATOM 2716 O O . LYS A 1 338 ? 6.933 3.443 0.649 1.00 92.56 338 LYS A O 1
ATOM 2721 N N . HIS A 1 339 ? 6.915 4.939 2.338 1.00 93.81 339 HIS A N 1
ATOM 2722 C CA . HIS A 1 339 ? 5.558 5.425 2.091 1.00 93.81 339 HIS A CA 1
ATOM 2723 C C . HIS A 1 339 ? 5.458 6.172 0.752 1.00 93.81 339 HIS A C 1
ATOM 2725 O O . HIS A 1 339 ? 4.551 5.892 -0.025 1.00 93.81 339 HIS A O 1
ATOM 2731 N N . ALA A 1 340 ? 6.434 7.015 0.409 1.00 95.31 340 ALA A N 1
ATOM 2732 C CA . ALA A 1 340 ? 6.496 7.725 -0.866 1.00 95.31 340 ALA A CA 1
ATOM 2733 C C . ALA A 1 340 ? 6.529 6.761 -2.063 1.00 95.31 340 ALA A C 1
ATOM 2735 O O . ALA A 1 340 ? 5.721 6.882 -2.982 1.00 95.31 340 ALA A O 1
ATOM 2736 N N . PHE A 1 341 ? 7.394 5.742 -2.040 1.00 93.25 341 PHE A N 1
ATOM 2737 C CA . PHE A 1 341 ? 7.439 4.720 -3.091 1.00 93.25 341 PHE A CA 1
ATOM 2738 C C . PHE A 1 341 ? 6.138 3.910 -3.179 1.00 93.25 341 PHE A C 1
ATOM 2740 O O . PHE A 1 341 ? 5.708 3.558 -4.278 1.00 93.25 341 PHE A O 1
ATOM 2747 N N . SER A 1 342 ? 5.477 3.662 -2.043 1.00 92.12 342 SER A N 1
ATOM 2748 C CA . SER A 1 342 ? 4.139 3.061 -2.013 1.00 92.12 342 SER A CA 1
ATOM 2749 C C . SER A 1 342 ? 3.109 3.952 -2.718 1.00 92.12 342 SER A C 1
ATOM 2751 O O . SER A 1 342 ? 2.392 3.471 -3.591 1.00 92.12 342 SER A O 1
ATOM 2753 N N . CYS A 1 343 ? 3.076 5.255 -2.416 1.00 94.12 343 CYS A N 1
ATOM 2754 C CA . CYS A 1 343 ? 2.191 6.225 -3.073 1.00 94.12 343 CYS A CA 1
ATOM 2755 C C . CYS A 1 343 ? 2.465 6.373 -4.578 1.00 94.12 343 CYS A C 1
ATOM 2757 O O . CYS A 1 343 ? 1.547 6.625 -5.357 1.00 94.12 343 CYS A O 1
ATOM 2759 N N . LEU A 1 344 ? 3.721 6.217 -4.999 1.00 94.12 344 LEU A N 1
ATOM 2760 C CA . LEU A 1 344 ? 4.118 6.262 -6.406 1.00 94.12 344 LEU A CA 1
ATOM 2761 C C . LEU A 1 344 ? 3.827 4.960 -7.164 1.00 94.12 344 LEU A C 1
ATOM 2763 O O . LEU A 1 344 ? 3.915 4.956 -8.392 1.00 94.12 344 LEU A O 1
ATOM 2767 N N . GLU A 1 345 ? 3.482 3.877 -6.459 1.00 92.25 345 GLU A N 1
ATOM 2768 C CA . GLU A 1 345 ? 3.264 2.533 -7.019 1.00 92.25 345 GLU A CA 1
ATOM 2769 C C . GLU A 1 345 ? 4.475 2.024 -7.823 1.00 92.25 345 GLU A C 1
ATO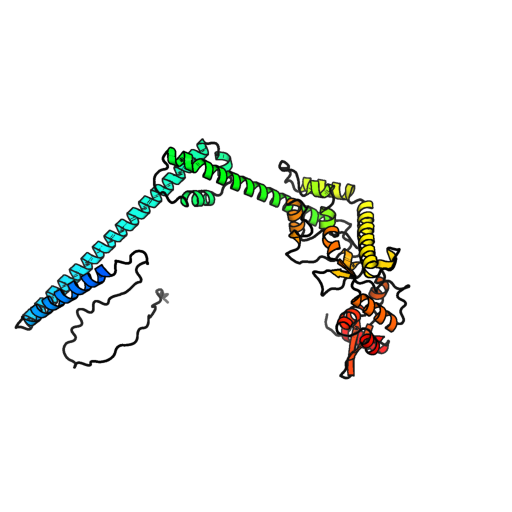M 2771 O O . GLU A 1 345 ? 4.351 1.256 -8.781 1.00 92.25 345 GLU A O 1
ATOM 2776 N N . ALA A 1 346 ? 5.669 2.480 -7.452 1.00 90.88 346 ALA A N 1
ATOM 2777 C CA . ALA A 1 346 ? 6.897 2.249 -8.193 1.00 90.88 346 ALA A CA 1
ATOM 2778 C C . ALA A 1 346 ? 8.089 2.132 -7.243 1.00 90.88 346 ALA A C 1
ATOM 2780 O O . ALA A 1 346 ? 8.029 2.517 -6.079 1.00 90.88 346 ALA A O 1
ATOM 2781 N N . GLN A 1 347 ? 9.186 1.566 -7.742 1.00 89.75 347 GLN A N 1
ATOM 2782 C CA . GLN A 1 347 ? 10.412 1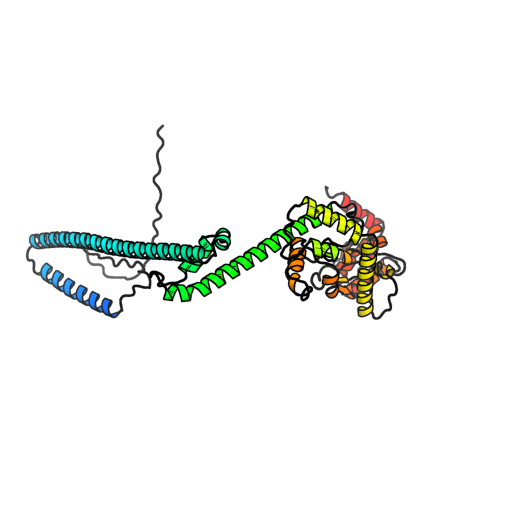.368 -6.974 1.00 89.75 347 GLN A CA 1
ATOM 2783 C C . GLN A 1 347 ? 11.614 1.834 -7.801 1.00 89.75 347 GLN A C 1
ATOM 2785 O O . GLN A 1 347 ? 11.659 1.528 -9.003 1.00 89.75 347 GLN A O 1
ATOM 2790 N N . PRO A 1 348 ? 12.606 2.523 -7.205 1.00 92.50 348 PRO A N 1
ATOM 2791 C CA . PRO A 1 348 ? 13.863 2.786 -7.883 1.00 92.50 348 PRO A CA 1
ATOM 2792 C C . PRO A 1 348 ? 14.492 1.489 -8.401 1.00 92.50 348 PRO A C 1
ATOM 2794 O O . PRO A 1 348 ? 14.400 0.404 -7.819 1.00 92.50 348 PRO A O 1
ATOM 2797 N N . TRP A 1 349 ? 15.129 1.586 -9.556 1.00 93.12 349 TRP A N 1
ATOM 2798 C CA . TRP A 1 349 ? 15.852 0.519 -10.224 1.00 93.12 349 TRP A CA 1
ATOM 2799 C C . TRP A 1 349 ? 16.969 -0.056 -9.351 1.00 93.12 349 TRP A C 1
ATOM 2801 O O . TRP A 1 349 ? 17.101 -1.278 -9.260 1.00 93.12 349 TRP A O 1
ATOM 2811 N N . ALA A 1 350 ? 17.697 0.799 -8.626 1.00 89.00 350 ALA A N 1
ATOM 2812 C CA . ALA A 1 350 ? 18.771 0.388 -7.720 1.00 89.00 350 ALA A CA 1
ATOM 2813 C C . ALA A 1 350 ? 18.301 -0.604 -6.639 1.00 89.00 350 ALA A C 1
ATOM 2815 O O . ALA A 1 350 ? 18.996 -1.567 -6.333 1.00 89.00 350 ALA A O 1
ATOM 2816 N N . ALA A 1 351 ? 17.083 -0.444 -6.118 1.00 86.75 351 ALA A N 1
ATOM 2817 C CA . ALA A 1 351 ? 16.521 -1.370 -5.135 1.00 86.75 351 ALA A CA 1
ATOM 2818 C C . ALA A 1 351 ? 16.138 -2.738 -5.734 1.00 86.75 351 ALA A C 1
ATOM 2820 O O . ALA A 1 351 ? 16.029 -3.739 -5.023 1.00 86.75 351 ALA A O 1
ATOM 2821 N N . ARG A 1 352 ? 15.928 -2.797 -7.054 1.00 84.19 352 ARG A N 1
ATOM 2822 C CA . ARG A 1 352 ? 15.503 -4.004 -7.778 1.00 84.19 352 ARG A CA 1
ATOM 2823 C C . ARG A 1 352 ? 16.675 -4.793 -8.354 1.00 84.19 352 ARG A C 1
ATOM 2825 O O . ARG A 1 352 ? 16.541 -6.000 -8.555 1.00 84.19 352 ARG A O 1
ATOM 2832 N N . CYS A 1 353 ? 17.818 -4.154 -8.607 1.00 85.56 353 CYS A N 1
ATOM 2833 C CA . CYS A 1 353 ? 18.919 -4.766 -9.353 1.00 85.56 353 CYS A CA 1
ATOM 2834 C C . CYS A 1 353 ? 19.465 -6.051 -8.698 1.00 85.56 353 CYS A C 1
ATOM 2836 O O . CYS A 1 353 ? 19.795 -6.996 -9.409 1.00 85.56 353 CYS A O 1
ATOM 2838 N N . GLY A 1 354 ? 19.437 -6.166 -7.363 1.00 86.56 354 GLY A N 1
ATOM 2839 C CA . GLY A 1 354 ? 19.837 -7.386 -6.638 1.00 86.56 354 GLY A CA 1
ATOM 2840 C C . GLY A 1 354 ? 18.940 -8.616 -6.882 1.00 86.56 354 GLY A C 1
ATOM 2841 O O . GLY A 1 354 ? 19.291 -9.747 -6.518 1.00 86.56 354 GLY A O 1
ATOM 2842 N N . ARG A 1 355 ? 17.773 -8.422 -7.506 1.00 90.44 355 ARG A N 1
ATOM 2843 C CA . ARG A 1 355 ? 16.847 -9.498 -7.898 1.00 90.44 355 ARG A CA 1
ATOM 2844 C C . ARG A 1 355 ? 16.940 -9.866 -9.369 1.00 90.44 355 ARG A C 1
ATOM 2846 O O . ARG A 1 355 ? 16.369 -10.880 -9.769 1.00 90.44 355 ARG A O 1
ATOM 2853 N N . LEU A 1 356 ? 17.650 -9.069 -10.159 1.00 94.88 356 LEU A N 1
ATOM 2854 C CA . LEU A 1 356 ? 17.942 -9.404 -11.537 1.00 94.88 356 LEU A CA 1
ATOM 2855 C C . LEU A 1 356 ? 19.070 -10.429 -11.572 1.00 94.88 356 LEU A C 1
ATOM 2857 O O . LEU A 1 356 ? 20.057 -10.345 -10.844 1.00 94.88 356 LEU A O 1
ATOM 2861 N N . MET A 1 357 ? 18.921 -11.415 -12.439 1.00 96.38 357 MET A N 1
ATOM 2862 C CA . MET A 1 357 ? 19.965 -12.381 -12.736 1.00 96.38 357 MET A CA 1
ATOM 2863 C C . MET A 1 357 ? 20.058 -12.596 -14.238 1.00 96.38 357 MET A C 1
ATOM 2865 O O . MET A 1 357 ? 19.085 -12.415 -14.968 1.00 96.38 357 MET A O 1
ATOM 2869 N N . PHE A 1 358 ? 21.233 -12.994 -14.710 1.00 97.00 358 PHE A N 1
ATOM 2870 C CA . PHE A 1 358 ? 21.384 -13.452 -16.084 1.00 97.00 358 PHE A CA 1
ATOM 2871 C C . PHE A 1 358 ? 20.548 -14.722 -16.297 1.00 97.00 358 PHE A C 1
ATOM 2873 O O . PHE A 1 358 ? 20.448 -15.553 -15.389 1.00 97.00 358 PHE A O 1
ATOM 2880 N N . TYR A 1 359 ? 19.976 -14.897 -17.491 1.00 96.19 359 TYR A N 1
ATOM 2881 C CA . TYR A 1 359 ? 19.148 -16.054 -17.837 1.00 96.19 359 TYR A CA 1
ATOM 2882 C C . TYR A 1 359 ? 19.828 -16.960 -18.890 1.00 96.19 359 TYR A C 1
ATOM 2884 O O . TYR A 1 359 ? 19.412 -16.985 -20.054 1.00 96.19 359 TYR A O 1
ATOM 2892 N N . PRO A 1 360 ? 20.818 -17.796 -18.494 1.00 94.38 360 PRO A N 1
ATOM 2893 C CA . PRO A 1 360 ? 21.632 -18.583 -19.422 1.00 94.38 360 PRO A CA 1
ATOM 2894 C C . PRO A 1 360 ? 20.835 -19.460 -20.386 1.00 94.38 360 PRO A C 1
ATOM 2896 O O . PRO A 1 360 ? 21.183 -19.574 -21.559 1.00 94.38 360 PRO A O 1
ATOM 2899 N N . SER A 1 361 ? 19.777 -20.113 -19.899 1.00 92.31 361 SER A N 1
ATOM 2900 C CA . SER A 1 361 ? 18.981 -21.037 -20.711 1.00 92.31 361 SER A CA 1
ATOM 2901 C C . SER A 1 361 ? 18.271 -20.316 -21.857 1.00 92.31 361 SER A C 1
ATOM 2903 O O . SER A 1 361 ? 18.276 -20.811 -22.982 1.00 92.31 361 SER A O 1
ATOM 2905 N N . ARG A 1 362 ? 17.710 -19.124 -21.604 1.00 92.75 362 ARG A N 1
ATOM 2906 C CA . ARG A 1 362 ? 17.068 -18.312 -22.650 1.00 92.75 362 ARG A CA 1
ATOM 2907 C C . ARG A 1 362 ? 18.086 -17.732 -23.611 1.00 92.75 362 ARG A C 1
ATOM 2909 O O . ARG A 1 362 ? 17.859 -17.816 -24.811 1.00 92.75 362 ARG A O 1
ATOM 2916 N N . SER A 1 363 ? 19.232 -17.283 -23.110 1.00 94.12 363 SER A N 1
ATOM 2917 C CA . SER A 1 363 ? 20.337 -16.838 -23.959 1.00 94.12 363 SER A CA 1
ATOM 2918 C C . SER A 1 363 ? 20.817 -17.919 -24.927 1.00 94.12 363 SER A C 1
ATOM 2920 O O . SER A 1 363 ? 20.983 -17.658 -26.115 1.00 94.12 363 SER A O 1
ATOM 2922 N N . LYS A 1 364 ? 20.949 -19.170 -24.462 1.00 93.56 364 LYS A N 1
ATOM 2923 C CA . LYS A 1 364 ? 21.290 -20.311 -25.330 1.00 93.56 364 LYS A CA 1
ATOM 2924 C C . LYS A 1 364 ? 20.212 -20.597 -26.378 1.00 93.56 364 LYS A C 1
ATOM 2926 O O . LYS A 1 364 ? 20.549 -20.930 -27.511 1.00 93.56 364 LYS A O 1
ATOM 2931 N N . HIS A 1 365 ? 18.932 -20.491 -26.016 1.00 92.19 365 HIS A N 1
ATOM 2932 C CA . HIS A 1 365 ? 17.835 -20.655 -26.974 1.00 92.19 365 HIS A CA 1
ATOM 2933 C C . HIS A 1 365 ? 17.812 -19.536 -28.012 1.00 92.19 365 HIS A C 1
ATOM 2935 O O . HIS A 1 365 ? 17.643 -19.821 -29.190 1.00 92.19 365 HIS A O 1
ATOM 2941 N N . ALA A 1 366 ? 18.035 -18.293 -27.599 1.00 94.50 366 ALA A N 1
ATOM 2942 C CA . ALA A 1 366 ? 18.126 -17.160 -28.505 1.00 94.50 366 ALA A CA 1
ATOM 2943 C C . ALA A 1 366 ? 19.264 -17.334 -29.513 1.00 94.50 366 ALA A C 1
ATOM 2945 O O . ALA A 1 366 ? 19.014 -17.264 -30.710 1.00 94.50 366 ALA A O 1
ATOM 2946 N N . ALA A 1 367 ? 20.469 -17.691 -29.058 1.00 94.88 367 ALA A N 1
ATOM 2947 C CA . ALA A 1 367 ? 21.596 -17.975 -29.948 1.00 94.88 367 ALA A CA 1
ATOM 2948 C C . ALA A 1 367 ? 21.284 -19.103 -30.954 1.00 94.88 367 ALA A C 1
ATOM 2950 O O . ALA A 1 367 ? 21.633 -19.018 -32.130 1.00 94.88 367 ALA A O 1
ATOM 2951 N N . ALA A 1 368 ? 20.573 -20.149 -30.517 1.00 93.69 368 ALA A N 1
ATOM 2952 C CA . ALA A 1 368 ? 20.119 -21.224 -31.398 1.00 93.69 368 ALA A CA 1
ATOM 2953 C C . ALA A 1 368 ? 19.119 -20.735 -32.464 1.00 93.69 368 ALA A C 1
ATOM 2955 O O . ALA A 1 368 ? 19.231 -21.127 -33.623 1.00 93.69 368 ALA A O 1
ATOM 2956 N N . ILE A 1 369 ? 18.176 -19.866 -32.089 1.00 94.06 369 ILE A N 1
ATOM 2957 C CA . ILE A 1 369 ? 17.211 -19.256 -33.014 1.00 94.06 369 ILE A CA 1
ATOM 2958 C C . ILE A 1 369 ? 17.917 -18.353 -34.032 1.00 94.06 369 ILE A C 1
ATOM 2960 O O . ILE A 1 369 ? 17.611 -18.444 -35.216 1.00 94.06 369 ILE A O 1
ATOM 2964 N N . LEU A 1 370 ? 18.899 -17.544 -33.620 1.00 95.38 370 LEU A N 1
ATOM 2965 C CA . LEU A 1 370 ? 19.673 -16.717 -34.558 1.00 95.38 370 LEU A CA 1
ATOM 2966 C C . LEU A 1 370 ? 20.424 -17.565 -35.579 1.00 95.38 370 LEU A C 1
ATOM 2968 O O . LEU A 1 370 ? 20.395 -17.262 -36.767 1.00 95.38 370 LEU A O 1
ATOM 2972 N N . LYS A 1 371 ? 20.998 -18.690 -35.142 1.00 95.12 371 LYS A N 1
ATOM 2973 C CA . LYS A 1 371 ? 21.636 -19.638 -36.055 1.00 95.12 371 LYS A CA 1
ATOM 2974 C C . LYS A 1 371 ? 20.656 -20.210 -37.088 1.00 95.12 371 LYS A C 1
ATOM 2976 O O . LYS A 1 371 ? 21.041 -20.367 -38.235 1.00 95.12 371 LYS A O 1
ATOM 2981 N N . ILE A 1 372 ? 19.409 -20.505 -36.706 1.00 94.38 372 ILE A N 1
ATOM 2982 C CA . ILE A 1 372 ? 18.361 -20.973 -37.640 1.00 94.38 372 ILE A CA 1
ATOM 2983 C C . ILE A 1 372 ? 17.972 -19.885 -38.649 1.00 94.38 372 ILE A C 1
ATOM 2985 O O . ILE A 1 372 ? 17.550 -20.188 -39.762 1.00 94.38 372 ILE A O 1
ATOM 2989 N N . LEU A 1 373 ? 18.084 -18.617 -38.258 1.00 94.81 373 LEU A N 1
ATOM 2990 C CA . LEU A 1 373 ? 17.786 -17.477 -39.118 1.00 94.81 373 LEU A CA 1
ATOM 2991 C C . LEU A 1 373 ? 18.969 -17.073 -40.016 1.00 94.81 373 LEU A C 1
ATOM 2993 O O . LEU A 1 373 ? 18.818 -16.126 -40.786 1.00 94.81 373 LEU A O 1
ATOM 2997 N N . ASP A 1 374 ? 20.106 -17.773 -39.928 1.00 95.75 374 ASP A N 1
ATOM 2998 C CA . ASP A 1 374 ? 21.380 -17.419 -40.570 1.00 95.75 374 ASP A CA 1
ATOM 2999 C C . ASP A 1 374 ? 21.865 -16.012 -40.181 1.00 95.75 374 ASP A C 1
ATOM 3001 O O . ASP A 1 374 ? 22.359 -15.231 -40.992 1.00 95.75 374 ASP A O 1
ATOM 3005 N N . LEU A 1 375 ? 21.684 -15.678 -38.904 1.00 95.88 375 LEU A N 1
ATOM 3006 C CA . LEU A 1 375 ? 21.956 -14.375 -38.316 1.00 95.88 375 LEU A CA 1
ATOM 3007 C C . LEU A 1 375 ? 23.141 -14.472 -37.339 1.00 95.88 375 LEU A C 1
ATOM 3009 O O . LEU A 1 375 ? 23.124 -15.282 -36.411 1.00 95.88 375 LEU A O 1
ATOM 3013 N N . ASP A 1 376 ? 24.170 -13.641 -37.534 1.00 94.56 376 ASP A N 1
ATOM 3014 C CA . ASP A 1 376 ? 25.334 -13.579 -36.639 1.00 94.56 376 ASP A CA 1
ATOM 3015 C C . ASP A 1 376 ? 25.041 -12.713 -35.403 1.00 94.56 376 ASP A C 1
ATOM 3017 O O . ASP A 1 376 ? 24.784 -11.512 -35.506 1.00 94.56 376 ASP A O 1
ATOM 3021 N N . GLU A 1 377 ? 25.142 -13.315 -34.214 1.00 92.06 377 GLU A N 1
ATOM 3022 C CA . GLU A 1 377 ? 24.913 -12.664 -32.918 1.00 92.06 377 GLU A CA 1
ATOM 3023 C C . GLU A 1 377 ? 25.823 -11.454 -32.651 1.00 92.06 377 GLU A C 1
ATOM 3025 O O . GLU A 1 377 ? 25.517 -10.649 -31.773 1.00 92.06 377 GLU A O 1
ATOM 3030 N N . ARG A 1 378 ? 26.949 -11.328 -33.364 1.00 90.25 378 ARG A N 1
ATOM 3031 C CA . ARG A 1 378 ? 27.909 -10.225 -33.190 1.00 90.25 378 ARG A CA 1
ATOM 3032 C C . ARG A 1 378 ? 27.533 -8.958 -33.947 1.00 90.25 378 ARG A C 1
ATOM 3034 O O . ARG A 1 378 ? 28.000 -7.886 -33.578 1.00 90.25 378 ARG A O 1
ATOM 3041 N N . HIS A 1 379 ? 26.722 -9.086 -34.992 1.00 93.06 379 HIS A N 1
ATOM 3042 C CA . HIS A 1 379 ? 26.403 -7.996 -35.917 1.00 93.06 379 HIS A CA 1
ATOM 3043 C C . HIS A 1 379 ? 24.946 -7.538 -35.812 1.00 93.06 379 HIS A C 1
ATOM 3045 O O . HIS A 1 379 ? 24.511 -6.667 -36.561 1.00 93.06 379 HIS A O 1
ATOM 3051 N N . ILE A 1 380 ? 24.177 -8.137 -34.901 1.00 95.00 380 ILE A N 1
ATOM 3052 C CA . ILE A 1 380 ? 22.735 -7.943 -34.799 1.00 95.00 380 ILE A CA 1
ATOM 3053 C C . ILE A 1 380 ? 22.390 -7.407 -33.422 1.00 95.00 380 ILE A C 1
ATOM 3055 O O . ILE A 1 380 ? 22.903 -7.873 -32.406 1.00 95.00 380 ILE A O 1
ATOM 3059 N N . THR A 1 381 ? 21.479 -6.442 -33.403 1.00 93.12 381 THR A N 1
ATOM 3060 C CA . THR A 1 381 ? 20.919 -5.857 -32.188 1.00 93.12 381 THR A CA 1
ATOM 3061 C C . THR A 1 381 ? 19.509 -6.387 -31.933 1.00 93.12 381 THR A C 1
ATOM 3063 O O . THR A 1 381 ? 18.826 -6.866 -32.843 1.00 93.12 381 THR A O 1
ATOM 3066 N N . SER A 1 382 ? 19.037 -6.275 -30.692 1.00 90.44 382 SER A N 1
ATOM 3067 C CA . SER A 1 382 ? 17.635 -6.527 -30.345 1.00 90.44 382 SER A CA 1
ATOM 3068 C C . SER A 1 382 ? 16.685 -5.719 -31.231 1.00 90.44 382 SER A C 1
ATOM 3070 O O . SER A 1 382 ? 15.724 -6.279 -31.755 1.00 90.44 382 SER A O 1
ATOM 3072 N N . ASP A 1 383 ? 16.985 -4.440 -31.470 1.00 89.56 383 ASP A N 1
ATOM 3073 C CA . ASP A 1 383 ? 16.154 -3.548 -32.289 1.00 89.56 383 ASP A CA 1
ATOM 3074 C C . ASP A 1 383 ? 16.020 -4.044 -33.729 1.00 89.56 383 ASP A C 1
ATOM 3076 O O . ASP A 1 383 ? 14.922 -4.034 -34.283 1.00 89.56 383 ASP A O 1
ATOM 3080 N N . PHE A 1 384 ? 17.104 -4.569 -34.317 1.00 94.19 384 PHE A N 1
ATOM 3081 C CA . PHE A 1 384 ? 17.052 -5.180 -35.644 1.00 94.19 384 PHE A CA 1
ATOM 3082 C C . PHE A 1 384 ? 16.043 -6.333 -35.688 1.00 94.19 384 PHE A C 1
ATOM 3084 O O . PHE A 1 384 ? 15.248 -6.417 -36.625 1.00 94.19 384 PHE A O 1
ATOM 3091 N N . LEU A 1 385 ? 16.031 -7.214 -34.684 1.00 93.38 385 LEU A N 1
ATOM 3092 C CA . LEU A 1 385 ? 15.084 -8.332 -34.640 1.00 93.38 385 LEU A CA 1
ATOM 3093 C C . LEU A 1 385 ? 13.658 -7.891 -34.328 1.00 93.38 385 LEU A C 1
ATOM 3095 O O . LEU A 1 385 ? 12.720 -8.501 -34.836 1.00 93.38 385 LEU A O 1
ATOM 3099 N N . TYR A 1 386 ? 13.469 -6.858 -33.507 1.00 89.94 386 TYR A N 1
ATOM 3100 C CA . TYR A 1 386 ? 12.142 -6.292 -33.270 1.00 89.94 386 TYR A CA 1
ATOM 3101 C C . TYR A 1 386 ? 11.573 -5.654 -34.539 1.00 89.94 386 TYR A C 1
ATOM 3103 O O . TYR A 1 386 ? 10.406 -5.883 -34.848 1.00 89.94 386 TYR A O 1
ATOM 3111 N N . PHE A 1 387 ? 12.395 -4.927 -35.298 1.00 91.06 387 PHE A N 1
ATOM 3112 C CA . PHE A 1 387 ? 11.976 -4.270 -36.533 1.00 91.06 387 PHE A CA 1
ATOM 3113 C C . PHE A 1 387 ? 11.723 -5.264 -37.675 1.00 91.06 387 PHE A C 1
ATOM 3115 O O . PHE A 1 387 ? 10.677 -5.217 -38.315 1.00 91.06 387 PHE A O 1
ATOM 3122 N N . ASN A 1 388 ? 12.644 -6.208 -37.906 1.00 93.56 388 ASN A N 1
ATOM 3123 C CA . ASN A 1 388 ? 12.486 -7.225 -38.955 1.00 93.56 388 ASN A CA 1
ATOM 3124 C C . ASN A 1 388 ? 11.478 -8.319 -38.574 1.00 93.56 388 ASN A C 1
ATOM 3126 O O . ASN A 1 388 ? 10.950 -8.998 -39.451 1.00 93.56 388 ASN A O 1
ATOM 3130 N N . ASN A 1 389 ? 11.247 -8.512 -37.272 1.00 92.44 389 ASN A N 1
ATOM 3131 C CA . ASN A 1 389 ? 10.299 -9.452 -36.681 1.00 92.44 389 ASN A CA 1
ATOM 3132 C C . ASN A 1 389 ? 10.229 -10.823 -37.392 1.00 92.44 389 ASN A C 1
ATOM 3134 O O . ASN A 1 389 ? 9.154 -11.227 -37.850 1.00 92.44 389 ASN A O 1
ATOM 3138 N N . PRO A 1 390 ? 11.360 -11.550 -37.509 1.00 94.94 390 PRO A N 1
ATOM 3139 C CA . PRO A 1 390 ? 11.399 -12.789 -38.269 1.00 94.94 390 PRO A CA 1
ATOM 3140 C C . PRO A 1 390 ? 10.449 -13.847 -37.692 1.00 94.94 390 PRO A C 1
ATOM 3142 O O . PRO A 1 390 ? 10.314 -14.004 -36.472 1.00 94.94 390 PRO A O 1
ATOM 3145 N N . VAL A 1 391 ? 9.809 -14.592 -38.593 1.00 94.81 391 VAL A N 1
ATOM 3146 C CA . VAL A 1 391 ? 8.870 -15.675 -38.274 1.00 94.81 391 VAL A CA 1
ATOM 3147 C C . VAL A 1 391 ? 9.575 -17.020 -38.425 1.00 94.81 391 VAL A C 1
ATOM 3149 O O . VAL A 1 391 ? 10.286 -17.272 -39.402 1.00 94.81 391 VAL A O 1
ATOM 3152 N N . LEU A 1 392 ? 9.364 -17.900 -37.450 1.00 95.56 392 LEU A N 1
ATOM 3153 C CA . LEU A 1 392 ? 9.854 -19.272 -37.465 1.00 95.56 392 LEU A CA 1
ATOM 3154 C C . LEU A 1 392 ? 8.695 -20.261 -37.499 1.00 95.56 392 LEU A C 1
ATOM 3156 O O . LEU A 1 392 ? 7.620 -20.009 -36.956 1.00 95.56 392 LEU A O 1
ATOM 3160 N N . VAL A 1 393 ? 8.950 -21.419 -38.096 1.00 95.00 393 VAL A N 1
ATOM 3161 C CA . VAL A 1 393 ? 8.028 -22.547 -38.156 1.00 95.00 393 VAL A CA 1
ATOM 3162 C C . VAL A 1 393 ? 8.492 -23.630 -37.190 1.00 95.00 393 VAL A C 1
ATOM 3164 O O . VAL A 1 393 ? 9.621 -24.104 -37.275 1.00 95.00 393 VAL A O 1
ATOM 3167 N N . HIS A 1 394 ? 7.607 -24.045 -36.289 1.00 93.31 394 HIS A N 1
ATOM 3168 C CA . HIS A 1 394 ? 7.792 -25.190 -35.404 1.00 93.31 394 HIS A CA 1
ATOM 3169 C C . HIS A 1 394 ? 7.002 -26.392 -35.914 1.00 93.31 394 HIS A C 1
ATOM 3171 O O . HIS A 1 394 ? 5.766 -26.357 -35.950 1.00 93.31 394 HIS A O 1
ATOM 3177 N N . GLN A 1 395 ? 7.691 -27.484 -36.238 1.00 92.19 395 GLN A N 1
ATOM 3178 C CA . GLN A 1 395 ? 7.047 -28.732 -36.647 1.00 92.19 395 GLN A CA 1
ATOM 3179 C C . GLN A 1 395 ? 6.685 -29.599 -35.430 1.00 92.19 395 GLN A C 1
ATOM 3181 O O . GLN A 1 395 ? 7.529 -30.205 -34.776 1.00 92.19 395 GLN A O 1
ATOM 3186 N N . ARG A 1 396 ? 5.400 -29.685 -35.086 1.00 88.25 396 ARG A N 1
ATOM 3187 C CA . ARG A 1 396 ? 4.940 -30.543 -33.986 1.00 88.25 396 ARG A CA 1
ATOM 3188 C C . ARG A 1 396 ? 5.057 -32.025 -34.363 1.00 88.25 396 ARG A C 1
ATOM 3190 O O . ARG A 1 396 ? 5.032 -32.400 -35.531 1.00 88.25 396 ARG A O 1
ATOM 3197 N N . LYS A 1 397 ? 5.102 -32.892 -33.344 1.00 88.06 397 LYS A N 1
ATOM 3198 C CA . LYS A 1 397 ? 5.192 -34.357 -33.511 1.00 88.06 397 LYS A CA 1
ATOM 3199 C C . LYS A 1 397 ? 4.045 -34.966 -34.327 1.00 88.06 397 LYS A C 1
ATOM 3201 O O . LYS A 1 397 ? 4.238 -35.994 -34.953 1.00 88.06 397 LYS A O 1
ATOM 3206 N N . ASN A 1 398 ? 2.869 -34.340 -34.315 1.00 90.81 398 ASN A N 1
ATOM 3207 C CA . ASN A 1 398 ? 1.701 -34.763 -35.092 1.00 90.81 398 ASN A CA 1
ATOM 3208 C C . ASN A 1 398 ? 1.725 -34.255 -36.551 1.00 90.81 398 ASN A C 1
ATOM 3210 O O . ASN A 1 398 ? 0.691 -34.263 -37.208 1.00 90.81 398 ASN A O 1
ATOM 3214 N N . GLY A 1 399 ? 2.854 -33.718 -37.026 1.00 91.19 399 GLY A N 1
ATOM 3215 C CA . GLY A 1 399 ? 3.003 -33.149 -38.368 1.00 91.19 399 GLY A CA 1
ATOM 3216 C C . GLY A 1 399 ? 2.463 -31.724 -38.528 1.00 91.19 399 GLY A C 1
ATOM 3217 O O . GLY A 1 399 ? 2.807 -31.060 -39.504 1.00 91.19 399 GLY A O 1
ATOM 3218 N N . SER A 1 400 ? 1.674 -31.210 -37.574 1.00 90.44 400 SER A N 1
ATOM 3219 C CA . SER A 1 400 ? 1.171 -29.831 -37.648 1.00 90.44 400 SER A CA 1
ATOM 3220 C C . SER A 1 400 ? 2.304 -28.813 -37.509 1.00 90.44 400 SER A C 1
ATOM 3222 O O . SER A 1 400 ? 3.264 -29.012 -36.759 1.00 90.44 400 SER A O 1
ATOM 3224 N N . ARG A 1 401 ? 2.193 -27.703 -38.236 1.00 92.25 401 ARG A N 1
ATOM 3225 C CA . ARG A 1 401 ? 3.187 -26.627 -38.255 1.00 92.25 401 ARG A CA 1
ATOM 3226 C C . ARG A 1 401 ? 2.596 -25.400 -37.587 1.00 92.25 401 ARG A C 1
ATOM 3228 O O . ARG A 1 401 ? 1.445 -25.055 -37.830 1.00 92.25 401 ARG A O 1
ATOM 3235 N N . VAL A 1 402 ? 3.377 -24.770 -36.721 1.00 92.75 402 VAL A N 1
ATOM 3236 C CA . VAL A 1 402 ? 2.971 -23.554 -36.017 1.00 92.75 402 VAL A CA 1
ATOM 3237 C C . VAL A 1 402 ? 3.972 -22.467 -36.333 1.00 92.75 402 VAL A C 1
ATOM 3239 O O . VAL A 1 402 ? 5.170 -22.664 -36.144 1.00 92.75 402 VAL A O 1
ATOM 3242 N N . MET A 1 403 ? 3.475 -21.341 -36.827 1.00 93.50 403 MET A N 1
ATOM 3243 C CA . MET A 1 403 ? 4.283 -20.161 -37.090 1.00 93.50 403 MET A CA 1
ATOM 3244 C C . MET A 1 403 ? 4.236 -19.255 -35.873 1.00 93.50 403 MET A C 1
ATOM 3246 O O . MET A 1 403 ? 3.156 -18.967 -35.363 1.00 93.50 403 MET A O 1
ATOM 3250 N N . VAL A 1 404 ? 5.400 -18.833 -35.401 1.00 93.81 404 VAL A N 1
ATOM 3251 C CA . VAL A 1 404 ? 5.517 -17.871 -34.305 1.00 93.81 404 VAL A CA 1
ATOM 3252 C C . VAL A 1 404 ? 6.624 -16.878 -34.601 1.00 93.81 404 VAL A C 1
ATOM 3254 O O . VAL A 1 404 ? 7.545 -17.147 -35.376 1.00 93.81 404 VAL A O 1
ATOM 3257 N N . ARG A 1 405 ? 6.549 -15.723 -33.951 1.00 93.44 405 ARG A N 1
ATOM 3258 C CA . ARG A 1 405 ? 7.611 -14.718 -34.010 1.00 93.44 405 ARG A CA 1
ATOM 3259 C C . ARG A 1 405 ? 8.845 -15.199 -33.246 1.00 93.44 405 ARG A C 1
ATOM 3261 O O . ARG A 1 405 ? 8.754 -16.048 -32.358 1.00 93.44 405 ARG A O 1
ATOM 3268 N N . TRP A 1 406 ? 10.015 -14.660 -33.577 1.00 93.56 406 TRP A N 1
ATOM 3269 C CA . TRP A 1 406 ? 11.286 -15.076 -32.970 1.00 93.56 406 TRP A CA 1
ATOM 3270 C C . TRP A 1 406 ? 11.301 -14.985 -31.441 1.00 93.56 406 TRP A C 1
ATOM 3272 O O . TRP A 1 406 ? 11.797 -15.895 -30.776 1.00 93.56 406 TRP A O 1
ATOM 3282 N N . ASN A 1 407 ? 10.716 -13.927 -30.878 1.00 90.81 407 ASN A N 1
ATOM 3283 C CA . ASN A 1 407 ? 10.606 -13.750 -29.437 1.00 90.81 407 ASN A CA 1
ATOM 3284 C C . ASN A 1 407 ? 9.791 -14.904 -28.835 1.00 90.81 407 ASN A C 1
ATOM 3286 O O . ASN A 1 407 ? 10.288 -15.609 -27.959 1.00 90.81 407 ASN A O 1
ATOM 3290 N N . GLU A 1 408 ? 8.598 -15.184 -29.364 1.00 91.50 408 GLU A N 1
ATOM 3291 C CA . GLU A 1 408 ? 7.748 -16.312 -28.960 1.00 91.50 408 GLU A CA 1
ATOM 3292 C C . GLU A 1 408 ? 8.433 -17.673 -29.144 1.00 91.50 408 GLU A C 1
ATOM 3294 O O . GLU A 1 408 ? 8.261 -18.571 -28.315 1.00 91.50 408 GLU A O 1
ATOM 3299 N N . ALA A 1 409 ? 9.245 -17.844 -30.188 1.00 92.19 409 ALA A N 1
ATOM 3300 C CA . ALA A 1 409 ? 10.030 -19.058 -30.386 1.00 92.19 409 ALA A CA 1
ATOM 3301 C C . ALA A 1 409 ? 11.012 -19.271 -29.221 1.00 92.19 409 ALA A C 1
ATOM 3303 O O . ALA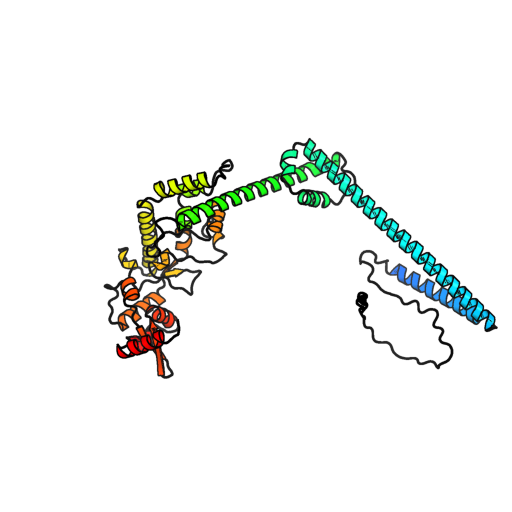 A 1 409 ? 11.058 -20.358 -28.639 1.00 92.19 409 ALA A O 1
ATOM 3304 N N . ILE A 1 410 ? 11.719 -18.217 -28.786 1.00 91.31 410 ILE A N 1
ATOM 3305 C CA . ILE A 1 410 ? 12.618 -18.265 -27.619 1.00 91.31 410 ILE A CA 1
ATOM 3306 C C . ILE A 1 410 ? 11.857 -18.677 -26.356 1.00 91.31 410 ILE A C 1
ATOM 3308 O O . ILE A 1 410 ? 12.374 -19.479 -25.569 1.00 91.31 410 ILE A O 1
ATOM 3312 N N . PHE A 1 411 ? 10.630 -18.180 -26.163 1.00 87.75 411 PHE A N 1
ATOM 3313 C CA . PHE A 1 411 ? 9.755 -18.561 -25.049 1.00 87.75 411 PHE A CA 1
ATOM 3314 C C . PHE A 1 411 ? 9.329 -20.032 -25.106 1.00 87.75 411 PHE A C 1
ATOM 3316 O O . PHE A 1 411 ? 9.407 -20.741 -24.093 1.00 87.75 411 PHE A O 1
ATOM 3323 N N . ASN A 1 412 ? 8.956 -20.521 -26.284 1.00 87.19 412 ASN A N 1
ATOM 3324 C CA . ASN A 1 412 ? 8.487 -21.890 -26.478 1.00 87.19 412 ASN A CA 1
ATOM 3325 C C . ASN A 1 412 ? 9.614 -22.935 -26.388 1.00 87.19 412 ASN A C 1
ATOM 3327 O O . ASN A 1 412 ? 9.372 -24.048 -25.919 1.00 87.19 412 ASN A O 1
ATOM 3331 N N . CYS A 1 413 ? 10.863 -22.567 -26.700 1.00 83.06 413 CYS A N 1
ATOM 3332 C CA . CYS A 1 413 ? 12.033 -23.445 -26.547 1.00 83.06 413 CYS A CA 1
ATOM 3333 C C . CYS A 1 413 ? 12.263 -23.936 -25.107 1.00 83.06 413 CYS A C 1
ATOM 3335 O O . CYS A 1 413 ? 12.870 -24.984 -24.909 1.00 83.06 413 CYS A O 1
ATOM 3337 N N . GLY A 1 414 ? 11.756 -23.224 -24.092 1.00 69.19 414 GLY A N 1
ATOM 3338 C CA . GLY A 1 414 ? 11.965 -23.540 -22.670 1.00 69.19 414 GLY A CA 1
ATOM 3339 C C . GLY A 1 414 ? 11.445 -24.910 -22.218 1.00 69.19 414 GLY A C 1
ATOM 3340 O O . GLY A 1 414 ? 11.883 -25.403 -21.185 1.00 69.19 414 GLY A O 1
ATOM 3341 N N . LYS A 1 415 ? 10.546 -25.538 -22.988 1.00 68.75 415 LYS A N 1
ATOM 3342 C CA . LYS A 1 415 ? 10.000 -26.877 -22.700 1.00 68.75 415 LYS A CA 1
ATOM 3343 C C . LYS A 1 415 ? 10.835 -28.022 -23.295 1.00 68.75 415 LYS A C 1
ATOM 3345 O O . LYS A 1 415 ? 10.511 -29.189 -23.093 1.00 68.75 415 LYS A O 1
ATOM 3350 N N . THR A 1 416 ? 11.891 -27.714 -24.047 1.00 64.81 416 THR A N 1
ATOM 3351 C CA . THR A 1 416 ? 12.701 -28.688 -24.795 1.00 64.81 416 THR A CA 1
ATOM 3352 C C . THR A 1 416 ? 14.192 -28.429 -24.598 1.00 64.81 416 THR A C 1
ATOM 3354 O O . THR A 1 416 ? 14.604 -27.302 -24.355 1.00 64.81 416 THR A O 1
ATOM 3357 N N . THR A 1 417 ? 15.037 -29.457 -24.714 1.00 74.00 417 THR A N 1
ATOM 3358 C CA . THR A 1 417 ? 16.494 -29.251 -24.703 1.00 74.00 417 THR A CA 1
ATOM 3359 C C . THR A 1 417 ? 16.936 -28.469 -25.945 1.00 74.00 417 THR A C 1
ATOM 3361 O O . THR A 1 417 ? 16.371 -28.651 -27.022 1.00 74.00 417 THR A O 1
ATOM 3364 N N . THR A 1 418 ? 17.989 -27.650 -25.833 1.00 66.69 418 THR A N 1
ATOM 3365 C CA . THR A 1 418 ? 18.557 -26.850 -26.944 1.00 66.69 418 THR A CA 1
ATOM 3366 C C . THR A 1 418 ? 18.807 -27.670 -28.216 1.00 66.69 418 THR A C 1
ATOM 3368 O O . THR A 1 418 ? 18.516 -27.210 -29.316 1.00 66.69 418 THR A O 1
ATOM 3371 N N . LYS A 1 419 ? 19.291 -28.914 -28.074 1.00 72.00 419 LYS A N 1
ATOM 3372 C CA . LYS A 1 419 ? 19.519 -29.837 -29.201 1.00 72.00 419 LYS A CA 1
ATOM 3373 C C . LYS A 1 419 ? 18.224 -30.245 -29.914 1.00 72.00 419 LYS A C 1
ATOM 3375 O O . LYS A 1 419 ? 18.222 -30.341 -31.132 1.00 72.00 419 LYS A O 1
ATOM 3380 N N . LYS A 1 420 ? 17.132 -30.463 -29.170 1.00 71.19 420 LYS A N 1
ATOM 3381 C CA . LYS A 1 420 ? 15.811 -30.781 -29.742 1.00 71.19 420 LYS A CA 1
ATOM 3382 C C . LYS A 1 420 ? 15.116 -29.543 -30.306 1.00 71.19 420 LYS A C 1
ATOM 3384 O O . LYS A 1 420 ? 14.352 -29.674 -31.249 1.00 71.19 420 LYS A O 1
ATOM 3389 N N . ALA A 1 421 ? 15.383 -28.356 -29.761 1.00 64.62 421 ALA A N 1
ATOM 3390 C CA . ALA A 1 421 ? 14.877 -27.113 -30.332 1.00 64.62 421 ALA A CA 1
ATOM 3391 C C . ALA A 1 421 ? 15.433 -26.909 -31.756 1.00 64.62 421 ALA A C 1
ATOM 3393 O O . ALA A 1 421 ? 14.664 -26.727 -32.694 1.00 64.62 421 ALA A O 1
ATOM 3394 N N . LEU A 1 422 ? 16.750 -27.048 -31.945 1.00 69.06 422 LEU A N 1
ATOM 3395 C CA . LEU A 1 422 ? 17.396 -26.867 -33.254 1.00 69.06 422 LEU A CA 1
ATOM 3396 C C . LEU A 1 422 ? 16.869 -27.792 -34.364 1.00 69.06 422 LEU A C 1
ATOM 3398 O O . LEU A 1 422 ? 16.927 -27.416 -35.526 1.00 69.06 422 LEU A O 1
ATOM 3402 N N . SER A 1 423 ? 16.358 -28.983 -34.037 1.00 78.06 423 SER A N 1
ATOM 3403 C CA . SER A 1 423 ? 15.835 -29.918 -35.043 1.00 78.06 423 SER A CA 1
ATOM 3404 C C . SER A 1 423 ? 14.378 -29.666 -35.439 1.00 78.06 423 SER A C 1
ATOM 3406 O O . SER A 1 423 ? 13.893 -30.295 -36.371 1.00 78.06 423 SER A O 1
ATOM 3408 N N . VAL A 1 424 ? 13.653 -28.820 -34.701 1.00 86.88 424 VAL A N 1
ATOM 3409 C CA . VAL A 1 424 ? 12.196 -28.649 -34.857 1.00 86.88 424 VAL A CA 1
ATOM 3410 C C . VAL A 1 424 ? 11.818 -27.270 -35.402 1.00 86.88 424 VAL A C 1
ATOM 3412 O O . VAL A 1 424 ? 10.741 -27.101 -35.980 1.00 86.88 424 VAL A O 1
ATOM 3415 N N . TRP A 1 425 ? 12.700 -26.290 -35.222 1.00 92.25 425 TRP A N 1
ATOM 3416 C CA . TRP A 1 425 ? 12.516 -24.926 -35.697 1.00 92.25 425 TRP A CA 1
ATOM 3417 C C . TRP A 1 425 ? 13.172 -24.723 -37.062 1.00 92.25 425 TRP A C 1
ATOM 3419 O O . TRP A 1 425 ? 14.321 -25.104 -37.269 1.00 92.25 425 TRP A O 1
ATOM 3429 N N . GLN A 1 426 ? 12.449 -24.080 -37.974 1.00 94.38 426 GLN A N 1
ATOM 3430 C CA . GLN A 1 426 ? 12.925 -23.693 -39.302 1.00 94.38 426 GLN A CA 1
ATOM 3431 C C . GLN A 1 426 ? 12.561 -22.232 -39.574 1.00 94.38 426 GLN A C 1
ATOM 3433 O O . GLN A 1 426 ? 11.562 -21.728 -39.055 1.00 94.38 426 GLN A O 1
ATOM 3438 N N . ARG A 1 427 ? 13.354 -21.542 -40.395 1.00 94.94 427 ARG A N 1
ATOM 3439 C CA . ARG A 1 427 ? 12.998 -20.212 -40.899 1.00 94.94 427 ARG A CA 1
ATOM 3440 C C . ARG A 1 427 ? 11.760 -20.323 -41.793 1.00 94.94 427 ARG A C 1
ATOM 3442 O O . ARG A 1 427 ? 11.708 -21.206 -42.646 1.00 94.94 427 ARG A O 1
ATOM 3449 N N . ALA A 1 428 ? 10.776 -19.444 -41.600 1.00 94.19 428 ALA A N 1
ATOM 3450 C CA . ALA A 1 428 ? 9.617 -19.404 -42.483 1.00 94.19 428 ALA A CA 1
ATOM 3451 C C . ALA A 1 428 ? 10.027 -18.950 -43.892 1.00 94.19 428 ALA A C 1
ATOM 3453 O O . ALA A 1 428 ? 10.782 -17.991 -44.064 1.00 94.19 428 ALA A O 1
ATOM 3454 N N . THR A 1 429 ? 9.513 -19.639 -44.902 1.00 93.44 429 THR A N 1
ATOM 3455 C CA . THR A 1 429 ? 9.664 -19.258 -46.310 1.00 93.44 429 THR A CA 1
ATOM 3456 C C . THR A 1 429 ? 8.797 -18.040 -46.640 1.00 93.44 429 THR A C 1
ATOM 3458 O O . THR A 1 429 ? 7.821 -17.739 -45.949 1.00 93.44 429 THR A O 1
ATOM 3461 N N . SER A 1 430 ? 9.098 -17.344 -47.739 1.00 92.00 430 SER A N 1
ATOM 3462 C CA . SER A 1 430 ? 8.297 -16.192 -48.184 1.00 92.00 430 SER A CA 1
ATOM 3463 C C . SER A 1 430 ? 6.822 -16.548 -48.424 1.00 92.00 430 SER A C 1
ATOM 3465 O O . SER A 1 430 ? 5.938 -15.761 -48.094 1.00 92.00 430 SER A O 1
ATOM 3467 N N . GLN A 1 431 ? 6.540 -17.754 -48.932 1.00 92.62 431 GLN A N 1
ATOM 3468 C CA . GLN A 1 431 ? 5.176 -18.242 -49.167 1.00 92.62 431 GLN A CA 1
ATOM 3469 C C . GLN A 1 431 ? 4.413 -18.511 -47.859 1.00 92.62 431 GLN A C 1
ATOM 3471 O O . GLN A 1 431 ? 3.222 -18.212 -47.739 1.00 92.62 431 GLN A O 1
ATOM 3476 N N . GLU A 1 432 ? 5.106 -19.052 -46.859 1.00 91.56 432 GLU A N 1
ATOM 3477 C CA . GLU A 1 432 ? 4.566 -19.277 -45.518 1.00 91.56 432 GLU A CA 1
ATOM 3478 C C . GLU A 1 432 ? 4.264 -17.964 -44.805 1.00 91.56 432 GLU A C 1
ATOM 3480 O O . GLU A 1 432 ? 3.169 -17.804 -44.270 1.00 91.56 432 GLU A O 1
ATOM 3485 N N . MET A 1 433 ? 5.190 -17.002 -44.863 1.00 90.56 433 MET A N 1
ATOM 3486 C CA . MET A 1 433 ? 4.973 -15.664 -44.311 1.00 90.56 433 MET A CA 1
ATOM 3487 C C . MET A 1 433 ? 3.776 -14.979 -44.975 1.00 90.56 433 MET A C 1
ATOM 3489 O O . MET A 1 433 ? 2.918 -14.451 -44.273 1.00 90.56 433 MET A O 1
ATOM 3493 N N . TYR A 1 434 ? 3.658 -15.044 -46.306 1.00 90.00 434 TYR A N 1
ATOM 3494 C CA . TYR A 1 434 ? 2.500 -14.494 -47.019 1.00 90.00 434 TYR A CA 1
ATOM 3495 C C . TYR A 1 434 ? 1.179 -15.113 -46.534 1.00 90.00 434 TYR A C 1
ATOM 3497 O O . TYR A 1 434 ? 0.212 -14.400 -46.267 1.00 90.00 434 TYR A O 1
ATOM 3505 N N . SER A 1 435 ? 1.154 -16.436 -46.349 1.00 86.88 435 SER A N 1
ATOM 3506 C CA . SER A 1 435 ? -0.019 -17.152 -45.832 1.00 86.88 435 SER A CA 1
ATOM 3507 C C . SER A 1 435 ? -0.355 -16.747 -44.391 1.00 86.88 435 SER A C 1
ATOM 3509 O O . SER A 1 435 ? -1.524 -16.533 -44.072 1.00 86.88 435 SER A O 1
ATOM 3511 N N . PHE A 1 436 ? 0.662 -16.588 -43.540 1.00 85.38 436 PHE A N 1
ATOM 3512 C CA . PHE A 1 436 ? 0.522 -16.154 -42.149 1.00 85.38 436 PHE A CA 1
ATOM 3513 C C . PHE A 1 436 ? -0.055 -14.739 -42.038 1.00 85.38 436 PHE A C 1
ATOM 3515 O O . PHE A 1 436 ? -1.041 -14.525 -41.333 1.00 85.38 436 PHE A O 1
ATOM 3522 N N . TYR A 1 437 ? 0.500 -13.774 -42.776 1.00 86.62 437 TYR A N 1
ATOM 3523 C CA . TYR A 1 437 ? 0.006 -12.396 -42.754 1.00 86.62 437 TYR A CA 1
ATOM 3524 C C . TYR A 1 437 ? -1.395 -12.272 -43.355 1.00 86.62 437 TYR A C 1
ATOM 3526 O O . TYR A 1 437 ? -2.214 -11.527 -42.823 1.00 86.62 437 TYR A O 1
ATOM 3534 N N . ARG A 1 438 ? -1.722 -13.050 -44.397 1.00 86.56 438 ARG A N 1
ATOM 3535 C CA . ARG A 1 438 ? -3.081 -13.079 -44.958 1.00 86.56 438 ARG A CA 1
ATOM 3536 C C . ARG A 1 438 ? -4.120 -13.522 -43.926 1.00 86.56 438 ARG A C 1
ATOM 3538 O O . ARG A 1 438 ? -5.208 -12.965 -43.903 1.00 86.56 438 ARG A O 1
ATOM 3545 N N . GLN A 1 439 ? -3.795 -14.489 -43.067 1.00 82.50 439 GLN A N 1
ATOM 3546 C CA . GLN A 1 439 ? -4.704 -14.934 -42.003 1.00 82.50 439 GLN A CA 1
ATOM 3547 C C . GLN A 1 439 ? -4.886 -13.878 -40.904 1.00 82.50 439 GLN A C 1
ATOM 3549 O O . GLN A 1 439 ? -5.987 -13.743 -40.380 1.00 82.50 439 GLN A O 1
ATOM 3554 N N . LEU A 1 440 ? -3.844 -13.101 -40.588 1.00 79.88 440 LEU A N 1
ATOM 3555 C CA . LEU A 1 440 ? -3.923 -12.027 -39.591 1.00 79.88 440 LEU A CA 1
ATOM 3556 C C . LEU A 1 440 ? -4.767 -10.830 -40.058 1.00 79.88 440 LEU A C 1
ATOM 3558 O O . LEU A 1 440 ? -5.434 -10.215 -39.236 1.00 79.88 440 LEU A O 1
ATOM 3562 N N . VAL A 1 441 ? -4.763 -10.515 -41.358 1.00 74.06 441 VAL A N 1
ATOM 3563 C CA . VAL A 1 441 ? -5.517 -9.379 -41.935 1.00 74.06 441 VAL A CA 1
ATOM 3564 C C . VAL A 1 441 ? -7.021 -9.673 -42.077 1.00 7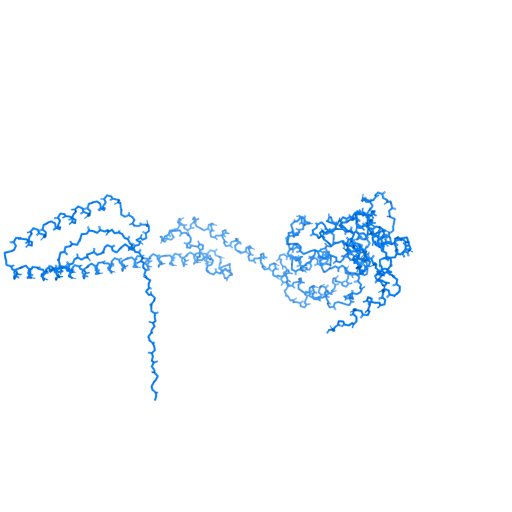4.06 441 VAL A C 1
ATOM 3566 O O . VAL A 1 441 ? -7.816 -8.752 -42.215 1.00 74.06 441 VAL A O 1
ATOM 3569 N N . VAL A 1 442 ? -7.432 -10.945 -42.027 1.00 59.31 442 VAL A N 1
ATOM 3570 C CA . VAL A 1 442 ? -8.842 -11.369 -42.178 1.00 59.31 442 VAL A CA 1
ATOM 3571 C C . VAL A 1 442 ? -9.577 -11.453 -40.830 1.00 59.31 442 VAL A C 1
ATOM 3573 O O . VAL A 1 442 ? -10.780 -11.706 -40.790 1.00 59.31 442 VAL A O 1
ATOM 3576 N N . LEU A 1 443 ? -8.891 -11.203 -39.714 1.00 47.78 443 LEU A N 1
ATOM 3577 C CA . LEU A 1 443 ? -9.564 -11.017 -38.432 1.00 47.78 443 LEU A CA 1
ATOM 3578 C C . LEU A 1 443 ? -10.225 -9.626 -38.432 1.00 47.78 443 LEU A C 1
ATOM 3580 O O . LEU A 1 443 ? -9.518 -8.645 -38.670 1.00 47.78 443 LEU A O 1
ATOM 3584 N N . PRO A 1 444 ? -11.554 -9.519 -38.223 1.00 46.31 444 PRO A N 1
ATOM 3585 C CA . PRO A 1 444 ? -12.209 -8.221 -38.130 1.00 46.31 444 PRO A CA 1
ATOM 3586 C C . PRO A 1 444 ? -11.572 -7.437 -36.979 1.00 46.31 444 PRO A C 1
ATOM 3588 O O . PRO A 1 444 ? -11.395 -7.987 -35.889 1.00 46.31 444 PRO A O 1
ATOM 3591 N N . LEU A 1 445 ? -11.172 -6.198 -37.280 1.00 42.25 445 LEU A N 1
ATOM 3592 C CA . LEU A 1 445 ? -10.603 -5.249 -36.322 1.00 42.25 445 LEU A CA 1
ATOM 3593 C C . LEU A 1 445 ? -11.547 -4.985 -35.149 1.00 42.25 445 LEU A C 1
ATOM 3595 O O . LEU A 1 445 ? -12.769 -4.862 -35.400 1.00 42.25 445 LEU A O 1
#

Solvent-accessible surface area (backbone atoms only — not comparable to full-atom values): 26478 Å² total; per-residue (Å²): 139,85,88,82,83,81,81,85,87,75,87,85,79,89,83,86,86,84,89,87,83,90,82,90,75,79,96,78,82,86,80,80,75,83,77,82,72,86,79,79,68,85,70,62,86,90,68,72,72,58,72,68,60,55,58,54,54,49,52,55,50,54,56,52,49,52,52,54,50,53,59,55,68,70,47,89,47,71,67,57,45,51,53,49,50,53,53,48,52,53,50,48,54,50,48,53,54,50,48,51,55,49,50,54,51,52,50,51,53,49,51,53,51,51,52,52,47,50,51,37,42,51,53,37,50,53,50,51,53,49,52,40,39,76,70,69,39,50,71,66,53,75,76,46,62,63,66,64,53,50,54,58,60,64,67,52,83,69,59,63,72,72,44,72,71,52,41,66,67,44,48,63,58,52,50,54,48,52,50,50,53,51,50,52,48,52,53,49,52,52,50,52,52,21,39,54,44,33,52,52,51,53,49,51,54,68,70,34,94,75,61,46,91,88,57,92,61,83,51,74,28,41,54,49,66,34,71,70,43,34,56,66,42,55,56,62,95,81,66,74,87,73,58,64,68,61,53,47,52,52,50,53,49,40,43,63,70,63,58,30,78,62,43,61,52,47,52,51,51,52,53,46,52,51,54,47,48,42,45,28,70,73,65,74,48,91,74,89,53,74,72,61,51,37,24,62,40,49,31,31,29,36,74,90,43,76,86,53,73,29,39,58,69,56,56,75,66,62,80,82,83,67,83,79,57,76,61,73,66,36,76,86,52,56,73,57,58,54,48,36,29,57,65,59,75,39,67,33,60,79,59,48,52,88,44,51,38,60,28,65,71,53,20,55,36,30,49,52,52,31,56,56,64,75,45,60,74,89,82,42,41,33,64,56,49,65,72,67,51,51,50,30,31,36,56,43,96,87,71,51,73,44,78,39,42,53,70,56,46,40,60,62,39,75,85,50,56,68,74,60,40,64,76,34,50,39,59,51,49,74,70,54,48,53,55,52,53,55,57,61,69,69,53,84,129

Secondary structure (DSSP, 8-state):
-PPPPPPPPP-PPP------------SS----S-----------GGG---HHHHHHHHHHHHHHHHHHHHHHHT--SHHHHHHHHHHHHHHHHHHHHHHHHHHHHHHHHHHHHHHHHHHHHHHHHHHHHHHHIIIIIHHHHHHS-HHHHHHHHHTS---S---HHHHHHHHHHHHHHHHHHHHHHHHHHHHHHHHHHHHHHHHHHHHSTT--TTS----HHHHHTSHHHHHHHS--TT-----HHHHHHHHHHHHHHHSSHHHHHHHHHHHHHHHHHHHHHHH------GGGGG-TT--EEETTEEEEEE-TTHHHH-----GGGGTTTTTTS-HHHHHHHHHHT---HHHHGGGEEE-HHHHHHHHHHHHHTT--TTT--HHHHHHH--EEEEE-TTS-EEEEEHHHHHHHGGGS-HHHHHTTEEEPPHHHHHHHHHHHHTS--

Organism: NCBI:txid84603

pLDDT: mean 83.14, std 19.5, range [25.98, 97.81]

Radius of gyration: 42.6 Å; Cα contacts (8 Å, |Δi|>4): 323; chains: 1; bounding box: 106×72×97 Å

Sequence (445 aa):
MPLTLNPPKVPFRFSRYEYLSGLRLPEHISLEVMKISPYREPISSDLSLPSALWDDAKFILDSHMEELQSKYNSLESDEERQAWLAAKALHLAALETNAGIYEDFLQSRSDEREARRNQRRLQREELLIQKLKEGGFTEKLTWLPMNTLKSYVSSDTDPNPATEKGWQKLLPKLTAFIERQTHERKMQQRRDVIAQRCRILKQLFLSGPGCNFNTIQPNVADIAALPEIQKILCPFVDDTETEEGAIEQRLMWALSSGVGGDFLSSWWNETSKTLLAIVHLATRRKIATAHALTNPTLFFLCKDCPTLPLTYPAVLIHTCRHPDYASAAYKDCNADMKHAFSCLEAQPWAARCGRLMFYPSRSKHAAAILKILDLDERHITSDFLYFNNPVLVHQRKNGSRVMVRWNEAIFNCGKTTTKKALSVWQRATSQEMYSFYRQLVVLPL